Protein AF-A0A3D5Z687-F1 (afdb_monomer)

Foldseek 3Di:
DWEAEPRHTDPDDADLPNQKDWPDKDKPPPKDWDADSVVRDIDIPDCPDDMDMYTYIYGFDDDQRDGDPPCLQWFQPAPQSWTFGAWQFDLFWAWALFCDLVDTDPVGTFIKGWGTWDFQFQFPVRGTDTWIKIWGLDFPAFAFQAQEADPAALHNHRLGFLFNQPTQNVQQAFDPVSHDPCWDADPQFIAHNVRFTQFGNGNCQQVQAKTFTRDYDDPPDDDDGDIDGRVPPGRPDPLRSVQFTWTKFFAFAAADQQWLVQQFLNNQVDRSQDPQAAPPHDRIGTGFKFAATPSSQQQRYCFDPVQGNVNSRSGGLQVSLVPCRRNSTGNVADLVFFAFHSHAHSHDRFWGWTQHSSRGIDIDGSRDRRHTYIIMTIGDSNKHFPDFSSGPNTRTRIDRD

Sequence (401 aa):
MASYFDGEYQTEIPGKNDGYVVDKIVCDNGAVGEWDNEEWGINIRNATQKIKCSVYFKKALTILGKVIEDESQIATNDPDNNIRYVGAEPNNYVYFNCSNYSNQNDSTCEKWRIIGEFNNITKADGTKENLTKIIRNDSLGNFSWDYKQNGVGTSISTYGSNDWTDSQLMMMLNPTDYLKSGYTIENSVVKDSNSQAIYQNMGAYYNGASGCKPASITSGLSFSCTSIDFTSTGLQNDLTRNAIESVVWNLGGANEYKSSVNGLASHWYGYERGITIYSGHATTWIGKIGLMYPSDYGYATSGSSMQNRTLCLSKELYNWNSIADCYNNDYLYNSNLNQWTLTSSSTSAYNIMNVYALGNVLSTFPYYSNYSVRPTLYLKSSISISKGDGSSSNPYQLKLN

Mean predicted aligned error: 4.68 Å

Secondary structure (DSSP, 8-state):
-EEEETTEEESSPPPTTSSEEEEEEEESTT-EEEEETTTTEEEEE---S---EEEEEEEPPEETTEE-S-GGGEE--STT--EEE-BSS-S-EEEES-S-TTS-STTT-EEEEEEEEEEEEEBTTS-EEEEEEEEESS---B--S--BPTTSTT--STT----GGG-HHHHHHS-GGGPPTT-EEETTEEE-TTS-EEEESTTHHHHT-EEE----B-TTSPP---EEE-TTTS---HHHHHHB--EEEE---BS--SSTTT-SHHHHHHHHTSS--STT--SEEEESEE---HHHHHHSB-B-SSSBHHHHHTS-GGGGGG-HHHHHTBTT--TT--EEEEEEBSS-TT-EEEE-TTS-EEEE-TT-S-SB---EEEB-TT-EEEE--SSSSSPBEEE--

Radius of gyration: 23.61 Å; Cα contacts (8 Å, |Δi|>4): 1044; chains: 1; bounding box: 59×41×75 Å

Structure (mmCIF, N/CA/C/O backbone):
data_AF-A0A3D5Z687-F1
#
_entry.id   AF-A0A3D5Z687-F1
#
loop_
_atom_site.group_PDB
_atom_site.id
_atom_site.type_symbol
_atom_site.label_atom_id
_atom_site.label_alt_id
_atom_site.label_comp_id
_atom_site.label_asym_id
_atom_site.label_entity_id
_atom_site.label_seq_id
_atom_site.pdbx_PDB_ins_code
_atom_site.Cartn_x
_atom_site.Cartn_y
_atom_site.Cartn_z
_atom_site.occupancy
_atom_site.B_iso_or_equiv
_atom_site.auth_seq_id
_atom_site.auth_comp_id
_atom_site.auth_asym_id
_atom_site.auth_atom_id
_atom_site.pdbx_PDB_model_num
ATOM 1 N N . MET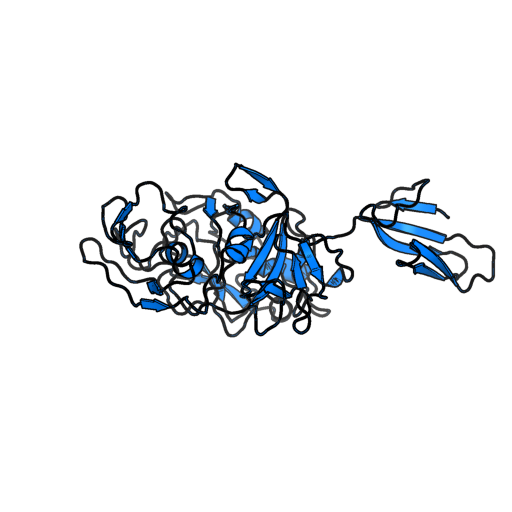 A 1 1 ? 17.878 -11.154 -41.204 1.00 58.59 1 MET A N 1
ATOM 2 C CA . MET A 1 1 ? 17.720 -10.836 -39.774 1.00 58.59 1 MET A CA 1
ATOM 3 C C . MET A 1 1 ? 17.077 -12.040 -39.115 1.00 58.59 1 MET A C 1
ATOM 5 O O . MET A 1 1 ? 16.255 -12.673 -39.764 1.00 58.59 1 MET A O 1
ATOM 9 N N . ALA A 1 2 ? 17.506 -12.402 -37.910 1.00 65.75 2 ALA A N 1
ATOM 10 C CA . ALA A 1 2 ? 16.817 -13.396 -37.091 1.00 65.75 2 ALA A CA 1
ATOM 11 C C . ALA A 1 2 ? 16.135 -12.656 -35.936 1.00 65.75 2 ALA A C 1
ATOM 13 O O . ALA A 1 2 ? 16.779 -11.813 -35.305 1.00 65.75 2 ALA A O 1
ATOM 14 N N . SER A 1 3 ? 14.856 -12.931 -35.702 1.00 58.44 3 SER A N 1
ATOM 15 C CA . SER A 1 3 ? 14.106 -12.423 -34.556 1.00 58.44 3 SER A CA 1
ATOM 16 C C . SER A 1 3 ? 13.944 -13.525 -33.521 1.00 58.44 3 SER A C 1
ATOM 18 O O . SER A 1 3 ? 13.864 -14.705 -33.862 1.00 58.44 3 SER A O 1
ATOM 20 N N . TYR A 1 4 ? 13.939 -13.136 -32.250 1.00 76.38 4 TYR A N 1
ATOM 21 C CA . TYR A 1 4 ? 13.700 -14.050 -31.142 1.00 76.38 4 TYR A CA 1
ATOM 22 C C . TYR A 1 4 ? 12.703 -13.426 -30.172 1.00 76.38 4 TYR A C 1
ATOM 24 O O . TYR A 1 4 ? 12.892 -12.266 -29.807 1.00 76.38 4 TYR A O 1
ATOM 32 N N . PHE A 1 5 ? 11.683 -14.169 -29.742 1.00 71.00 5 PHE A N 1
ATOM 33 C CA . PHE A 1 5 ? 10.766 -13.756 -28.667 1.00 71.00 5 PHE A CA 1
ATOM 34 C C . PHE A 1 5 ? 11.070 -14.611 -27.451 1.00 71.00 5 PHE A C 1
ATOM 36 O O . PHE A 1 5 ? 11.086 -15.835 -27.563 1.00 71.00 5 PHE A O 1
ATOM 43 N N . ASP A 1 6 ? 11.381 -13.975 -26.323 1.00 74.06 6 ASP A N 1
ATOM 44 C CA . ASP A 1 6 ? 11.673 -14.662 -25.059 1.00 74.06 6 ASP A CA 1
ATOM 45 C C . ASP A 1 6 ? 12.754 -15.765 -25.204 1.00 74.06 6 ASP A C 1
ATOM 47 O O . ASP A 1 6 ? 12.755 -16.781 -24.515 1.00 74.06 6 ASP A O 1
ATOM 51 N N . GLY A 1 7 ? 13.704 -15.557 -26.127 1.00 69.81 7 GLY A N 1
ATOM 52 C CA . GLY A 1 7 ? 14.812 -16.476 -26.416 1.00 69.81 7 GLY A CA 1
ATOM 53 C C . GLY A 1 7 ? 14.537 -17.541 -27.486 1.00 69.81 7 GLY A C 1
ATOM 54 O O . GLY A 1 7 ? 15.481 -18.202 -27.922 1.00 69.81 7 GLY A O 1
ATOM 55 N N . GLU A 1 8 ? 13.303 -17.674 -27.970 1.00 73.56 8 GLU A N 1
ATOM 56 C CA . GLU A 1 8 ? 12.935 -18.620 -29.028 1.00 73.56 8 GLU A CA 1
ATOM 57 C C . GLU A 1 8 ? 13.002 -17.977 -30.411 1.00 73.56 8 GLU A C 1
ATOM 59 O O . GLU A 1 8 ? 12.553 -16.848 -30.589 1.00 73.56 8 GLU A O 1
ATOM 64 N N . TYR A 1 9 ? 13.555 -18.692 -31.398 1.00 78.69 9 TYR A N 1
ATOM 65 C CA . TYR A 1 9 ? 13.640 -18.202 -32.775 1.00 78.69 9 TYR A CA 1
ATOM 66 C C . TYR A 1 9 ? 12.247 -18.019 -33.371 1.00 78.69 9 TYR A C 1
ATOM 68 O O . TYR A 1 9 ? 11.429 -18.936 -33.341 1.00 78.69 9 TYR A O 1
ATOM 76 N N . GLN A 1 10 ? 12.026 -16.861 -33.978 1.00 77.75 10 GLN A N 1
ATOM 77 C CA . GLN A 1 10 ? 10.789 -16.521 -34.657 1.00 77.75 10 GLN A CA 1
ATOM 78 C C . GLN A 1 10 ? 11.058 -16.220 -36.128 1.00 77.75 10 GLN A C 1
ATOM 80 O O . GLN A 1 10 ? 12.119 -15.723 -36.515 1.00 77.75 10 GLN A O 1
ATOM 85 N N . THR A 1 11 ? 10.072 -16.526 -36.967 1.00 76.81 11 THR A N 1
ATOM 86 C CA . THR A 1 11 ? 10.081 -16.148 -38.388 1.00 76.81 11 THR A CA 1
ATOM 87 C C . THR A 1 11 ? 9.538 -14.740 -38.617 1.00 76.81 11 THR A C 1
ATOM 89 O O . THR A 1 11 ? 9.678 -14.208 -39.717 1.00 76.81 11 THR A O 1
ATOM 92 N N . GLU A 1 12 ? 8.940 -14.138 -37.588 1.00 80.62 12 GLU A N 1
ATOM 93 C CA . GLU A 1 12 ? 8.294 -12.827 -37.623 1.00 80.62 12 GLU A CA 1
ATOM 94 C C . GLU A 1 12 ? 8.851 -11.917 -36.514 1.00 80.62 12 GLU A C 1
ATOM 96 O O . GLU A 1 12 ? 9.420 -12.379 -35.523 1.00 80.62 12 GLU A O 1
ATOM 101 N N . ILE A 1 13 ? 8.752 -10.605 -36.722 1.00 83.31 13 ILE A N 1
ATOM 102 C CA . ILE A 1 13 ? 9.110 -9.554 -35.756 1.00 83.31 13 ILE A CA 1
ATOM 103 C C . ILE A 1 13 ? 7.792 -9.087 -35.126 1.00 83.31 13 ILE A C 1
ATOM 105 O O . ILE A 1 13 ? 6.823 -8.955 -35.878 1.00 83.31 13 ILE A O 1
ATOM 109 N N . PRO A 1 14 ? 7.712 -8.842 -33.801 1.00 86.62 14 PRO A N 1
ATOM 110 C CA . PRO A 1 14 ? 6.450 -8.430 -33.211 1.00 86.62 14 PRO A CA 1
ATOM 111 C C . PRO A 1 14 ? 6.110 -7.041 -33.748 1.00 86.62 14 PRO A C 1
ATOM 113 O O . PRO A 1 14 ? 7.004 -6.238 -34.011 1.00 86.62 14 PRO A O 1
ATOM 116 N N . GLY A 1 15 ? 4.835 -6.735 -33.931 1.00 87.06 15 GLY A N 1
ATOM 117 C CA . GLY A 1 15 ? 4.381 -5.386 -34.233 1.00 87.06 15 GLY A CA 1
ATOM 118 C C . GLY A 1 15 ? 4.664 -4.418 -33.081 1.00 87.06 15 GLY A C 1
ATOM 119 O O . GLY A 1 15 ? 4.772 -4.810 -31.919 1.00 87.06 15 GLY A O 1
ATOM 120 N N . LYS A 1 16 ? 4.728 -3.117 -33.395 1.00 84.00 16 LYS A N 1
ATOM 121 C CA . LYS A 1 16 ? 4.993 -2.031 -32.427 1.00 84.00 16 LYS A CA 1
ATOM 122 C C . LYS A 1 16 ? 4.075 -2.046 -31.201 1.00 84.00 16 LYS A C 1
ATOM 124 O O . LYS A 1 16 ? 4.467 -1.597 -30.131 1.00 84.00 16 LYS A O 1
ATOM 129 N N . ASN A 1 17 ? 2.857 -2.558 -31.359 1.00 83.00 17 ASN A N 1
ATOM 130 C CA . ASN A 1 17 ? 1.827 -2.565 -30.323 1.00 83.00 17 ASN A CA 1
ATOM 131 C C . ASN A 1 17 ? 1.517 -3.975 -29.799 1.00 83.00 17 ASN A C 1
ATOM 133 O O . ASN A 1 17 ? 0.520 -4.155 -29.104 1.00 83.00 17 ASN A O 1
ATOM 137 N N . ASP A 1 18 ? 2.366 -4.962 -30.091 1.00 86.38 18 ASP A N 1
ATOM 138 C CA . ASP A 1 18 ? 2.128 -6.363 -29.716 1.00 86.38 18 ASP A CA 1
ATOM 139 C C . ASP A 1 18 ? 2.543 -6.663 -28.262 1.00 86.38 18 ASP A C 1
ATOM 141 O O . ASP A 1 18 ? 2.516 -7.808 -27.817 1.00 86.38 18 ASP A O 1
ATOM 145 N N . GLY A 1 19 ? 2.930 -5.635 -27.497 1.00 85.56 19 GLY A N 1
ATOM 146 C CA . GLY A 1 19 ? 3.318 -5.766 -26.091 1.00 85.56 19 GLY A CA 1
ATOM 147 C C . GLY A 1 19 ? 4.739 -6.289 -25.880 1.00 85.56 19 GLY A C 1
ATOM 148 O O . GLY A 1 19 ? 5.040 -6.801 -24.803 1.00 85.56 19 GLY A O 1
ATOM 149 N N . TYR A 1 20 ? 5.608 -6.156 -26.883 1.00 87.75 20 TYR A N 1
ATOM 150 C CA . TYR A 1 20 ? 7.025 -6.508 -26.814 1.00 87.75 20 TYR A CA 1
ATOM 151 C C . TYR A 1 20 ? 7.909 -5.260 -26.883 1.00 87.75 20 TYR A C 1
ATOM 153 O O . TYR A 1 20 ? 7.563 -4.278 -27.534 1.00 87.75 20 TYR A O 1
ATOM 161 N N . VAL A 1 21 ? 9.072 -5.322 -26.242 1.00 89.62 21 VAL A N 1
ATOM 162 C CA . VAL A 1 21 ? 10.169 -4.350 -26.367 1.00 89.62 21 VAL A CA 1
ATOM 163 C C . VAL A 1 21 ? 11.444 -5.075 -26.781 1.00 89.62 21 VAL A C 1
ATOM 165 O O . VAL A 1 21 ? 11.568 -6.288 -26.589 1.00 89.62 21 VAL A O 1
ATOM 168 N N . VAL A 1 22 ? 12.404 -4.350 -27.354 1.00 90.25 22 VAL A N 1
ATOM 169 C CA . VAL A 1 22 ? 13.720 -4.924 -27.660 1.00 90.25 22 VAL A CA 1
ATOM 170 C C . VAL A 1 22 ? 14.493 -5.152 -26.364 1.00 90.25 22 VAL A C 1
ATOM 172 O O . VAL A 1 22 ? 14.737 -4.221 -25.605 1.00 90.25 22 VAL A O 1
ATOM 175 N N . ASP A 1 23 ? 14.890 -6.399 -26.133 1.00 90.12 23 ASP A N 1
ATOM 176 C CA . ASP A 1 23 ? 15.764 -6.810 -25.035 1.00 90.12 23 ASP A CA 1
ATOM 177 C C . ASP A 1 23 ? 17.230 -6.502 -25.364 1.00 90.12 23 ASP A C 1
ATOM 179 O O . ASP A 1 23 ? 17.935 -5.839 -24.607 1.00 90.12 23 ASP A O 1
ATOM 183 N N . LYS A 1 24 ? 17.695 -6.956 -26.535 1.00 91.69 24 LYS A N 1
ATOM 184 C CA . LYS A 1 24 ? 19.056 -6.695 -27.019 1.00 91.69 24 LYS A CA 1
ATOM 185 C C . LYS A 1 24 ? 19.186 -6.890 -28.522 1.00 91.69 24 LYS A C 1
ATOM 187 O O . LYS A 1 24 ? 18.411 -7.611 -29.154 1.00 91.69 24 LYS A O 1
ATOM 192 N N . ILE A 1 25 ? 20.248 -6.314 -29.077 1.00 94.06 25 ILE A N 1
ATOM 193 C CA . ILE A 1 25 ? 20.664 -6.510 -30.465 1.00 94.06 25 ILE A CA 1
ATOM 194 C C . ILE A 1 25 ? 22.095 -7.033 -30.476 1.00 94.06 25 ILE A C 1
ATOM 196 O O . ILE A 1 25 ? 22.972 -6.489 -29.809 1.00 94.06 25 ILE A O 1
ATOM 200 N N . VAL A 1 26 ? 22.334 -8.095 -31.242 1.00 94.25 26 VAL A N 1
ATOM 201 C CA . VAL A 1 26 ? 23.663 -8.694 -31.402 1.00 94.25 26 VAL A CA 1
ATOM 202 C C . VAL A 1 26 ? 24.003 -8.741 -32.882 1.00 94.25 26 VAL A C 1
ATOM 204 O O . VAL A 1 26 ? 23.307 -9.404 -33.649 1.00 94.25 26 VAL A O 1
ATOM 207 N N . CYS A 1 27 ? 25.074 -8.056 -33.274 1.00 94.38 27 CYS A N 1
ATOM 208 C CA . CYS A 1 27 ? 25.598 -8.036 -34.637 1.00 94.38 27 CYS A CA 1
ATOM 209 C C . CYS A 1 27 ? 27.010 -8.638 -34.681 1.00 94.38 27 CYS A C 1
ATOM 211 O O . CYS A 1 27 ? 27.782 -8.493 -33.732 1.00 94.38 27 CYS A O 1
ATOM 213 N N . ASP A 1 28 ? 27.355 -9.317 -35.775 1.00 94.06 28 ASP A N 1
ATOM 214 C CA . ASP A 1 28 ? 28.710 -9.820 -36.020 1.00 94.06 28 ASP A CA 1
ATOM 215 C C . ASP A 1 28 ? 29.619 -8.770 -36.702 1.00 94.06 28 ASP A C 1
ATOM 217 O O . ASP A 1 28 ? 29.202 -7.663 -37.053 1.00 94.06 28 ASP A O 1
ATOM 221 N N . ASN A 1 29 ? 30.905 -9.112 -36.844 1.00 92.06 29 ASN A N 1
ATOM 222 C CA . ASN A 1 29 ? 31.913 -8.345 -37.593 1.00 92.06 29 ASN A CA 1
ATOM 223 C C . ASN A 1 29 ? 32.048 -6.860 -37.197 1.00 92.06 29 ASN A C 1
ATOM 225 O O . ASN A 1 29 ? 32.398 -6.019 -38.024 1.00 92.06 29 ASN A O 1
ATOM 229 N N . GLY A 1 30 ? 31.802 -6.543 -35.922 1.00 89.88 30 GLY A N 1
ATOM 230 C CA . GLY A 1 30 ? 31.994 -5.203 -35.360 1.00 89.88 30 GLY A CA 1
ATOM 231 C C . GLY A 1 30 ? 30.917 -4.180 -35.733 1.00 89.88 30 GLY A C 1
ATOM 232 O O . GLY A 1 30 ? 31.073 -3.005 -35.400 1.00 89.88 30 GLY A O 1
ATOM 233 N N . ALA A 1 31 ? 29.834 -4.597 -36.399 1.00 94.31 31 ALA A N 1
ATOM 234 C CA . ALA A 1 31 ? 28.681 -3.729 -36.605 1.00 94.31 31 ALA A CA 1
ATOM 235 C C . ALA A 1 31 ? 27.922 -3.495 -35.293 1.00 94.31 31 ALA A C 1
ATOM 237 O O . ALA A 1 31 ? 27.913 -4.338 -34.396 1.00 94.31 31 ALA A O 1
ATOM 238 N N . VAL A 1 32 ? 27.259 -2.345 -35.204 1.00 93.81 32 VAL A N 1
ATOM 239 C CA . VAL A 1 32 ? 26.435 -1.955 -34.056 1.00 93.81 32 VAL A CA 1
ATOM 240 C C . VAL A 1 32 ? 25.008 -1.773 -34.544 1.00 93.81 32 VAL A C 1
ATOM 242 O O . VAL A 1 32 ? 24.786 -1.076 -35.533 1.00 93.81 32 VAL A O 1
ATOM 245 N N . GLY A 1 33 ? 24.056 -2.419 -33.878 1.00 93.19 33 GLY A N 1
ATOM 246 C CA . GLY A 1 33 ? 22.633 -2.265 -34.156 1.00 93.19 33 GLY A CA 1
ATOM 247 C C . GLY A 1 33 ? 21.940 -1.507 -33.030 1.00 93.19 33 GLY A C 1
ATOM 248 O O . GLY A 1 33 ? 22.113 -1.848 -31.863 1.00 93.19 33 GLY A O 1
ATOM 249 N N . GLU A 1 34 ? 21.149 -0.507 -33.394 1.00 94.19 34 GLU A N 1
ATOM 250 C CA . GLU A 1 34 ? 20.303 0.290 -32.503 1.00 94.19 34 GLU A CA 1
ATOM 251 C C . GLU A 1 34 ? 18.846 0.122 -32.944 1.00 94.19 34 GLU A C 1
ATOM 253 O O . GLU A 1 34 ? 18.569 0.080 -34.143 1.00 94.19 34 GLU A O 1
ATOM 258 N N . TRP A 1 35 ? 17.911 0.003 -32.000 1.00 93.50 35 TRP A N 1
ATOM 259 C CA . TRP A 1 35 ? 16.487 -0.043 -32.331 1.00 93.50 35 TRP A CA 1
ATOM 260 C C . TRP A 1 35 ? 15.901 1.364 -32.355 1.00 93.50 35 TRP A C 1
ATOM 262 O O . TRP A 1 35 ? 16.101 2.138 -31.421 1.00 93.50 35 TRP A O 1
ATOM 272 N N . ASP A 1 36 ? 15.152 1.668 -33.404 1.00 91.19 36 ASP A N 1
ATOM 273 C CA . ASP A 1 36 ? 14.332 2.860 -33.514 1.00 91.19 36 ASP A CA 1
ATOM 274 C C . ASP A 1 36 ? 12.898 2.516 -33.095 1.00 91.19 36 ASP A C 1
ATOM 276 O O . ASP A 1 36 ? 12.176 1.812 -33.802 1.00 91.19 36 ASP A O 1
ATOM 280 N N . ASN A 1 37 ? 12.482 2.990 -31.919 1.00 85.38 37 ASN A N 1
ATOM 281 C CA . ASN A 1 37 ? 11.127 2.760 -31.415 1.00 85.38 37 ASN A CA 1
ATOM 282 C C . ASN A 1 37 ? 10.068 3.584 -32.168 1.00 85.38 37 ASN A C 1
ATOM 284 O O . ASN A 1 37 ? 8.890 3.213 -32.163 1.00 85.38 37 ASN A O 1
ATOM 288 N N . GLU A 1 38 ? 10.444 4.696 -32.807 1.00 87.31 38 GLU A N 1
ATOM 289 C CA . GLU A 1 38 ? 9.514 5.523 -33.575 1.00 87.31 38 GLU A CA 1
ATOM 290 C C . GLU A 1 38 ? 9.168 4.834 -34.892 1.00 87.31 38 GLU A C 1
ATOM 292 O O . GLU A 1 38 ? 7.985 4.588 -35.153 1.00 87.31 38 GLU A O 1
ATOM 297 N N . GLU A 1 39 ? 10.188 4.425 -35.645 1.00 92.12 39 GLU A N 1
ATOM 298 C CA . GLU A 1 39 ? 10.039 3.718 -36.920 1.00 92.12 39 GLU A CA 1
ATOM 299 C C . GLU A 1 39 ? 9.760 2.216 -36.757 1.00 92.12 39 GLU A C 1
ATOM 301 O O . GLU A 1 39 ? 9.352 1.557 -37.712 1.00 92.12 39 GLU A O 1
ATOM 306 N N . TRP A 1 40 ? 9.933 1.680 -35.544 1.00 90.81 40 TRP A N 1
ATOM 307 C CA . TRP A 1 40 ? 9.866 0.246 -35.248 1.00 90.81 40 TRP A CA 1
ATOM 308 C C . TRP A 1 40 ? 10.799 -0.574 -36.150 1.00 90.81 40 TRP A C 1
ATOM 310 O O . TRP A 1 40 ? 10.408 -1.553 -36.792 1.00 90.81 40 TRP A O 1
ATOM 320 N N . GLY A 1 41 ? 12.052 -0.125 -36.225 1.00 91.50 41 GLY A N 1
ATOM 321 C CA . GLY A 1 41 ? 13.060 -0.643 -37.142 1.00 91.50 41 GLY A CA 1
ATOM 322 C C . GLY A 1 41 ? 14.452 -0.693 -36.523 1.00 91.50 41 GLY A C 1
ATOM 323 O O . GLY A 1 41 ? 14.697 -0.165 -35.444 1.00 91.50 41 GLY A O 1
ATOM 324 N N . ILE A 1 42 ? 15.390 -1.344 -37.212 1.00 93.44 42 ILE A N 1
ATOM 325 C CA . ILE A 1 42 ? 16.791 -1.417 -36.786 1.00 93.44 42 ILE A CA 1
ATOM 326 C C . ILE A 1 42 ? 17.672 -0.469 -37.606 1.00 93.44 42 ILE A C 1
ATOM 328 O O . ILE A 1 42 ? 17.715 -0.528 -38.834 1.00 93.44 42 ILE A O 1
ATOM 332 N N . ASN A 1 43 ? 18.469 0.333 -36.913 1.00 94.12 43 ASN A N 1
ATOM 333 C CA . ASN A 1 43 ? 19.537 1.131 -37.490 1.00 94.12 43 ASN A CA 1
ATOM 334 C C . ASN A 1 43 ? 20.871 0.408 -37.304 1.00 94.12 43 ASN A C 1
ATOM 336 O O . ASN A 1 43 ? 21.291 0.137 -36.181 1.00 94.12 43 ASN A O 1
ATOM 340 N N . ILE A 1 44 ? 21.551 0.085 -38.407 1.00 93.62 44 ILE A N 1
ATOM 341 C CA . ILE A 1 44 ? 22.846 -0.603 -38.371 1.00 93.62 44 ILE A CA 1
ATOM 342 C C . ILE A 1 44 ? 23.966 0.359 -38.761 1.00 93.62 44 ILE A C 1
ATOM 344 O O . ILE A 1 44 ? 23.935 0.977 -39.824 1.00 93.62 44 ILE A O 1
ATOM 348 N N . ARG A 1 45 ? 24.993 0.437 -37.915 1.00 93.19 45 ARG A N 1
ATOM 349 C CA . ARG A 1 45 ? 26.180 1.281 -38.089 1.00 93.19 45 ARG A CA 1
ATOM 350 C C . ARG A 1 45 ? 27.450 0.427 -38.158 1.00 93.19 45 ARG A C 1
ATOM 352 O O . ARG A 1 45 ? 27.477 -0.713 -37.698 1.00 93.19 45 ARG A O 1
ATOM 359 N N . ASN A 1 46 ? 28.520 0.994 -38.720 1.00 90.81 46 ASN A N 1
ATOM 360 C CA . ASN A 1 46 ? 29.859 0.383 -38.813 1.00 90.81 46 ASN A CA 1
ATOM 361 C C . ASN A 1 46 ? 29.928 -0.970 -39.555 1.00 90.81 46 ASN A C 1
ATOM 363 O O . ASN A 1 46 ? 30.844 -1.763 -39.338 1.00 90.81 46 ASN A O 1
ATOM 367 N N . ALA A 1 47 ? 28.999 -1.232 -40.477 1.00 89.62 47 ALA A N 1
ATOM 368 C CA . ALA A 1 47 ? 29.015 -2.430 -41.315 1.00 89.62 47 ALA A CA 1
ATOM 369 C C . ALA A 1 47 ? 30.089 -2.326 -42.418 1.00 89.62 47 ALA A C 1
ATOM 371 O O . ALA A 1 47 ? 29.831 -1.836 -43.515 1.00 89.62 47 ALA A O 1
ATOM 372 N N . THR A 1 48 ? 31.311 -2.775 -42.123 1.00 89.75 48 THR A N 1
ATOM 373 C CA . THR A 1 48 ? 32.454 -2.756 -43.065 1.00 89.75 48 THR A CA 1
ATOM 374 C C . THR A 1 48 ? 32.647 -4.073 -43.826 1.00 89.75 48 THR A C 1
ATOM 376 O O . THR A 1 48 ? 33.433 -4.142 -44.769 1.00 89.75 48 THR A O 1
ATOM 379 N N . GLN A 1 49 ? 31.923 -5.122 -43.431 1.00 91.12 49 GLN A N 1
ATOM 380 C CA . GLN A 1 49 ? 31.928 -6.454 -44.039 1.00 91.12 49 GLN A CA 1
ATOM 381 C C . GLN A 1 49 ? 30.489 -6.978 -44.151 1.00 91.12 49 GLN A C 1
ATOM 383 O O . GLN A 1 49 ? 29.541 -6.316 -43.732 1.00 91.12 49 GLN A O 1
ATOM 388 N N . LYS A 1 50 ? 30.300 -8.179 -44.710 1.00 90.69 50 LYS A N 1
ATOM 389 C CA . LYS A 1 50 ? 28.999 -8.861 -44.659 1.00 90.69 50 LYS A CA 1
ATOM 390 C C . LYS A 1 50 ? 28.633 -9.128 -43.199 1.00 90.69 50 LYS A C 1
ATOM 392 O O . LYS A 1 50 ? 29.436 -9.726 -42.492 1.00 90.69 50 LYS A O 1
ATOM 397 N N . ILE A 1 51 ? 27.428 -8.744 -42.789 1.00 92.69 51 ILE A N 1
ATOM 398 C CA . ILE A 1 51 ? 26.980 -8.872 -41.398 1.00 92.69 51 ILE A CA 1
ATOM 399 C C . ILE A 1 51 ? 25.703 -9.696 -41.231 1.00 92.69 51 ILE A C 1
ATOM 401 O O . ILE A 1 51 ? 24.904 -9.851 -42.161 1.00 92.69 51 ILE A O 1
ATOM 405 N N . LYS A 1 52 ? 25.489 -10.174 -40.008 1.00 92.00 52 LYS A N 1
ATOM 406 C CA . LYS A 1 52 ? 24.242 -10.707 -39.470 1.00 92.00 52 LYS A CA 1
ATOM 407 C C . LYS A 1 52 ? 23.965 -10.041 -38.127 1.00 92.00 52 LYS A C 1
ATOM 409 O O . LYS A 1 52 ? 24.791 -10.090 -37.222 1.00 92.00 52 LYS A O 1
ATOM 414 N N . CYS A 1 53 ? 22.767 -9.478 -38.001 1.00 91.94 53 CYS A N 1
ATOM 415 C CA . CYS A 1 53 ? 22.231 -9.000 -36.734 1.00 91.94 53 CYS A CA 1
ATOM 416 C C . CYS A 1 53 ? 21.019 -9.843 -36.320 1.00 91.94 53 CYS A C 1
ATOM 418 O O . CYS A 1 53 ? 20.163 -10.176 -37.156 1.00 91.94 53 CYS A O 1
ATOM 420 N N . SER A 1 54 ? 20.962 -10.152 -35.030 1.00 92.25 54 SER A N 1
ATOM 421 C CA . SER A 1 54 ? 19.840 -10.784 -34.342 1.00 92.25 54 SER A CA 1
ATOM 422 C C . SER A 1 54 ? 19.225 -9.781 -33.374 1.00 92.25 54 SER A C 1
ATOM 424 O O . SER A 1 54 ? 19.955 -9.145 -32.610 1.00 92.25 54 SER A O 1
ATOM 426 N N . VAL A 1 55 ? 17.900 -9.652 -33.405 1.00 93.19 55 VAL A N 1
ATOM 427 C CA . VAL A 1 55 ? 17.139 -8.803 -32.477 1.00 93.19 55 VAL A CA 1
ATOM 428 C C . VAL A 1 55 ? 16.346 -9.709 -31.553 1.00 93.19 55 VAL A C 1
ATOM 430 O O . VAL A 1 55 ? 15.649 -10.617 -32.010 1.00 93.19 55 VAL A O 1
ATOM 433 N N . TYR A 1 56 ? 16.484 -9.469 -30.258 1.00 91.50 56 TYR A N 1
ATOM 434 C CA . TYR A 1 56 ? 15.794 -10.203 -29.213 1.00 91.50 56 TYR A CA 1
ATOM 435 C C . TYR A 1 56 ? 14.716 -9.299 -28.638 1.00 91.50 56 TYR A C 1
ATOM 437 O O . TYR A 1 56 ? 15.001 -8.158 -28.275 1.00 91.50 56 TYR A O 1
ATOM 445 N N . PHE A 1 57 ? 13.498 -9.813 -28.562 1.00 90.69 57 PHE A N 1
ATOM 446 C CA . PHE A 1 57 ? 12.355 -9.147 -27.967 1.00 90.69 57 PHE A CA 1
ATOM 447 C C . PHE A 1 57 ? 11.964 -9.862 -26.682 1.00 90.69 57 PHE A C 1
ATOM 449 O O . PHE A 1 57 ? 12.060 -11.089 -26.586 1.00 90.69 57 PHE A O 1
ATOM 456 N N . LYS A 1 58 ? 11.484 -9.082 -25.721 1.00 89.38 58 LYS A N 1
ATOM 457 C CA . LYS A 1 58 ? 10.867 -9.568 -24.489 1.00 89.38 58 LYS A CA 1
ATOM 458 C C . LYS A 1 58 ? 9.529 -8.886 -24.284 1.00 89.38 58 LYS A C 1
ATOM 460 O O . LYS A 1 58 ? 9.293 -7.797 -24.816 1.00 89.38 58 LYS A O 1
ATOM 465 N N . LYS A 1 59 ? 8.658 -9.507 -23.499 1.00 90.12 59 LYS A N 1
ATOM 466 C CA . LYS A 1 59 ? 7.390 -8.889 -23.117 1.00 90.12 59 LYS A CA 1
ATOM 467 C C . LYS A 1 59 ? 7.627 -7.590 -22.336 1.00 90.12 59 LYS A C 1
ATOM 469 O O . LYS A 1 59 ? 8.438 -7.554 -21.415 1.00 90.12 59 LYS A O 1
ATOM 474 N N . ALA A 1 60 ? 6.905 -6.537 -22.705 1.00 91.44 60 ALA A N 1
ATOM 475 C CA . ALA A 1 60 ? 6.963 -5.248 -22.034 1.00 91.44 60 ALA A CA 1
ATOM 476 C C . ALA A 1 60 ? 6.392 -5.348 -20.614 1.00 91.44 60 ALA A C 1
ATOM 478 O O . ALA A 1 60 ? 5.329 -5.938 -20.399 1.00 91.44 60 ALA A O 1
ATOM 479 N N . LEU A 1 61 ? 7.070 -4.722 -19.653 1.00 94.06 61 LEU A N 1
ATOM 480 C CA . LEU A 1 61 ? 6.549 -4.549 -18.303 1.00 94.06 61 LEU A CA 1
ATOM 481 C C . LEU A 1 61 ? 5.726 -3.264 -18.251 1.00 94.06 61 LEU A C 1
ATOM 483 O O . LEU A 1 61 ? 6.215 -2.180 -18.575 1.00 94.06 61 LEU A O 1
ATOM 487 N N . THR A 1 62 ? 4.457 -3.394 -17.868 1.00 94.12 62 THR A N 1
ATOM 488 C CA . THR A 1 62 ? 3.507 -2.280 -17.860 1.00 94.12 62 THR A CA 1
ATOM 489 C C . THR A 1 62 ? 2.896 -2.071 -16.489 1.00 94.12 62 THR A C 1
ATOM 491 O O . THR A 1 62 ? 2.478 -3.032 -15.848 1.00 94.12 62 THR A O 1
ATOM 494 N N . ILE A 1 63 ? 2.759 -0.810 -16.090 1.00 96.44 63 ILE A N 1
ATOM 495 C CA . ILE A 1 63 ? 2.007 -0.390 -14.904 1.00 96.44 63 ILE A CA 1
ATOM 496 C C . ILE A 1 63 ? 0.987 0.651 -15.367 1.00 96.44 63 ILE A C 1
ATOM 498 O O . ILE A 1 63 ? 1.349 1.583 -16.087 1.00 96.44 63 ILE A O 1
ATOM 502 N N . LEU A 1 64 ? -0.293 0.483 -15.007 1.00 95.56 64 LEU A N 1
ATOM 503 C CA . LEU A 1 64 ? -1.390 1.366 -15.448 1.00 95.56 64 LEU A CA 1
ATOM 504 C C . LEU A 1 64 ? -1.401 1.603 -16.975 1.00 95.56 64 LEU A C 1
ATOM 506 O O . LEU A 1 64 ? -1.596 2.724 -17.456 1.00 95.56 64 LEU A O 1
ATOM 510 N N . GLY A 1 65 ? -1.123 0.549 -17.749 1.00 91.62 65 GLY A N 1
ATOM 511 C CA . GLY A 1 65 ? -1.084 0.588 -19.214 1.00 91.62 65 GLY A CA 1
ATOM 512 C C . GLY A 1 65 ? 0.109 1.331 -19.834 1.00 91.62 65 GLY A C 1
ATOM 513 O O . GLY A 1 65 ? 0.166 1.443 -21.056 1.00 91.62 65 GLY A O 1
ATOM 514 N N . LYS A 1 66 ? 1.068 1.828 -19.040 1.00 92.62 66 LYS A N 1
ATOM 515 C CA . LYS A 1 66 ? 2.300 2.459 -19.537 1.00 92.62 66 LYS A CA 1
ATOM 516 C C . LYS A 1 66 ? 3.466 1.476 -19.478 1.00 92.62 66 LYS A C 1
ATOM 518 O O . LYS A 1 66 ? 3.688 0.861 -18.439 1.00 92.62 66 LYS A O 1
ATOM 523 N N . VAL A 1 67 ? 4.219 1.366 -20.573 1.00 92.19 67 VAL A N 1
ATOM 524 C CA . VAL A 1 67 ? 5.494 0.630 -20.619 1.00 92.19 67 VAL A CA 1
ATOM 525 C C . VAL A 1 67 ? 6.526 1.343 -19.747 1.00 92.19 67 VAL A C 1
ATOM 527 O O . VAL A 1 67 ? 6.703 2.558 -19.864 1.00 92.19 67 VAL A O 1
ATOM 530 N N . ILE A 1 68 ? 7.196 0.588 -18.880 1.00 93.19 68 ILE A N 1
ATOM 531 C CA . ILE A 1 68 ? 8.307 1.084 -18.068 1.00 93.19 68 ILE A CA 1
ATOM 532 C C . ILE A 1 68 ? 9.604 0.889 -18.853 1.00 93.19 68 ILE A C 1
ATOM 534 O O . ILE A 1 68 ? 10.050 -0.236 -19.045 1.00 93.19 68 ILE A O 1
ATOM 538 N N . GLU A 1 69 ? 10.181 1.989 -19.337 1.00 87.56 69 GLU A N 1
ATOM 539 C CA . GLU A 1 69 ? 11.381 1.959 -20.188 1.00 87.56 69 GLU A CA 1
ATOM 540 C C . GLU A 1 69 ? 12.662 1.703 -19.382 1.00 87.56 69 GLU A C 1
ATOM 542 O O . GLU A 1 69 ? 13.505 0.904 -19.785 1.00 87.56 69 GLU A O 1
ATOM 547 N N . ASP A 1 70 ? 12.800 2.355 -18.224 1.00 91.69 70 ASP A N 1
ATOM 548 C CA . ASP A 1 70 ? 13.915 2.130 -17.302 1.00 91.69 70 ASP A CA 1
ATOM 549 C C . ASP A 1 70 ? 13.582 0.986 -16.337 1.00 91.69 70 ASP A C 1
ATOM 551 O O . ASP A 1 70 ? 13.111 1.190 -15.215 1.00 91.69 70 ASP A O 1
ATOM 555 N N . GLU A 1 71 ? 13.830 -0.246 -16.785 1.00 92.44 71 GLU A N 1
ATOM 556 C CA . GLU A 1 71 ? 13.586 -1.439 -15.972 1.00 92.44 71 GLU A CA 1
ATOM 557 C C . GLU A 1 71 ? 14.503 -1.543 -14.738 1.00 92.44 71 GLU A C 1
ATOM 559 O O . GLU A 1 71 ? 14.244 -2.367 -13.865 1.00 92.44 71 GLU A O 1
ATOM 564 N N . SER A 1 72 ? 15.542 -0.702 -14.602 1.00 92.69 72 SER A N 1
ATOM 565 C CA . SER A 1 72 ? 16.393 -0.698 -13.399 1.00 92.69 72 SER A CA 1
ATOM 566 C C . SER A 1 72 ? 15.659 -0.206 -12.145 1.00 92.69 72 SER A C 1
ATOM 568 O O . SER A 1 72 ? 16.072 -0.502 -11.023 1.00 92.69 72 SER A O 1
ATOM 570 N N . GLN A 1 73 ? 14.545 0.507 -12.339 1.00 96.44 73 GLN A N 1
ATOM 571 C CA . GLN A 1 73 ? 13.697 1.043 -11.276 1.00 96.44 73 GLN A CA 1
ATOM 572 C C . GLN A 1 73 ? 12.584 0.086 -10.854 1.00 96.44 73 GLN A C 1
ATOM 574 O O . GLN A 1 73 ? 11.781 0.436 -9.989 1.00 96.44 73 GLN A O 1
ATOM 579 N N . ILE A 1 74 ? 12.505 -1.102 -11.458 1.00 97.88 74 ILE A N 1
ATOM 580 C CA . ILE A 1 74 ? 11.511 -2.116 -11.119 1.00 97.88 74 ILE A CA 1
ATOM 581 C C . ILE A 1 74 ? 12.152 -3.481 -10.875 1.00 97.88 74 ILE A C 1
ATOM 583 O O . ILE A 1 74 ? 13.267 -3.774 -11.295 1.00 97.88 74 ILE A O 1
ATOM 587 N N . ALA A 1 75 ? 11.429 -4.343 -10.172 1.00 97.62 75 ALA A N 1
ATOM 588 C CA . ALA A 1 75 ? 11.808 -5.728 -9.961 1.00 97.62 75 ALA A CA 1
ATOM 589 C C . ALA A 1 75 ? 10.582 -6.642 -10.015 1.00 97.62 75 ALA A C 1
ATOM 591 O O . ALA A 1 75 ? 9.487 -6.252 -9.611 1.00 97.62 75 ALA A O 1
ATOM 592 N N . THR A 1 76 ? 10.799 -7.874 -10.476 1.00 97.00 76 THR A N 1
ATOM 593 C CA . THR A 1 76 ? 9.773 -8.925 -10.613 1.00 97.00 76 THR A CA 1
ATOM 594 C C . THR A 1 76 ? 10.091 -10.178 -9.800 1.00 97.00 76 THR A C 1
ATOM 596 O O . THR A 1 76 ? 9.482 -11.223 -9.982 1.00 97.00 76 THR A O 1
ATOM 599 N N . ASN A 1 77 ? 11.066 -10.095 -8.894 1.00 94.88 77 ASN A N 1
ATOM 600 C CA . ASN A 1 77 ? 11.615 -11.230 -8.153 1.00 94.88 77 ASN A CA 1
ATOM 601 C C . ASN A 1 77 ? 10.953 -11.459 -6.780 1.00 94.88 77 ASN A C 1
ATOM 603 O O . ASN A 1 77 ? 11.606 -11.943 -5.851 1.00 94.88 77 ASN A O 1
ATOM 607 N N . ASP A 1 78 ? 9.683 -11.076 -6.635 1.00 96.88 78 ASP A N 1
ATOM 608 C CA . ASP A 1 78 ? 8.860 -11.457 -5.485 1.00 96.88 78 ASP A CA 1
ATOM 609 C C . ASP A 1 78 ? 8.096 -12.773 -5.765 1.00 96.88 78 ASP A C 1
ATOM 611 O O . ASP A 1 78 ? 8.116 -13.257 -6.898 1.00 96.88 78 ASP A O 1
ATOM 615 N N . PRO A 1 79 ? 7.457 -13.409 -4.762 1.00 97.44 79 PRO A N 1
ATOM 616 C CA . PRO A 1 79 ? 6.946 -14.773 -4.919 1.00 97.44 79 PRO A CA 1
ATOM 617 C C . PRO A 1 79 ? 5.845 -14.947 -5.978 1.00 97.44 79 PRO A C 1
ATOM 619 O O . PRO A 1 79 ? 5.719 -16.040 -6.522 1.00 97.44 79 PRO A O 1
ATOM 622 N N . ASP A 1 80 ? 5.086 -13.890 -6.293 1.00 97.44 80 ASP A N 1
ATOM 623 C CA . ASP A 1 80 ? 4.009 -13.925 -7.299 1.00 97.44 80 ASP A CA 1
ATOM 624 C C . ASP A 1 80 ? 4.403 -13.229 -8.616 1.00 97.44 80 ASP A C 1
ATOM 626 O O . ASP A 1 80 ? 3.554 -13.006 -9.485 1.00 97.44 80 ASP A O 1
ATOM 630 N N . ASN A 1 81 ? 5.687 -12.901 -8.788 1.00 97.19 81 ASN A N 1
ATOM 631 C CA . ASN A 1 81 ? 6.227 -12.179 -9.941 1.00 97.19 81 ASN A CA 1
ATOM 632 C C . ASN A 1 81 ? 5.496 -10.851 -10.218 1.00 97.19 81 ASN A C 1
ATOM 634 O O . ASN A 1 81 ? 5.234 -10.495 -11.371 1.00 97.19 81 ASN A O 1
ATOM 638 N N . ASN A 1 82 ? 5.117 -10.135 -9.157 1.00 98.38 82 ASN A N 1
ATOM 639 C CA . ASN A 1 82 ? 4.533 -8.799 -9.260 1.00 98.38 82 ASN A CA 1
ATOM 640 C C . ASN A 1 82 ? 5.575 -7.821 -9.812 1.00 98.38 82 ASN A C 1
ATOM 642 O O . ASN A 1 82 ? 6.760 -7.959 -9.516 1.00 98.38 82 ASN A O 1
ATOM 646 N N . ILE A 1 83 ? 5.151 -6.789 -10.541 1.00 98.44 83 ILE A N 1
ATOM 647 C CA . ILE A 1 83 ? 6.059 -5.712 -10.957 1.00 98.44 83 ILE A CA 1
ATOM 648 C C . ILE A 1 83 ? 6.077 -4.673 -9.842 1.00 98.44 83 ILE A C 1
ATOM 650 O O . ILE A 1 83 ? 5.054 -4.053 -9.570 1.00 98.44 83 ILE A O 1
ATOM 654 N N . ARG A 1 84 ? 7.222 -4.452 -9.199 1.00 98.62 84 ARG A N 1
ATOM 655 C CA . ARG A 1 84 ? 7.357 -3.481 -8.102 1.00 98.62 84 ARG A CA 1
ATOM 656 C C . ARG A 1 84 ? 8.384 -2.425 -8.429 1.00 98.62 84 ARG A C 1
ATOM 658 O O . ARG A 1 84 ? 9.455 -2.782 -8.902 1.00 98.62 84 ARG A O 1
ATOM 665 N N . TYR A 1 85 ? 8.100 -1.169 -8.101 1.00 98.75 85 TYR A N 1
ATOM 666 C CA . TYR A 1 85 ? 9.140 -0.144 -8.088 1.00 98.75 85 TYR A CA 1
ATOM 667 C C . TYR A 1 85 ? 10.159 -0.429 -6.987 1.00 98.75 85 TYR A C 1
ATOM 669 O O . TYR A 1 85 ? 9.792 -0.928 -5.919 1.00 98.75 85 TYR A O 1
ATOM 677 N N . VAL A 1 86 ? 11.426 -0.109 -7.252 1.00 98.56 86 VAL A N 1
ATOM 678 C CA . VAL A 1 86 ? 12.550 -0.289 -6.331 1.00 98.56 86 VAL A CA 1
ATOM 679 C C . VAL A 1 86 ? 13.537 0.877 -6.393 1.00 98.56 86 VAL A C 1
ATOM 681 O O . VAL A 1 86 ? 13.630 1.571 -7.402 1.00 98.56 86 VAL A O 1
ATOM 684 N N . GLY A 1 87 ? 14.311 1.059 -5.326 1.00 97.75 87 GLY A N 1
ATOM 6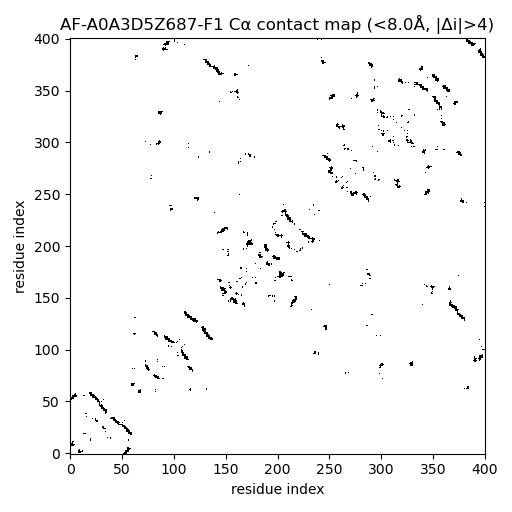85 C CA . GLY A 1 87 ? 15.394 2.038 -5.244 1.00 97.75 87 GLY A CA 1
ATOM 686 C C . GLY A 1 87 ? 15.084 3.225 -4.345 1.00 97.75 87 GLY A C 1
ATOM 687 O O . GLY A 1 87 ? 13.990 3.330 -3.795 1.00 97.75 87 GLY A O 1
ATOM 688 N N . ALA A 1 88 ? 16.069 4.112 -4.181 1.00 96.38 88 ALA A N 1
ATOM 689 C CA . ALA A 1 88 ? 15.939 5.302 -3.336 1.00 96.38 88 ALA A CA 1
ATOM 690 C C . ALA A 1 88 ? 14.908 6.294 -3.896 1.00 96.38 88 ALA A C 1
ATOM 692 O O . ALA A 1 88 ? 14.045 6.777 -3.174 1.00 96.38 88 ALA A O 1
ATOM 693 N N . GLU A 1 89 ? 15.003 6.584 -5.197 1.00 96.56 89 GLU A N 1
ATOM 694 C CA . GLU A 1 89 ? 14.187 7.594 -5.879 1.00 96.56 89 GLU A CA 1
ATOM 695 C C . GLU A 1 89 ? 13.758 7.120 -7.279 1.00 96.56 89 GLU A C 1
ATOM 697 O O . GLU A 1 89 ? 14.148 7.719 -8.284 1.00 96.56 89 GLU A O 1
ATOM 702 N N . PRO A 1 90 ? 12.979 6.027 -7.386 1.00 98.00 90 PRO A N 1
ATOM 703 C CA . PRO A 1 90 ? 12.382 5.650 -8.657 1.00 98.00 90 PRO A CA 1
ATOM 704 C C . PRO A 1 90 ? 11.369 6.706 -9.121 1.00 98.00 90 PRO A C 1
ATOM 706 O O . PRO A 1 90 ? 10.749 7.413 -8.318 1.00 98.00 90 PRO A O 1
ATOM 709 N N . ASN A 1 91 ? 11.139 6.760 -10.432 1.00 98.50 91 ASN A N 1
A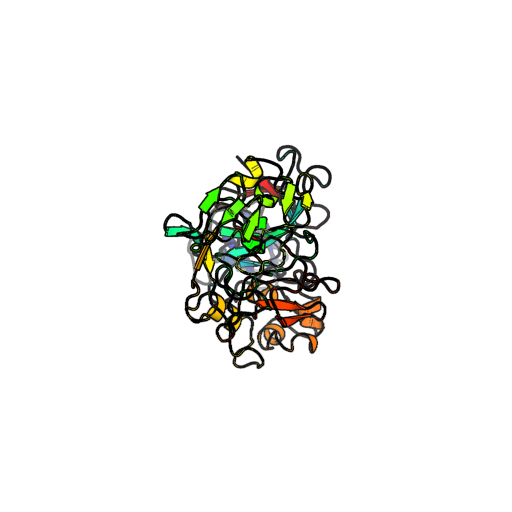TOM 710 C CA . ASN A 1 91 ? 10.107 7.582 -11.054 1.00 98.50 91 ASN A CA 1
ATOM 711 C C . ASN A 1 91 ? 8.732 6.915 -10.900 1.00 98.50 91 ASN A C 1
ATOM 713 O O . ASN A 1 91 ? 8.145 6.410 -11.855 1.00 98.50 91 ASN A O 1
ATOM 717 N N . ASN A 1 92 ? 8.222 6.889 -9.670 1.00 98.69 92 ASN A N 1
ATOM 718 C CA . ASN A 1 92 ? 6.956 6.249 -9.313 1.00 98.69 92 ASN A CA 1
ATOM 719 C C . ASN A 1 92 ? 5.952 7.191 -8.637 1.00 98.69 92 ASN A C 1
ATOM 721 O O . ASN A 1 92 ? 5.033 6.730 -7.958 1.00 98.69 92 ASN A O 1
ATOM 725 N N . TYR A 1 93 ? 6.110 8.503 -8.787 1.00 98.81 93 TYR A N 1
ATOM 726 C CA . TYR A 1 93 ? 5.107 9.461 -8.345 1.00 98.81 93 TYR A CA 1
ATOM 727 C C . TYR A 1 93 ? 3.891 9.464 -9.268 1.00 98.81 93 TYR A C 1
ATOM 729 O O . TYR A 1 93 ? 4.006 9.432 -10.491 1.00 98.81 93 TYR A O 1
ATOM 737 N N . VAL A 1 94 ? 2.712 9.586 -8.668 1.00 98.88 94 VAL A N 1
ATOM 738 C CA . VAL A 1 94 ? 1.432 9.718 -9.361 1.00 98.88 94 VAL A CA 1
ATOM 739 C C . VAL A 1 94 ? 0.585 10.786 -8.679 1.00 98.88 94 VAL A C 1
ATOM 741 O O . VAL A 1 94 ? 0.550 10.876 -7.450 1.00 98.88 94 VAL A O 1
ATOM 744 N N . TYR A 1 95 ? -0.093 11.608 -9.474 1.00 98.75 95 TYR A N 1
ATOM 745 C CA . TYR A 1 95 ? -1.117 12.507 -8.965 1.00 98.75 95 TYR A CA 1
ATOM 746 C C . TYR A 1 95 ? -2.393 11.731 -8.657 1.00 98.75 95 TYR A C 1
ATOM 748 O O . TYR A 1 95 ? -2.939 11.026 -9.506 1.00 98.75 95 TYR A O 1
ATOM 756 N N . PHE A 1 96 ? -2.881 11.877 -7.430 1.00 98.56 96 PHE A N 1
ATOM 757 C CA . PHE A 1 96 ? -4.118 11.258 -6.972 1.00 98.56 96 PHE A CA 1
ATOM 758 C C . PHE A 1 96 ? -4.838 12.185 -5.989 1.00 98.56 96 PHE A C 1
ATOM 760 O O . PHE A 1 96 ? -4.287 13.193 -5.548 1.00 98.56 96 PHE A O 1
ATOM 767 N N . ASN A 1 97 ? -6.087 11.860 -5.662 1.00 97.94 97 ASN A N 1
ATOM 768 C CA . ASN A 1 97 ? -6.950 12.678 -4.814 1.00 97.94 97 ASN A CA 1
ATOM 769 C C . ASN A 1 97 ? -7.070 14.134 -5.298 1.00 97.94 97 ASN A C 1
ATOM 771 O O . ASN A 1 97 ? -6.931 15.080 -4.527 1.00 97.94 97 ASN A O 1
ATOM 775 N N . CYS A 1 98 ? -7.273 14.314 -6.604 1.00 97.50 98 CYS A N 1
ATOM 776 C CA . CYS A 1 98 ? -7.296 15.634 -7.214 1.00 97.50 98 CYS A CA 1
ATOM 777 C C . CYS A 1 98 ? -8.653 16.322 -7.075 1.00 97.50 98 CYS A C 1
ATOM 779 O O . CYS A 1 98 ? -9.670 15.709 -7.387 1.00 97.50 98 CYS A O 1
ATOM 781 N N . SER A 1 99 ? -8.678 17.620 -6.770 1.00 96.12 99 SER A N 1
ATOM 782 C CA . SER A 1 99 ? -9.869 18.472 -6.901 1.00 96.12 99 SER A CA 1
ATOM 783 C C . SER A 1 99 ? -10.330 18.598 -8.358 1.00 96.12 99 SER A C 1
ATOM 785 O O . SER A 1 99 ? -11.521 18.753 -8.621 1.00 96.12 99 SER A O 1
ATOM 787 N N . ASN A 1 100 ? -9.397 18.496 -9.315 1.00 95.25 100 ASN A N 1
ATOM 788 C CA . ASN A 1 100 ? -9.669 18.557 -10.749 1.00 95.25 100 ASN A CA 1
ATOM 789 C C . ASN A 1 100 ? -8.731 17.640 -11.561 1.00 95.25 100 ASN A C 1
ATOM 791 O O . ASN A 1 100 ? -7.610 18.022 -11.895 1.00 95.25 100 ASN A O 1
ATOM 795 N N . TYR A 1 101 ? -9.215 16.461 -11.965 1.00 95.94 101 TYR A N 1
ATOM 796 C CA . TYR A 1 101 ? -8.448 15.521 -12.801 1.00 95.94 101 TYR A CA 1
ATOM 797 C C . TYR A 1 101 ? -8.254 15.970 -14.259 1.00 95.94 101 TYR A C 1
ATOM 799 O O . TYR A 1 101 ? -7.382 15.436 -14.943 1.00 95.94 101 TYR A O 1
ATOM 807 N N . SER A 1 102 ? -9.001 16.969 -14.743 1.00 94.19 102 SER A N 1
ATOM 808 C CA . SER A 1 102 ? -8.746 17.562 -16.068 1.00 94.19 102 SER A CA 1
ATOM 809 C C . SER A 1 102 ? -7.522 18.487 -16.066 1.00 94.19 102 SER A C 1
ATOM 811 O O . SER A 1 102 ? -6.991 18.809 -17.126 1.00 94.19 102 SER A O 1
ATOM 813 N N . ASN A 1 103 ? -7.059 18.910 -14.885 1.00 95.44 103 ASN A N 1
ATOM 814 C CA . ASN A 1 103 ? -5.862 19.726 -14.704 1.00 95.44 103 ASN A CA 1
ATOM 815 C C . ASN A 1 103 ? -5.053 19.229 -13.498 1.00 95.44 103 ASN A C 1
ATOM 817 O O . ASN A 1 103 ? -5.092 19.834 -12.428 1.00 95.44 103 ASN A O 1
ATOM 821 N N . GLN A 1 104 ? -4.335 18.119 -13.671 1.00 97.56 104 GLN A N 1
ATOM 822 C CA . GLN A 1 104 ? -3.545 17.500 -12.604 1.00 97.56 104 GLN A CA 1
ATOM 823 C C . GLN A 1 104 ? -2.187 18.190 -12.451 1.00 97.56 104 GLN A C 1
ATOM 825 O O . GLN A 1 104 ? -1.392 18.223 -13.395 1.00 97.56 104 GLN A O 1
ATOM 830 N N . ASN A 1 105 ? -1.948 18.758 -11.269 1.00 97.38 105 ASN A N 1
ATOM 831 C CA . ASN A 1 105 ? -0.702 19.401 -10.857 1.00 97.38 105 ASN A CA 1
ATOM 832 C C . ASN A 1 105 ? -0.647 19.520 -9.315 1.00 97.38 105 ASN A C 1
ATOM 834 O O . ASN A 1 105 ? -1.620 19.206 -8.631 1.00 97.38 105 ASN A O 1
ATOM 838 N N . ASP A 1 106 ? 0.459 20.029 -8.767 1.00 97.19 106 ASP A N 1
ATOM 839 C CA . ASP A 1 106 ? 0.689 20.149 -7.312 1.00 97.19 106 ASP A CA 1
ATOM 840 C C . ASP A 1 106 ? -0.345 21.014 -6.560 1.00 97.19 106 ASP A C 1
ATOM 842 O O . ASP A 1 106 ? -0.480 20.882 -5.348 1.00 97.19 106 ASP A O 1
ATOM 846 N N . SER A 1 107 ? -1.079 21.900 -7.245 1.00 97.00 107 SER A N 1
ATOM 847 C CA . SER A 1 107 ? -2.129 22.727 -6.622 1.00 97.00 107 SER A CA 1
ATOM 848 C C . SER A 1 107 ? -3.506 22.065 -6.610 1.00 97.00 107 SER A C 1
ATOM 850 O O . SER A 1 107 ? -4.385 22.479 -5.855 1.00 97.00 107 SER A O 1
ATOM 852 N N . THR A 1 108 ? -3.716 21.056 -7.455 1.00 97.12 108 THR A N 1
ATOM 853 C CA . THR A 1 108 ? -5.003 20.370 -7.585 1.00 97.12 108 THR A CA 1
ATOM 854 C C . THR A 1 108 ? -4.973 18.960 -7.029 1.00 97.12 108 THR A C 1
ATOM 856 O O . THR A 1 108 ? -6.044 18.436 -6.758 1.00 97.12 108 THR A O 1
ATOM 859 N N . CYS A 1 109 ? -3.801 18.353 -6.849 1.00 98.00 109 CYS A N 1
ATOM 860 C CA . CYS A 1 109 ? -3.641 16.941 -6.519 1.00 98.00 109 CYS A CA 1
ATOM 861 C C . CYS A 1 109 ? -2.697 16.706 -5.342 1.00 98.00 109 CYS A C 1
ATOM 863 O O . CYS A 1 109 ? -1.770 17.475 -5.100 1.00 98.00 109 CYS A O 1
ATOM 865 N N . GLU A 1 110 ? -2.870 15.567 -4.676 1.00 98.12 110 GLU A N 1
ATOM 866 C CA . GLU A 1 110 ? -1.846 15.008 -3.799 1.00 98.12 110 GLU A CA 1
ATOM 867 C C . GLU A 1 110 ? -0.822 14.202 -4.609 1.00 98.12 110 GLU A C 1
ATOM 869 O O . GLU A 1 110 ? -1.152 13.586 -5.628 1.00 98.12 110 GLU A O 1
ATOM 874 N N . LYS A 1 111 ? 0.420 14.139 -4.114 1.00 98.06 111 LYS A N 1
ATOM 875 C CA . LYS A 1 111 ? 1.425 13.192 -4.611 1.00 98.06 111 LYS A CA 1
ATOM 876 C C . LYS A 1 111 ? 1.306 11.868 -3.870 1.00 98.06 111 LYS A C 1
ATOM 878 O O . LYS A 1 111 ? 1.371 11.804 -2.642 1.00 98.06 111 LYS A O 1
ATOM 883 N N . TRP A 1 112 ? 1.152 10.803 -4.637 1.00 98.81 112 TRP A N 1
ATOM 884 C CA . TRP A 1 112 ? 1.168 9.422 -4.175 1.00 98.81 112 TRP A CA 1
ATOM 885 C C . TRP A 1 112 ? 2.329 8.689 -4.848 1.00 98.81 112 TRP A C 1
ATOM 887 O O . TRP A 1 112 ? 2.889 9.167 -5.835 1.00 98.81 112 TRP A O 1
ATOM 897 N N . ARG A 1 113 ? 2.721 7.544 -4.293 1.00 98.81 113 ARG A N 1
ATOM 898 C CA . ARG A 1 113 ? 3.750 6.664 -4.854 1.00 98.81 113 ARG A CA 1
ATOM 899 C C . ARG A 1 113 ? 3.090 5.373 -5.327 1.00 98.81 113 ARG A C 1
ATOM 901 O O . ARG A 1 113 ? 2.279 4.795 -4.602 1.00 98.81 113 ARG A O 1
ATOM 908 N N . ILE A 1 114 ? 3.438 4.909 -6.520 1.00 98.94 114 ILE A N 1
ATOM 909 C CA . ILE A 1 114 ? 3.053 3.584 -7.001 1.00 98.94 114 ILE A CA 1
ATOM 910 C C . ILE A 1 114 ? 3.982 2.554 -6.360 1.00 98.94 114 ILE A C 1
ATOM 912 O O . ILE A 1 114 ? 5.201 2.648 -6.504 1.00 98.94 114 ILE A O 1
ATOM 916 N N . ILE A 1 115 ? 3.408 1.572 -5.661 1.00 98.88 115 ILE A N 1
ATOM 917 C CA . ILE A 1 115 ? 4.172 0.436 -5.132 1.00 98.88 115 ILE A CA 1
ATOM 918 C C . ILE A 1 115 ? 4.505 -0.528 -6.273 1.00 98.88 115 ILE A C 1
ATOM 920 O O . ILE A 1 115 ? 5.645 -0.966 -6.420 1.00 98.88 115 ILE A O 1
ATOM 924 N N . GLY A 1 116 ? 3.505 -0.848 -7.093 1.00 98.62 116 GLY A N 1
ATOM 925 C CA . GLY A 1 116 ? 3.658 -1.783 -8.197 1.00 98.62 116 GLY A CA 1
ATOM 926 C C . GLY A 1 116 ? 2.335 -2.261 -8.782 1.00 98.62 116 GLY A C 1
ATOM 927 O O . GLY A 1 116 ? 1.264 -1.903 -8.289 1.00 98.62 116 GLY A O 1
ATOM 928 N N . GLU A 1 117 ? 2.437 -3.104 -9.804 1.00 98.62 117 GLU A N 1
ATOM 929 C CA . GLU A 1 117 ? 1.347 -3.895 -10.371 1.00 98.62 117 GLU A CA 1
ATOM 930 C C . GLU A 1 117 ? 1.364 -5.291 -9.747 1.00 98.62 117 GLU A C 1
ATOM 932 O O . GLU A 1 117 ? 2.347 -6.028 -9.867 1.00 98.62 117 GLU A O 1
ATOM 937 N N . PHE A 1 118 ? 0.277 -5.648 -9.066 1.00 98.69 118 PHE A N 1
ATOM 938 C CA . PHE A 1 118 ? 0.171 -6.909 -8.348 1.00 98.69 118 PHE A CA 1
ATOM 939 C C . PHE A 1 118 ? -0.731 -7.876 -9.094 1.00 98.69 118 PHE A C 1
ATOM 941 O O . PHE A 1 118 ? -1.849 -7.530 -9.471 1.00 98.69 118 PHE A O 1
ATOM 948 N N . ASN A 1 119 ? -0.254 -9.102 -9.254 1.00 98.00 119 ASN A N 1
ATOM 949 C CA . ASN A 1 119 ? -0.937 -10.163 -9.960 1.00 98.00 119 ASN A CA 1
ATOM 950 C C . ASN A 1 119 ? -2.049 -10.779 -9.107 1.00 98.00 119 ASN A C 1
ATOM 952 O O . ASN A 1 119 ? -1.885 -11.003 -7.906 1.00 98.00 119 ASN A O 1
ATOM 956 N N . ASN A 1 120 ? -3.150 -11.158 -9.761 1.00 97.12 120 ASN A N 1
ATOM 957 C CA . ASN A 1 120 ? -4.197 -12.008 -9.181 1.00 97.12 120 ASN A CA 1
ATOM 958 C C . ASN A 1 120 ? -4.823 -11.477 -7.873 1.00 97.12 120 ASN A C 1
ATOM 960 O O . ASN A 1 120 ? -5.219 -12.266 -7.003 1.00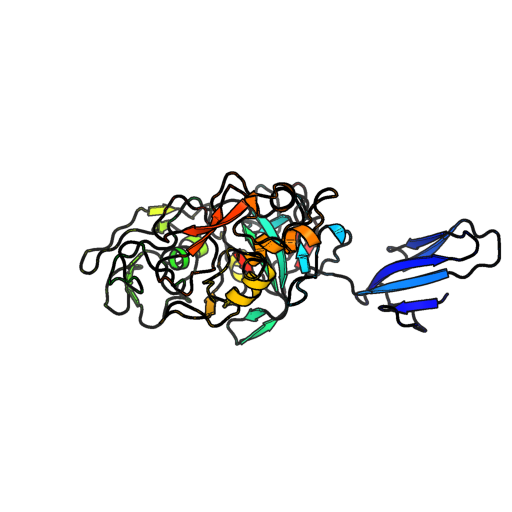 97.12 120 ASN A O 1
ATOM 964 N N . ILE A 1 121 ? -4.943 -10.156 -7.729 1.00 98.56 121 ILE A N 1
ATOM 965 C CA . ILE A 1 121 ? -5.615 -9.542 -6.585 1.00 98.56 121 ILE A CA 1
ATOM 966 C C . ILE A 1 121 ? -7.093 -9.909 -6.626 1.00 98.56 121 ILE A C 1
ATOM 968 O O . ILE A 1 121 ? -7.772 -9.715 -7.631 1.00 98.56 121 ILE A O 1
ATOM 972 N N . THR A 1 122 ? -7.590 -10.462 -5.520 1.00 98.56 122 THR A N 1
ATOM 973 C CA . THR A 1 122 ? -8.998 -10.851 -5.403 1.00 98.56 122 THR A CA 1
ATOM 974 C C . THR A 1 122 ? -9.828 -9.615 -5.078 1.00 98.56 122 THR A C 1
ATOM 976 O O . THR A 1 122 ? -9.584 -8.951 -4.070 1.00 98.56 122 THR A O 1
ATOM 979 N N . LYS A 1 123 ? -10.799 -9.297 -5.930 1.00 98.44 123 LYS A N 1
ATOM 980 C CA . LYS A 1 123 ? -11.761 -8.211 -5.726 1.00 98.44 123 LYS A CA 1
ATOM 981 C C . LYS A 1 123 ? -12.872 -8.644 -4.769 1.00 98.44 123 LYS A C 1
ATOM 983 O O . LYS A 1 123 ? -13.026 -9.825 -4.457 1.00 98.44 123 LYS A O 1
ATOM 988 N N . ALA A 1 124 ? -13.677 -7.688 -4.315 1.00 97.75 124 ALA A N 1
ATOM 989 C CA . ALA A 1 124 ? -14.816 -7.947 -3.431 1.00 97.75 124 ALA A CA 1
ATOM 990 C C . ALA A 1 124 ? -15.853 -8.921 -4.023 1.00 97.75 124 ALA A C 1
ATOM 992 O O . ALA A 1 124 ? -16.520 -9.627 -3.273 1.00 97.75 124 ALA A O 1
ATOM 993 N N . ASP A 1 125 ? -15.971 -8.981 -5.353 1.00 97.00 125 ASP A N 1
ATOM 994 C CA . ASP A 1 125 ? -16.858 -9.906 -6.072 1.00 97.00 125 ASP A CA 1
ATOM 995 C C . ASP A 1 125 ? -16.276 -11.329 -6.235 1.00 97.00 125 ASP A C 1
ATOM 997 O O . ASP A 1 125 ? -16.914 -12.197 -6.829 1.00 97.00 125 ASP A O 1
ATOM 1001 N N . GLY A 1 126 ? -15.071 -11.580 -5.712 1.00 97.75 126 GLY A N 1
ATOM 1002 C CA . GLY A 1 126 ? -14.374 -12.864 -5.785 1.00 97.75 126 GLY A CA 1
ATOM 1003 C C . GLY A 1 126 ? -13.601 -13.105 -7.085 1.00 97.75 126 GLY A C 1
ATOM 1004 O O . GLY A 1 126 ? -12.870 -14.094 -7.177 1.00 97.75 126 GLY A O 1
ATOM 1005 N N . THR A 1 127 ? -13.711 -12.221 -8.079 1.00 98.12 127 THR A N 1
ATOM 1006 C CA . THR A 1 127 ? -12.888 -12.298 -9.294 1.00 98.12 127 THR A CA 1
ATOM 1007 C C . THR A 1 127 ? -11.458 -11.834 -9.014 1.00 98.12 127 THR A C 1
ATOM 1009 O O . THR A 1 127 ? -11.186 -11.168 -8.012 1.00 98.12 127 THR A O 1
ATOM 1012 N N . LYS A 1 128 ? -10.515 -12.221 -9.879 1.00 98.12 128 LYS A N 1
ATOM 1013 C CA . LYS A 1 128 ? -9.097 -11.874 -9.746 1.00 98.12 128 LYS A CA 1
ATOM 1014 C C . LYS A 1 128 ? -8.632 -11.051 -10.932 1.00 98.12 128 LYS A C 1
ATOM 1016 O O . LYS A 1 128 ? -8.894 -11.428 -12.070 1.00 98.12 128 LYS A O 1
ATOM 1021 N N . GLU A 1 129 ? -7.912 -9.974 -10.653 1.00 97.31 129 GLU A N 1
ATOM 1022 C CA . GLU A 1 129 ? -7.326 -9.094 -11.664 1.00 97.31 129 GLU A CA 1
ATOM 1023 C C . GLU A 1 129 ? -5.925 -8.649 -11.246 1.00 97.31 129 GLU A C 1
ATOM 1025 O O . GLU A 1 129 ? -5.568 -8.682 -10.065 1.00 97.31 129 GLU A O 1
ATOM 1030 N N . ASN A 1 130 ? -5.132 -8.221 -12.225 1.00 97.81 130 ASN A N 1
ATOM 1031 C CA . ASN A 1 130 ? -3.915 -7.479 -11.942 1.00 97.81 130 ASN A CA 1
ATOM 1032 C C . ASN A 1 130 ? -4.305 -6.040 -11.602 1.00 97.81 130 ASN A C 1
ATOM 1034 O O . ASN A 1 130 ? -5.073 -5.428 -12.345 1.00 97.81 130 ASN A O 1
ATOM 1038 N N . LEU A 1 131 ? -3.839 -5.537 -10.459 1.00 98.69 131 LEU A N 1
ATOM 1039 C CA . LEU A 1 131 ? -4.206 -4.212 -9.968 1.00 98.69 131 LEU A CA 1
ATOM 1040 C C . LEU A 1 131 ? -2.980 -3.448 -9.481 1.00 98.69 131 LEU A C 1
ATOM 1042 O O . LEU A 1 131 ? -2.118 -3.989 -8.778 1.00 98.69 131 LEU A O 1
ATOM 1046 N N . THR A 1 132 ? -2.960 -2.151 -9.774 1.00 98.81 132 THR A N 1
ATOM 1047 C CA . THR A 1 132 ? -1.901 -1.259 -9.314 1.00 98.81 132 THR A CA 1
ATOM 1048 C C . THR A 1 132 ? -2.155 -0.848 -7.873 1.00 98.81 132 THR A C 1
ATOM 1050 O O . THR A 1 132 ? -3.209 -0.299 -7.546 1.00 98.81 132 THR A O 1
ATOM 1053 N N . LYS A 1 133 ? -1.161 -1.055 -7.011 1.00 98.94 133 LYS A N 1
ATOM 1054 C CA . LYS A 1 133 ? -1.180 -0.614 -5.616 1.00 98.94 133 LYS A CA 1
ATOM 1055 C C . LYS A 1 133 ? -0.451 0.716 -5.473 1.00 98.94 133 LYS A C 1
ATOM 1057 O O . LYS A 1 133 ? 0.681 0.855 -5.938 1.00 98.94 133 LYS A O 1
ATOM 1062 N N . ILE A 1 134 ? -1.062 1.673 -4.782 1.00 98.94 134 ILE A N 1
ATOM 1063 C CA . ILE A 1 134 ? -0.470 2.984 -4.495 1.00 98.94 134 ILE A CA 1
ATOM 1064 C C . ILE A 1 134 ? -0.509 3.291 -2.997 1.00 98.94 134 ILE A C 1
ATOM 1066 O O . ILE A 1 134 ? -1.388 2.817 -2.276 1.00 98.94 134 ILE A O 1
ATOM 1070 N N . ILE A 1 135 ? 0.431 4.112 -2.537 1.00 98.94 135 ILE A N 1
ATOM 1071 C CA . ILE A 1 135 ? 0.535 4.595 -1.158 1.00 98.94 135 ILE A CA 1
ATOM 1072 C C . ILE A 1 135 ? 0.644 6.115 -1.139 1.00 98.94 135 ILE A C 1
ATOM 1074 O O . ILE A 1 135 ? 1.343 6.718 -1.957 1.00 98.94 135 ILE A O 1
ATOM 1078 N N . ARG A 1 136 ? -0.030 6.750 -0.182 1.00 98.62 136 ARG A N 1
ATOM 1079 C CA . ARG A 1 136 ? 0.078 8.196 0.019 1.00 98.62 136 ARG A CA 1
ATOM 1080 C C . ARG A 1 136 ? 1.525 8.571 0.349 1.00 98.62 136 ARG A C 1
ATOM 1082 O O . ARG A 1 136 ? 2.153 7.935 1.202 1.00 98.62 136 ARG A O 1
ATOM 1089 N N . ASN A 1 137 ? 2.081 9.580 -0.327 1.00 97.69 137 ASN A N 1
ATOM 1090 C CA . ASN A 1 137 ? 3.464 9.992 -0.066 1.00 97.69 137 ASN A CA 1
ATOM 1091 C C . ASN A 1 137 ? 3.598 10.533 1.363 1.00 97.69 137 ASN A C 1
ATOM 1093 O O . ASN A 1 137 ? 4.450 10.077 2.122 1.00 97.69 137 ASN A O 1
ATOM 1097 N N . ASP A 1 138 ? 2.679 11.419 1.747 1.00 97.00 138 ASP A N 1
ATOM 1098 C CA . ASP A 1 138 ? 2.688 12.064 3.054 1.00 97.00 138 ASP A CA 1
ATOM 1099 C C . ASP A 1 138 ? 1.826 11.308 4.076 1.00 97.00 138 ASP A C 1
ATOM 1101 O O . ASP A 1 138 ? 0.804 10.690 3.754 1.00 97.00 138 ASP A O 1
ATOM 1105 N N . SER A 1 139 ? 2.216 11.397 5.346 1.00 97.31 139 SER A N 1
ATOM 1106 C CA . SER A 1 139 ? 1.456 10.842 6.471 1.00 97.31 139 SER A CA 1
ATOM 1107 C C . SER A 1 139 ? 0.154 11.621 6.701 1.00 97.31 139 SER A C 1
ATOM 1109 O O . SER A 1 139 ? 0.103 12.838 6.511 1.00 97.31 139 SER A O 1
ATOM 1111 N N . LEU A 1 140 ? -0.906 10.940 7.144 1.00 97.81 140 LEU A N 1
ATOM 1112 C CA . LEU A 1 140 ? -2.104 11.596 7.697 1.00 97.81 140 LEU A CA 1
ATOM 1113 C C . LEU A 1 140 ? -1.854 12.187 9.095 1.00 97.81 140 LEU A C 1
ATOM 1115 O O . LEU A 1 140 ? -2.724 12.846 9.661 1.00 97.81 140 LEU A O 1
ATOM 1119 N N . GLY A 1 141 ? -0.682 11.920 9.669 1.00 97.62 141 GLY A N 1
ATOM 1120 C CA . GLY A 1 141 ? -0.346 12.194 11.055 1.00 97.62 141 GLY A CA 1
ATOM 1121 C C . GLY A 1 141 ? -0.183 10.905 11.852 1.00 97.62 141 GLY A C 1
ATOM 1122 O O . GLY A 1 141 ? -0.224 9.798 11.306 1.00 97.62 141 GLY A O 1
ATOM 1123 N N . ASN A 1 142 ? 0.027 11.069 13.157 1.00 98.00 142 ASN A N 1
ATOM 1124 C CA . ASN A 1 142 ? 0.242 9.951 14.062 1.00 98.00 142 ASN A CA 1
ATOM 1125 C C . ASN A 1 142 ? -1.056 9.558 14.773 1.00 98.00 142 ASN A C 1
ATOM 1127 O O . ASN A 1 142 ? -1.730 10.403 15.370 1.00 98.00 142 ASN A O 1
ATOM 1131 N N . PHE A 1 143 ? -1.387 8.270 14.713 1.00 98.31 143 PHE A N 1
ATOM 1132 C CA . PHE A 1 143 ? -2.611 7.708 15.278 1.00 98.31 143 PHE A CA 1
ATOM 1133 C C . PHE A 1 143 ? -2.328 6.351 15.904 1.00 98.31 143 PHE A C 1
ATOM 1135 O O . PHE A 1 143 ? -1.424 5.641 15.470 1.00 98.31 143 PHE A O 1
ATOM 1142 N N . SER A 1 144 ? -3.126 5.975 16.900 1.00 98.38 144 SER A N 1
ATOM 1143 C CA . SER A 1 144 ? -3.174 4.585 17.349 1.00 98.38 144 SER A CA 1
ATOM 1144 C C . SER A 1 144 ? -3.773 3.719 16.245 1.00 98.38 144 SER A C 1
ATOM 1146 O O . SER A 1 144 ? -4.661 4.162 15.518 1.00 98.38 144 SER A O 1
ATOM 1148 N N . TRP A 1 145 ? -3.308 2.483 16.128 1.00 98.31 145 TRP A N 1
ATOM 1149 C CA . TRP A 1 145 ? -3.949 1.485 15.277 1.00 98.31 145 TRP A CA 1
ATOM 1150 C C . TRP A 1 145 ? -5.293 1.061 15.886 1.00 98.31 145 TRP A C 1
ATOM 1152 O O . TRP A 1 145 ? -6.328 1.040 15.221 1.00 98.31 145 TRP A O 1
ATOM 1162 N N . ASP A 1 146 ? -5.282 0.826 17.197 1.00 98.44 146 ASP A N 1
ATOM 1163 C CA . ASP A 1 146 ? -6.463 0.541 18.000 1.00 98.44 146 ASP A CA 1
ATOM 1164 C C . ASP A 1 146 ? -6.191 0.848 19.475 1.00 98.44 146 ASP A C 1
ATOM 1166 O O . ASP A 1 146 ? -5.110 0.546 19.970 1.00 98.44 146 ASP A O 1
ATOM 1170 N N . TYR A 1 147 ? -7.148 1.431 20.198 1.00 96.94 147 TYR A N 1
ATOM 1171 C CA . TYR A 1 147 ? -6.989 1.741 21.626 1.00 96.94 147 TYR A CA 1
ATOM 1172 C C . TYR A 1 147 ? -8.142 1.188 22.483 1.00 96.94 147 TYR A C 1
ATOM 1174 O O . TYR A 1 147 ? -8.361 1.614 23.617 1.00 96.94 147 TYR A O 1
ATOM 1182 N N . LYS A 1 148 ? -8.885 0.201 21.976 1.00 97.31 148 LYS A N 1
ATOM 1183 C CA . LYS A 1 148 ? -9.960 -0.447 22.737 1.00 97.31 148 LYS A CA 1
ATOM 1184 C C . LYS A 1 148 ? -9.386 -1.171 23.967 1.00 97.31 148 LYS A C 1
ATOM 1186 O O . LYS A 1 148 ? -8.401 -1.903 23.858 1.00 97.31 148 LYS A O 1
ATOM 1191 N N . GLN A 1 149 ? -9.982 -0.973 25.144 1.00 97.12 149 GLN A N 1
ATOM 1192 C CA . GLN A 1 149 ? -9.592 -1.692 26.364 1.00 97.12 149 GLN A CA 1
ATOM 1193 C C . GLN A 1 149 ? -10.205 -3.097 26.391 1.00 97.12 149 GLN A C 1
ATOM 1195 O O . GLN A 1 149 ? -11.045 -3.442 25.560 1.00 97.12 149 GLN A O 1
ATOM 1200 N N . ASN A 1 150 ? -9.803 -3.893 27.383 1.00 96.75 150 ASN A N 1
ATOM 1201 C CA . ASN A 1 150 ? -10.268 -5.262 27.556 1.00 96.75 150 ASN A CA 1
ATOM 1202 C C . ASN A 1 150 ? -11.806 -5.341 27.572 1.00 96.75 150 ASN A C 1
ATOM 1204 O O . ASN A 1 150 ? -12.463 -4.611 28.320 1.00 96.75 150 ASN A O 1
ATOM 1208 N N . GLY A 1 151 ? -12.356 -6.249 26.768 1.00 95.75 151 GLY A N 1
ATOM 1209 C CA . GLY A 1 151 ? -13.793 -6.492 26.648 1.00 95.75 151 GLY A CA 1
ATOM 1210 C C . GLY A 1 151 ? -14.519 -5.591 25.646 1.00 95.75 151 GLY A C 1
ATOM 1211 O O . GLY A 1 151 ? -15.739 -5.685 25.553 1.00 95.75 151 GLY A O 1
ATOM 1212 N N . VAL A 1 152 ? -13.808 -4.731 24.908 1.00 97.38 152 VAL A N 1
ATOM 1213 C CA . VAL A 1 152 ? -14.394 -3.850 23.886 1.00 97.38 152 VAL A CA 1
ATOM 1214 C C . VAL A 1 152 ? -13.985 -4.312 22.488 1.00 97.38 152 VAL A C 1
ATOM 1216 O O . VAL A 1 152 ? -12.795 -4.348 22.154 1.00 97.38 152 VAL A O 1
ATOM 1219 N N . GLY A 1 153 ? -14.974 -4.649 21.655 1.00 96.00 153 GLY A N 1
ATOM 1220 C CA . GLY A 1 153 ? -14.744 -5.335 20.385 1.00 96.00 153 GLY A CA 1
ATOM 1221 C C . GLY A 1 153 ? -13.915 -6.610 20.578 1.00 96.00 153 GLY A C 1
ATOM 1222 O O . GLY A 1 153 ? -14.227 -7.450 21.417 1.00 96.00 153 GLY A O 1
ATOM 1223 N N . THR A 1 154 ? -12.830 -6.741 19.821 1.00 96.00 154 THR A N 1
ATOM 1224 C CA . THR A 1 154 ? -11.898 -7.884 19.893 1.00 96.00 154 THR A CA 1
ATOM 1225 C C . THR A 1 154 ? -10.774 -7.733 20.923 1.00 96.00 154 THR A C 1
ATOM 1227 O O . THR A 1 154 ? -9.939 -8.626 21.060 1.00 96.00 154 THR A O 1
ATOM 1230 N N . SER A 1 155 ? -10.712 -6.620 21.659 1.00 96.94 155 SER A N 1
ATOM 1231 C CA . SER A 1 155 ? -9.611 -6.377 22.594 1.00 96.94 155 SER A CA 1
ATOM 1232 C C . SER A 1 155 ? -9.729 -7.237 23.853 1.00 96.94 155 SER A C 1
ATOM 1234 O O . SER A 1 155 ? -10.724 -7.184 24.578 1.00 96.94 155 SER A O 1
ATOM 1236 N N . ILE A 1 156 ? -8.669 -7.992 24.146 1.00 96.06 156 ILE A N 1
ATOM 1237 C CA . ILE A 1 156 ? -8.542 -8.839 25.346 1.00 96.06 156 ILE A CA 1
ATOM 1238 C C . ILE A 1 156 ? -7.547 -8.274 26.375 1.00 96.06 156 ILE A C 1
ATOM 1240 O O . ILE A 1 156 ? -7.143 -8.957 27.315 1.00 96.06 156 ILE A O 1
ATOM 1244 N N . SER A 1 157 ? -7.070 -7.045 26.163 1.00 94.88 157 SER A N 1
ATOM 1245 C CA . SER A 1 157 ? -6.045 -6.405 26.991 1.00 94.88 157 SER A CA 1
ATOM 1246 C C . SER A 1 157 ? -6.255 -4.892 27.056 1.00 94.88 157 SER A C 1
ATOM 1248 O O . SER A 1 157 ? -7.135 -4.341 26.406 1.00 94.88 157 SER A O 1
ATOM 1250 N N . THR A 1 158 ? -5.435 -4.186 27.828 1.00 95.69 158 THR A N 1
ATOM 1251 C CA . THR A 1 158 ? -5.446 -2.714 27.863 1.00 95.69 158 THR A CA 1
ATOM 1252 C C . THR A 1 158 ? -4.588 -2.073 26.761 1.00 95.69 158 THR A C 1
ATOM 1254 O O . THR A 1 158 ? -4.482 -0.848 26.699 1.00 95.69 158 THR A O 1
ATOM 1257 N N . TYR A 1 159 ? -3.986 -2.882 25.880 1.00 96.62 159 TYR A N 1
ATOM 1258 C CA . TYR A 1 159 ? -3.032 -2.453 24.850 1.00 96.62 159 TYR A CA 1
ATOM 1259 C C . TYR A 1 159 ? -3.649 -2.278 23.449 1.00 96.62 159 TYR A C 1
ATOM 1261 O O . TYR A 1 159 ? -2.916 -2.066 22.479 1.00 96.62 159 TYR A O 1
ATOM 1269 N N . GLY A 1 160 ? -4.978 -2.344 23.337 1.00 96.81 160 GLY A N 1
ATOM 1270 C CA . GLY A 1 160 ? -5.678 -2.423 22.054 1.00 96.81 160 GLY A CA 1
ATOM 1271 C C . GLY A 1 160 ? -5.767 -3.855 21.523 1.00 96.81 160 GLY A C 1
ATOM 1272 O O . GLY A 1 160 ? -5.226 -4.794 22.113 1.00 96.81 160 GLY A O 1
ATOM 1273 N N . SER A 1 161 ? -6.460 -4.006 20.397 1.00 97.19 161 SER A N 1
ATOM 1274 C CA . SER A 1 161 ? -6.523 -5.244 19.617 1.00 97.19 161 SER A CA 1
ATOM 1275 C C . SER A 1 161 ? -5.622 -5.167 18.389 1.00 97.19 161 SER A C 1
ATOM 1277 O O . SER A 1 161 ? -5.372 -4.080 17.874 1.00 97.19 161 SER A O 1
ATOM 1279 N N . ASN A 1 162 ? -5.159 -6.317 17.902 1.00 97.00 162 ASN A N 1
ATOM 1280 C CA . ASN A 1 162 ? -4.472 -6.469 16.627 1.00 97.00 162 ASN A CA 1
ATOM 1281 C C . ASN A 1 162 ? -5.360 -7.064 15.511 1.00 97.00 162 ASN A C 1
ATOM 1283 O O . ASN A 1 162 ? -4.838 -7.492 14.479 1.00 97.00 162 ASN A O 1
ATOM 1287 N N . ASP A 1 163 ? -6.688 -7.072 15.692 1.00 97.69 163 ASP A N 1
ATOM 1288 C CA . ASP A 1 163 ? -7.668 -7.386 14.641 1.00 97.69 163 ASP A CA 1
ATOM 1289 C C . ASP A 1 163 ? -8.022 -6.137 13.814 1.00 97.69 163 ASP A C 1
ATOM 1291 O O . ASP A 1 163 ? -8.576 -5.160 14.323 1.00 97.69 163 ASP A O 1
ATOM 1295 N N . TRP A 1 164 ? -7.708 -6.162 12.514 1.00 98.50 164 TRP A N 1
ATOM 1296 C CA . TRP A 1 164 ? -7.950 -5.023 11.625 1.00 98.50 164 TRP A CA 1
ATOM 1297 C C . TRP A 1 164 ? -9.446 -4.789 11.426 1.00 98.50 164 TRP A C 1
ATOM 1299 O O . TRP A 1 164 ? -9.887 -3.642 11.325 1.00 98.50 164 TRP A O 1
ATOM 1309 N N . THR A 1 165 ? -10.227 -5.874 11.421 1.00 97.62 165 THR A N 1
ATOM 1310 C CA . THR A 1 165 ? -11.639 -5.893 11.019 1.00 97.62 165 THR A CA 1
ATOM 1311 C C . THR A 1 165 ? -12.559 -5.097 11.937 1.00 97.62 165 THR A C 1
ATOM 1313 O O . THR A 1 165 ? -13.668 -4.761 11.534 1.00 97.62 165 THR A O 1
ATOM 1316 N N . ASP A 1 166 ? -12.117 -4.761 13.148 1.00 97.06 166 ASP A N 1
ATOM 1317 C CA . ASP A 1 166 ? -12.815 -3.835 14.040 1.00 97.06 166 ASP A CA 1
ATOM 1318 C C . ASP A 1 166 ? -11.887 -2.787 14.674 1.00 97.06 166 ASP A C 1
ATOM 1320 O O . ASP A 1 166 ? -12.247 -2.151 15.671 1.00 97.06 166 ASP A O 1
ATOM 1324 N N . SER A 1 167 ? -10.687 -2.603 14.120 1.00 98.44 167 SER A N 1
ATOM 1325 C CA . SER A 1 167 ? -9.755 -1.573 14.577 1.00 98.44 167 SER A CA 1
ATOM 1326 C C . SER A 1 167 ? -10.329 -0.173 14.350 1.00 98.44 167 SER A C 1
ATOM 1328 O O . SER A 1 167 ? -10.964 0.116 13.329 1.00 98.44 167 SER A O 1
ATOM 1330 N N . GLN A 1 168 ? -10.077 0.734 15.292 1.00 98.62 168 GLN A N 1
ATOM 1331 C CA . GLN A 1 168 ? -10.510 2.126 15.148 1.00 98.62 168 GLN A CA 1
ATOM 1332 C C . GLN A 1 168 ? -9.829 2.825 13.962 1.00 98.62 168 GLN A C 1
ATOM 1334 O O . GLN A 1 168 ? -10.435 3.695 13.337 1.00 98.62 168 GLN A O 1
ATOM 1339 N N . LEU A 1 169 ? -8.592 2.442 13.617 1.00 98.75 169 LEU A N 1
ATOM 1340 C CA . LEU A 1 169 ? -7.912 2.973 12.437 1.00 98.75 169 LEU A CA 1
ATOM 1341 C C . LEU A 1 169 ? -8.590 2.529 11.132 1.00 98.75 169 LEU A C 1
ATOM 1343 O O . LEU A 1 169 ? -8.779 3.361 10.245 1.00 98.75 169 LEU A O 1
ATOM 1347 N N . MET A 1 170 ? -9.024 1.268 11.020 1.00 98.69 170 MET A N 1
ATOM 1348 C CA . MET A 1 170 ? -9.824 0.818 9.874 1.00 98.69 170 MET A CA 1
ATOM 1349 C C . MET A 1 170 ? -11.102 1.651 9.741 1.00 98.69 170 MET A C 1
ATOM 1351 O O . MET A 1 170 ? -11.388 2.145 8.648 1.00 98.69 170 MET A O 1
ATOM 1355 N N . MET A 1 171 ? -11.812 1.881 10.853 1.00 98.75 171 MET A N 1
ATOM 1356 C CA . MET A 1 171 ? -13.040 2.684 10.872 1.00 98.75 171 MET A CA 1
ATOM 1357 C C . MET A 1 171 ? -12.794 4.151 10.511 1.00 98.75 171 MET A C 1
ATOM 1359 O O . MET A 1 171 ? -13.638 4.772 9.875 1.00 98.75 171 MET A O 1
ATOM 1363 N N . MET A 1 172 ? -11.642 4.719 10.868 1.00 98.75 172 MET A N 1
ATOM 1364 C CA . MET A 1 172 ? -11.265 6.071 10.449 1.00 98.75 172 MET A CA 1
ATOM 1365 C C . MET A 1 172 ? -11.076 6.164 8.931 1.00 98.75 172 MET A C 1
ATOM 1367 O O . MET A 1 172 ? -11.485 7.149 8.311 1.00 98.75 172 MET A O 1
ATOM 1371 N N . LEU A 1 173 ? -10.452 5.139 8.343 1.00 98.81 173 LEU A N 1
ATOM 1372 C CA . LEU A 1 173 ? -10.018 5.134 6.949 1.00 98.81 173 LEU A CA 1
ATOM 1373 C C . LEU A 1 173 ? -11.105 4.712 5.958 1.00 98.81 173 LEU A C 1
ATOM 1375 O O . LEU A 1 173 ? -11.118 5.233 4.849 1.00 98.81 173 LEU A O 1
ATOM 1379 N N . ASN A 1 174 ? -11.996 3.790 6.323 1.00 98.81 174 ASN A N 1
ATOM 1380 C CA . ASN A 1 174 ? -12.881 3.103 5.376 1.00 98.81 174 ASN A CA 1
ATOM 1381 C C . ASN A 1 174 ? -14.365 3.434 5.576 1.00 98.81 174 ASN A C 1
ATOM 1383 O O . ASN A 1 174 ? -14.786 3.663 6.711 1.00 98.81 174 ASN A O 1
ATOM 1387 N N . PRO A 1 175 ? -15.174 3.439 4.495 1.00 98.06 175 PRO A N 1
ATOM 1388 C CA . PRO A 1 175 ? -16.607 3.693 4.589 1.00 98.06 175 PRO A CA 1
ATOM 1389 C C . PRO A 1 175 ? -17.337 2.582 5.347 1.00 98.06 175 PRO A C 1
ATOM 1391 O O . PRO A 1 175 ? -16.825 1.480 5.549 1.00 98.06 175 PRO A O 1
ATOM 1394 N N . THR A 1 176 ? -18.574 2.881 5.734 1.00 98.12 176 THR A N 1
AT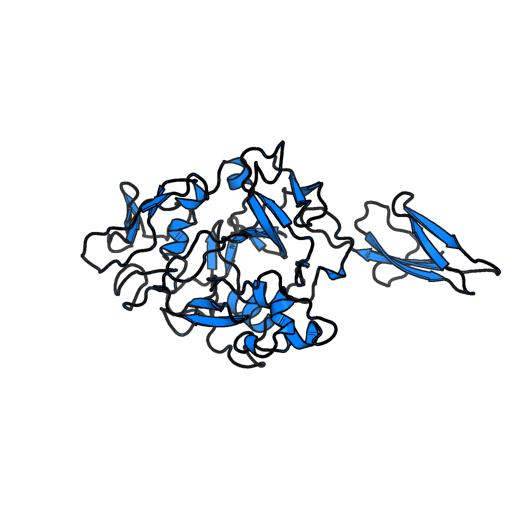OM 1395 C CA . THR A 1 176 ? -19.425 2.021 6.564 1.00 98.12 176 THR A CA 1
ATOM 1396 C C . THR A 1 176 ? -19.786 0.684 5.921 1.00 98.12 176 THR A C 1
ATOM 1398 O O . THR A 1 176 ? -20.175 -0.232 6.637 1.00 98.12 176 THR A O 1
ATOM 1401 N N . ASP A 1 177 ? -19.624 0.543 4.603 1.00 97.81 177 ASP A N 1
ATOM 1402 C CA . ASP A 1 177 ? -19.848 -0.710 3.866 1.00 97.81 177 ASP A CA 1
ATOM 1403 C C . ASP A 1 177 ? -18.971 -1.869 4.371 1.00 97.81 177 ASP A C 1
ATOM 1405 O O . ASP A 1 177 ? -19.310 -3.035 4.185 1.00 97.81 177 ASP A O 1
ATOM 1409 N N . TYR A 1 178 ? -17.853 -1.552 5.033 1.00 97.94 178 TYR A N 1
ATOM 1410 C CA . TYR A 1 178 ? -16.889 -2.525 5.555 1.00 97.94 178 TYR A CA 1
ATOM 1411 C C . TYR A 1 178 ? -17.011 -2.752 7.063 1.00 97.94 178 TYR A C 1
ATOM 1413 O O . TYR A 1 178 ? -16.090 -3.279 7.693 1.00 97.94 178 TYR A O 1
ATOM 1421 N N . LEU A 1 179 ? -18.133 -2.335 7.658 1.00 98.19 179 LEU A N 1
ATOM 1422 C CA . LEU A 1 179 ? -18.418 -2.598 9.059 1.00 98.19 179 LEU A CA 1
ATOM 1423 C C . LEU A 1 179 ? -18.493 -4.110 9.314 1.00 98.19 179 LEU A C 1
ATOM 1425 O O . LEU A 1 179 ? -19.144 -4.858 8.584 1.00 98.19 179 LEU A O 1
ATOM 1429 N N . LYS A 1 180 ? -17.835 -4.556 10.386 1.00 97.06 180 LYS A N 1
ATOM 1430 C CA . LYS A 1 180 ? -17.821 -5.961 10.798 1.00 97.06 180 LYS A CA 1
ATOM 1431 C C . LYS A 1 180 ? -19.240 -6.479 11.043 1.00 97.06 180 LYS A C 1
ATOM 1433 O O . LYS A 1 180 ? -20.053 -5.827 11.695 1.00 97.06 180 LYS A O 1
ATOM 1438 N N . SER A 1 181 ? -19.525 -7.689 10.564 1.00 96.00 181 SER A N 1
ATOM 1439 C CA . SER A 1 181 ? -20.812 -8.348 10.809 1.00 96.00 181 SER A CA 1
ATOM 1440 C C . SER A 1 181 ? -21.121 -8.427 12.310 1.00 96.00 181 SER A C 1
ATOM 1442 O O . SER A 1 181 ? -20.255 -8.779 13.110 1.00 96.00 181 SER A O 1
ATOM 1444 N N . GLY A 1 182 ? -22.364 -8.116 12.684 1.00 96.62 182 GLY A N 1
ATOM 1445 C CA . GLY A 1 182 ? -22.825 -8.059 14.077 1.00 96.62 182 GLY A CA 1
ATOM 1446 C C . GLY A 1 182 ? -22.612 -6.708 14.768 1.00 96.62 182 GLY A C 1
ATOM 1447 O O . GLY A 1 182 ? -23.163 -6.498 15.845 1.00 96.62 182 GLY A O 1
ATOM 1448 N N . TYR A 1 183 ? -21.863 -5.787 14.156 1.00 98.12 183 TYR A N 1
ATOM 1449 C CA . TYR A 1 183 ? -21.713 -4.416 14.635 1.00 98.12 183 TYR A CA 1
ATOM 1450 C C . TYR A 1 183 ? -22.805 -3.551 14.000 1.00 98.12 183 TYR A C 1
ATOM 1452 O O . TYR A 1 183 ? -23.336 -3.869 12.934 1.00 98.12 183 TYR A O 1
ATOM 1460 N N . THR A 1 184 ? -23.158 -2.449 14.656 1.00 98.50 184 THR A N 1
ATOM 1461 C CA . THR A 1 184 ? -24.221 -1.544 14.189 1.00 98.50 184 THR A CA 1
ATOM 1462 C C . THR A 1 184 ? -23.756 -0.098 14.192 1.00 98.50 184 THR A C 1
ATOM 1464 O O . THR A 1 184 ? -22.805 0.256 14.888 1.00 98.50 184 THR A O 1
ATOM 1467 N N . ILE A 1 185 ? -24.427 0.746 13.406 1.00 98.31 185 ILE A N 1
ATOM 1468 C CA . ILE A 1 185 ? -24.236 2.196 13.426 1.00 98.31 185 ILE A CA 1
ATOM 1469 C C . ILE A 1 185 ? -25.566 2.851 13.773 1.00 98.31 185 ILE A C 1
ATOM 1471 O O . ILE A 1 185 ? -26.557 2.669 13.071 1.00 98.31 185 ILE A O 1
ATOM 1475 N N . GLU A 1 186 ? -25.572 3.645 14.839 1.00 97.12 186 GLU A N 1
ATOM 1476 C CA . GLU A 1 186 ? -26.720 4.443 15.265 1.00 97.12 186 GLU A CA 1
ATOM 1477 C C . GLU A 1 186 ? -26.247 5.874 15.522 1.00 97.12 186 GLU A C 1
ATOM 1479 O O . GLU A 1 186 ? -25.307 6.084 16.287 1.00 97.12 186 GLU A O 1
ATOM 1484 N N . ASN A 1 187 ? -26.868 6.867 14.875 1.00 95.56 187 ASN A N 1
ATOM 1485 C CA . ASN A 1 187 ? -26.475 8.281 14.983 1.00 95.56 187 ASN A CA 1
ATOM 1486 C C . ASN A 1 187 ? -24.962 8.501 14.763 1.00 95.56 187 ASN A C 1
ATOM 1488 O O . ASN A 1 187 ? -24.298 9.201 15.526 1.00 95.56 187 ASN A O 1
ATOM 1492 N N . SER A 1 188 ? -24.415 7.848 13.731 1.00 96.81 188 SER A N 1
ATOM 1493 C CA . SER A 1 188 ? -22.985 7.845 13.379 1.00 96.81 188 SER A CA 1
ATOM 1494 C C . SER A 1 188 ? -22.043 7.232 14.423 1.00 96.81 188 SER A C 1
ATOM 1496 O O . SER A 1 188 ? -20.827 7.331 14.269 1.00 96.81 188 SER A O 1
ATOM 1498 N N . VAL A 1 189 ? -22.562 6.577 15.463 1.00 97.88 189 VAL A N 1
ATOM 1499 C CA . VAL A 1 189 ? -21.768 5.850 16.459 1.00 97.88 189 VAL A CA 1
ATOM 1500 C C . VAL A 1 189 ? -21.762 4.368 16.112 1.00 97.88 189 VAL A C 1
ATOM 1502 O O . VAL A 1 189 ? -22.814 3.735 16.050 1.00 97.88 189 VAL A O 1
ATOM 1505 N N . VAL A 1 190 ? -20.566 3.819 15.912 1.00 98.44 190 VAL A N 1
ATOM 1506 C CA . VAL A 1 190 ? -20.338 2.384 15.755 1.00 98.44 190 VAL A CA 1
ATOM 1507 C C . VAL A 1 190 ? -20.433 1.720 17.123 1.00 98.44 190 VAL A C 1
ATOM 1509 O O . VAL A 1 190 ? -19.739 2.123 18.064 1.00 98.44 190 VAL A O 1
ATOM 1512 N N . LYS A 1 191 ? -21.257 0.679 17.217 1.00 98.38 191 LYS A N 1
ATOM 1513 C CA . LYS A 1 191 ? -21.383 -0.185 18.388 1.00 98.38 191 LYS A CA 1
ATOM 1514 C C . LYS A 1 191 ? -20.941 -1.603 18.049 1.00 98.38 191 LYS A C 1
ATOM 1516 O O . LYS A 1 191 ? -21.280 -2.111 16.978 1.00 98.38 191 LYS A O 1
ATOM 1521 N N . ASP A 1 192 ? -20.195 -2.223 18.958 1.00 97.50 192 ASP A N 1
ATOM 1522 C CA . ASP A 1 192 ? -19.811 -3.628 18.838 1.00 97.50 192 ASP A CA 1
ATOM 1523 C C . ASP A 1 192 ? -20.997 -4.582 19.060 1.00 97.50 192 ASP A C 1
ATOM 1525 O O . ASP A 1 192 ? -22.127 -4.161 19.323 1.00 97.50 192 ASP A O 1
ATOM 1529 N N . SER A 1 193 ? -20.743 -5.888 18.956 1.00 96.31 193 SER A N 1
ATOM 1530 C CA . SER A 1 193 ? -21.765 -6.924 19.143 1.00 96.31 193 SER A CA 1
ATOM 1531 C C . SER A 1 193 ? -22.381 -6.950 20.549 1.00 96.31 193 SER A C 1
ATOM 1533 O O . SER A 1 193 ? -23.448 -7.530 20.733 1.00 96.31 193 SER A O 1
ATOM 1535 N N . ASN A 1 194 ? -21.742 -6.314 21.536 1.00 95.88 194 ASN A N 1
ATOM 1536 C CA . ASN A 1 194 ? -22.247 -6.157 22.900 1.00 95.88 194 ASN A CA 1
ATOM 1537 C C . ASN A 1 194 ? -22.945 -4.801 23.104 1.00 95.88 194 ASN A C 1
ATOM 1539 O O . ASN A 1 194 ? -23.243 -4.418 24.234 1.00 95.88 194 ASN A O 1
ATOM 1543 N N . SER A 1 195 ? -23.226 -4.071 22.018 1.00 96.62 195 SER A N 1
ATOM 1544 C CA . SER A 1 195 ? -23.797 -2.719 22.025 1.00 96.62 195 SER A CA 1
ATOM 1545 C C . SER A 1 195 ? -22.913 -1.650 22.687 1.00 96.62 195 SER A C 1
ATOM 1547 O O . SER A 1 195 ? -23.397 -0.548 22.964 1.00 96.62 195 SER A O 1
ATOM 1549 N N . GLN A 1 196 ? -21.623 -1.921 22.911 1.00 97.62 196 GLN A N 1
ATOM 1550 C CA . GLN A 1 196 ? -20.676 -0.923 23.405 1.00 97.62 196 GLN A CA 1
ATOM 1551 C C . GLN A 1 196 ? -20.298 0.018 22.261 1.00 97.62 196 GLN A C 1
ATOM 1553 O O . GLN A 1 196 ? -19.887 -0.426 21.195 1.00 97.62 196 GLN A O 1
ATOM 1558 N N . ALA A 1 197 ? -20.403 1.330 22.477 1.00 97.69 197 ALA A N 1
ATOM 1559 C CA . ALA A 1 197 ? -19.914 2.320 21.520 1.00 97.69 197 ALA A CA 1
ATOM 1560 C C . ALA A 1 197 ? -18.379 2.281 21.449 1.00 97.69 197 ALA A C 1
ATOM 1562 O O . ALA A 1 197 ? -17.724 2.352 22.492 1.00 97.69 197 ALA A O 1
ATOM 1563 N N . ILE A 1 198 ? -17.819 2.187 20.239 1.00 97.69 198 ILE A N 1
ATOM 1564 C CA . ILE A 1 198 ? -16.370 2.008 20.019 1.00 97.69 198 ILE A CA 1
ATOM 1565 C C . ILE A 1 198 ? -15.740 3.039 19.080 1.00 97.69 198 ILE A C 1
ATOM 1567 O O . ILE A 1 198 ? -14.520 3.220 19.071 1.00 97.69 1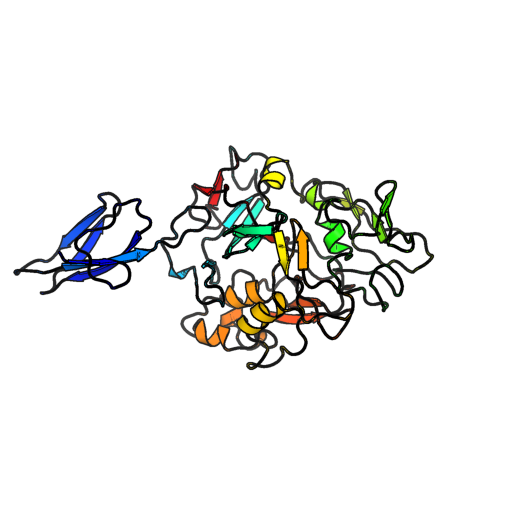98 ILE A O 1
ATOM 1571 N N . TYR A 1 199 ? -16.550 3.700 18.256 1.00 98.12 199 TYR A N 1
ATOM 1572 C CA . TYR A 1 199 ? -16.071 4.687 17.297 1.00 98.12 199 TYR A CA 1
ATOM 1573 C C . TYR A 1 199 ? -17.216 5.597 16.849 1.00 98.12 199 TYR A C 1
ATOM 1575 O O . TYR A 1 199 ? -18.380 5.212 16.925 1.00 98.12 199 TYR A O 1
ATOM 1583 N N . GLN A 1 200 ? -16.908 6.796 16.360 1.00 97.44 200 GLN A N 1
ATOM 1584 C CA . GLN A 1 200 ? -17.897 7.721 15.804 1.00 97.44 200 GLN A CA 1
ATOM 1585 C C . GLN A 1 200 ? -17.404 8.283 14.472 1.00 97.44 200 GLN A C 1
ATOM 15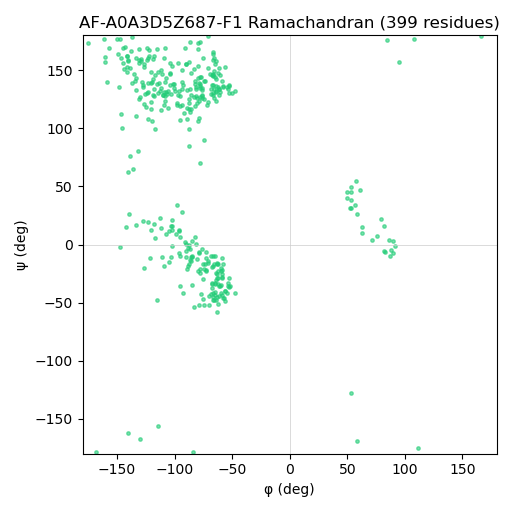87 O O . GLN A 1 200 ? -16.214 8.548 14.305 1.00 97.44 200 GLN A O 1
ATOM 1592 N N . ASN A 1 201 ? -18.344 8.477 13.543 1.00 97.62 201 ASN A N 1
ATOM 1593 C CA . ASN A 1 201 ? -18.121 8.961 12.181 1.00 97.62 201 ASN A CA 1
ATOM 1594 C C . ASN A 1 201 ? -17.145 8.064 11.398 1.00 97.62 201 ASN A C 1
ATOM 1596 O O . ASN A 1 201 ? -16.129 8.523 10.876 1.00 97.62 201 ASN A O 1
ATOM 1600 N N . MET A 1 202 ? -17.460 6.765 11.328 1.00 98.31 202 MET A N 1
ATOM 1601 C CA . MET A 1 202 ? -16.744 5.815 10.471 1.00 98.31 202 MET A CA 1
ATOM 1602 C C . MET A 1 202 ? -16.687 6.315 9.018 1.00 98.31 202 MET A C 1
ATOM 1604 O O . MET A 1 202 ? -17.672 6.823 8.482 1.00 98.31 202 MET A O 1
ATOM 1608 N N . GLY A 1 203 ? -15.521 6.182 8.391 1.00 98.44 203 GLY A N 1
ATOM 1609 C CA . GLY A 1 203 ? -15.257 6.616 7.023 1.00 98.44 203 GLY A CA 1
ATOM 1610 C C . GLY A 1 203 ? -14.943 8.097 6.873 1.00 98.44 203 GLY A C 1
ATOM 1611 O O . GLY A 1 203 ? -14.995 8.600 5.754 1.00 98.44 203 GLY A O 1
ATOM 1612 N N . ALA A 1 204 ? -14.611 8.806 7.954 1.00 98.44 204 ALA A N 1
ATOM 1613 C CA . ALA A 1 204 ? -14.300 10.233 7.898 1.00 98.44 204 ALA A CA 1
ATOM 1614 C C . ALA A 1 204 ? -13.185 10.574 6.889 1.00 98.44 204 ALA A C 1
ATOM 1616 O O . ALA A 1 204 ? -13.342 11.517 6.117 1.00 98.44 204 ALA A O 1
ATOM 1617 N N . TYR A 1 205 ? -12.107 9.781 6.815 1.00 98.75 205 TYR A N 1
ATOM 1618 C CA . TYR A 1 205 ? -11.057 9.983 5.806 1.00 98.75 205 TYR A CA 1
ATOM 1619 C C . TYR A 1 205 ? -11.565 9.712 4.380 1.00 98.75 205 TYR A C 1
ATOM 1621 O O . TYR A 1 205 ? -11.374 10.538 3.487 1.00 98.75 205 TYR A O 1
ATOM 1629 N N . TYR A 1 206 ? -12.258 8.590 4.161 1.00 98.69 206 TYR A N 1
ATOM 1630 C CA . TYR A 1 206 ? -12.813 8.228 2.850 1.00 98.69 206 TYR A CA 1
ATOM 1631 C C . TYR A 1 206 ? -13.825 9.258 2.324 1.00 98.69 206 TYR A C 1
ATOM 1633 O O . TYR A 1 206 ? -13.884 9.525 1.124 1.00 98.69 206 TYR A O 1
ATOM 1641 N N . ASN A 1 207 ? -14.612 9.849 3.219 1.00 98.25 207 ASN A N 1
ATOM 1642 C CA . ASN A 1 207 ? -15.640 10.827 2.878 1.00 98.25 207 ASN A CA 1
ATOM 1643 C C . ASN A 1 207 ? -15.130 12.277 2.870 1.00 98.25 207 ASN A C 1
ATOM 1645 O O . ASN A 1 207 ? -15.899 13.163 2.512 1.00 98.25 207 ASN A O 1
ATOM 1649 N N . GLY A 1 208 ? -13.875 12.533 3.266 1.00 97.88 208 GLY A N 1
ATOM 1650 C CA . GLY A 1 208 ? -13.347 13.895 3.388 1.00 97.88 208 GLY A CA 1
ATOM 1651 C C . GLY A 1 208 ? -14.121 14.730 4.413 1.00 97.88 208 GLY A C 1
ATOM 1652 O O . GLY A 1 208 ? -14.531 15.850 4.123 1.00 97.88 208 GLY A O 1
ATOM 1653 N N . ALA A 1 209 ? -14.384 14.168 5.594 1.00 97.69 209 ALA A N 1
ATOM 1654 C CA . ALA A 1 209 ? -15.259 14.754 6.610 1.00 97.69 209 ALA A CA 1
ATOM 1655 C C . ALA A 1 209 ? -14.619 14.762 8.008 1.00 97.69 209 ALA A C 1
ATOM 1657 O O . ALA A 1 209 ? -13.603 14.111 8.260 1.00 97.69 209 ALA A O 1
ATOM 1658 N N . SER A 1 210 ? -15.226 15.485 8.951 1.00 97.19 210 SER A N 1
ATOM 1659 C CA . SER A 1 210 ? -14.806 15.444 10.355 1.00 97.19 210 SER A CA 1
ATOM 1660 C C . SER A 1 210 ? -15.118 14.085 10.994 1.00 97.19 210 SER A C 1
ATOM 1662 O O . SER A 1 210 ? -16.229 13.562 10.883 1.00 97.19 210 SER A O 1
ATOM 1664 N N . GLY A 1 211 ? -14.151 13.531 11.719 1.00 96.19 211 GLY A N 1
ATOM 1665 C CA . GLY A 1 211 ? -14.251 12.236 12.384 1.00 96.19 211 GLY A CA 1
ATOM 1666 C C . GLY A 1 211 ? -13.606 12.198 13.761 1.00 96.19 211 GLY A C 1
ATOM 1667 O O . GLY A 1 211 ? -13.321 13.228 14.368 1.00 96.19 211 GLY A O 1
ATOM 1668 N N . CYS A 1 212 ? -13.352 10.983 14.238 1.00 96.50 212 CYS A N 1
ATOM 1669 C CA . CYS A 1 212 ? -12.711 10.722 15.520 1.00 96.50 212 CYS A CA 1
ATOM 1670 C C . CYS A 1 212 ? -11.289 10.195 15.352 1.00 96.50 212 CYS A C 1
ATOM 1672 O O . CYS A 1 212 ? -11.029 9.299 14.549 1.00 96.50 212 CYS A O 1
ATOM 1674 N N . LYS A 1 213 ? -10.367 10.656 16.194 1.00 97.81 213 LYS A N 1
ATOM 1675 C CA . LYS A 1 213 ? -9.123 9.912 16.412 1.00 97.81 213 LYS A CA 1
ATOM 1676 C C . LYS A 1 213 ? -9.437 8.591 17.135 1.00 97.81 213 LYS A C 1
ATOM 1678 O O . LYS A 1 213 ? -10.332 8.588 17.986 1.00 97.81 213 LYS A O 1
ATOM 1683 N N . PRO A 1 214 ? -8.697 7.501 16.858 1.00 97.88 214 PRO A N 1
ATOM 1684 C CA . PRO A 1 214 ? -8.678 6.320 17.719 1.00 97.88 214 PRO A CA 1
ATOM 1685 C C . PRO A 1 214 ? -8.486 6.718 19.188 1.00 97.88 214 PRO A C 1
ATOM 1687 O O . PRO A 1 214 ? -7.642 7.560 19.505 1.00 97.88 214 PRO A O 1
ATOM 1690 N N . ALA A 1 215 ? -9.310 6.164 20.073 1.00 96.81 215 ALA A N 1
ATOM 1691 C CA . ALA A 1 215 ? -9.446 6.614 21.456 1.00 96.81 215 ALA A CA 1
ATOM 1692 C C . ALA A 1 215 ? -9.679 5.438 22.407 1.00 96.81 215 ALA A C 1
ATOM 1694 O O . ALA A 1 215 ? -10.268 4.431 22.018 1.00 96.81 215 ALA A O 1
ATOM 1695 N N . SER A 1 216 ? -9.239 5.589 23.657 1.00 96.94 216 SER A N 1
ATOM 1696 C CA . SER A 1 216 ? -9.426 4.562 24.681 1.00 96.94 216 SER A CA 1
ATOM 1697 C C . SER A 1 216 ? -10.901 4.387 25.036 1.00 96.94 216 SER A C 1
ATOM 1699 O O . SER A 1 216 ? -11.572 5.366 25.360 1.00 96.94 216 SER A O 1
ATOM 1701 N N . ILE A 1 217 ? -11.394 3.146 25.003 1.00 96.00 217 ILE A N 1
ATOM 1702 C CA . ILE A 1 217 ? -12.754 2.795 25.438 1.00 96.00 217 ILE A CA 1
ATOM 1703 C C . ILE A 1 217 ? -12.689 1.682 26.467 1.00 96.00 217 ILE A C 1
ATOM 1705 O O . ILE A 1 217 ? -12.236 0.586 26.146 1.00 96.00 217 ILE A O 1
ATOM 1709 N N . THR A 1 218 ? -13.210 1.943 27.662 1.00 96.00 218 THR A N 1
ATOM 1710 C CA . THR A 1 218 ? -13.438 0.928 28.696 1.00 96.00 218 THR A CA 1
ATOM 1711 C C . THR A 1 218 ? -14.864 0.399 28.599 1.00 96.00 218 THR A C 1
ATOM 1713 O O . THR A 1 218 ? -15.809 1.182 28.503 1.00 96.00 218 THR A O 1
ATOM 1716 N N . SER A 1 219 ? -15.023 -0.924 28.664 1.00 96.00 219 SER A N 1
ATOM 1717 C CA . SER A 1 219 ? -16.331 -1.585 28.628 1.00 96.00 219 SER A CA 1
ATOM 1718 C C . SER A 1 219 ? -17.287 -1.031 29.692 1.00 96.00 219 SER A C 1
ATOM 1720 O O . SER A 1 219 ? -16.918 -0.884 30.858 1.00 96.00 219 SER A O 1
ATOM 1722 N N . GLY A 1 220 ? -18.527 -0.746 29.291 1.00 95.81 220 GLY A N 1
ATOM 1723 C CA . GLY A 1 220 ? -19.585 -0.203 30.143 1.00 95.81 220 GLY A CA 1
ATOM 1724 C C . GLY A 1 220 ? -19.528 1.313 30.353 1.00 95.81 220 GLY A C 1
ATOM 1725 O O . GLY A 1 220 ? -20.442 1.866 30.963 1.00 95.81 220 GLY A O 1
ATOM 1726 N N . LEU A 1 221 ? -18.492 2.000 29.856 1.00 95.50 221 LEU A N 1
ATOM 1727 C CA . LEU A 1 221 ? -18.396 3.459 29.920 1.00 95.50 221 LEU A CA 1
ATOM 1728 C C . LEU A 1 221 ? -18.874 4.119 28.622 1.00 95.50 221 LEU A C 1
ATOM 1730 O O . LEU A 1 221 ? -18.859 3.532 27.536 1.00 95.50 221 LEU A O 1
ATOM 1734 N N . SER A 1 222 ? -19.282 5.384 28.740 1.00 91.94 222 SER A N 1
ATOM 1735 C CA . SER A 1 222 ? -19.621 6.224 27.593 1.00 91.94 222 SER A CA 1
ATOM 1736 C C . SER A 1 222 ? -18.397 6.471 26.713 1.00 91.94 222 SER A C 1
ATOM 1738 O O . SER A 1 222 ? -17.326 6.812 27.218 1.00 91.94 222 SER A O 1
ATOM 1740 N N . PHE A 1 223 ? -18.580 6.377 25.399 1.00 92.19 223 PHE A N 1
ATOM 1741 C CA . PHE A 1 223 ? -17.545 6.695 24.421 1.00 92.19 223 PHE A CA 1
ATOM 1742 C C . PHE A 1 223 ? -17.393 8.208 24.220 1.00 92.19 223 PHE A C 1
ATOM 1744 O O . PHE A 1 223 ? -18.381 8.931 24.090 1.00 92.19 223 PHE A O 1
ATOM 1751 N N . SER A 1 224 ? -16.147 8.670 24.136 1.00 93.75 224 SER A N 1
ATOM 1752 C CA . SER A 1 224 ? -15.787 9.998 23.642 1.00 93.75 224 SER A CA 1
ATOM 1753 C C . SER A 1 224 ? -14.462 9.930 22.884 1.00 93.75 224 SER A C 1
ATOM 1755 O O . SER A 1 224 ? -13.656 9.018 23.079 1.00 93.75 224 SER A O 1
ATOM 1757 N N . CYS A 1 225 ? -14.243 10.885 21.986 1.00 96.06 225 CYS A N 1
ATOM 1758 C CA . CYS A 1 225 ? -13.055 10.935 21.146 1.00 96.06 225 CYS A CA 1
ATOM 1759 C C . CYS A 1 225 ? -12.581 12.380 20.967 1.00 96.06 225 CYS A C 1
ATOM 1761 O O . CYS A 1 225 ? -13.344 13.335 21.132 1.00 96.06 225 CYS A O 1
ATOM 1763 N N . THR A 1 226 ? -11.327 12.538 20.549 1.00 97.56 226 THR A N 1
ATOM 1764 C CA . THR A 1 226 ? -10.840 13.815 20.023 1.00 97.56 226 THR A CA 1
ATOM 1765 C C . THR A 1 226 ? -11.222 13.925 18.550 1.00 97.56 226 THR A C 1
ATOM 1767 O O . THR A 1 226 ? -10.879 13.041 17.762 1.00 97.56 226 THR A O 1
ATOM 1770 N N . SER A 1 227 ? -11.885 15.020 18.174 1.00 97.50 227 SER A N 1
ATOM 1771 C CA . SER A 1 227 ? -12.238 15.298 16.779 1.00 97.50 227 SER A CA 1
ATOM 1772 C C . SER A 1 227 ? -10.993 15.451 15.898 1.00 97.50 227 SER A C 1
ATOM 1774 O O . SER A 1 227 ? -9.956 15.965 16.327 1.00 97.50 227 SER A O 1
ATOM 1776 N N . ILE A 1 228 ? -11.116 15.046 14.640 1.00 97.62 228 ILE A N 1
ATOM 1777 C CA . ILE A 1 228 ? -10.157 15.308 13.566 1.00 97.62 228 ILE A CA 1
ATOM 1778 C C . ILE A 1 228 ? -10.908 15.741 12.308 1.00 97.62 228 ILE A C 1
ATOM 1780 O O . ILE A 1 228 ? -12.031 15.303 12.085 1.00 97.62 228 ILE A O 1
ATOM 1784 N N . ASP A 1 229 ? -10.307 16.616 11.510 1.00 97.69 229 ASP A N 1
ATOM 1785 C CA . ASP A 1 229 ? -10.901 17.144 10.287 1.00 97.69 229 ASP A CA 1
ATOM 1786 C C . ASP A 1 229 ? -10.147 16.630 9.052 1.00 97.69 229 ASP A C 1
ATOM 1788 O O . ASP A 1 229 ? -8.968 16.938 8.871 1.00 97.69 229 ASP A O 1
ATOM 1792 N N . PHE A 1 230 ? -10.832 15.841 8.217 1.00 98.12 230 PHE A N 1
ATOM 1793 C CA . PHE A 1 230 ? -10.313 15.351 6.940 1.00 98.12 230 PHE A CA 1
ATOM 1794 C C . PHE A 1 230 ? -10.863 16.119 5.728 1.00 98.12 230 PHE A C 1
ATOM 1796 O O . PHE A 1 230 ? -10.664 15.676 4.602 1.00 98.12 230 PHE A O 1
ATOM 1803 N N . THR A 1 231 ? -11.517 17.271 5.896 1.00 96.06 231 THR A N 1
ATOM 1804 C CA . THR A 1 231 ? -12.059 18.050 4.761 1.00 96.06 231 THR A CA 1
ATOM 1805 C C . THR A 1 231 ? -10.999 18.474 3.742 1.00 96.06 231 THR A C 1
ATOM 1807 O O . THR A 1 231 ? -11.301 18.583 2.558 1.00 96.06 231 THR A O 1
ATOM 1810 N N . SER A 1 232 ? -9.747 18.662 4.172 1.00 93.19 232 SER A N 1
ATOM 1811 C CA . SER A 1 232 ? -8.616 19.007 3.297 1.00 93.19 232 SER A CA 1
ATOM 1812 C C . SER A 1 232 ? -7.647 17.856 3.015 1.00 93.19 232 SER A C 1
ATOM 1814 O O . SER A 1 232 ? -6.824 17.968 2.112 1.00 93.19 232 SER A O 1
ATOM 1816 N N . THR A 1 233 ? -7.704 16.771 3.792 1.00 95.12 233 THR A N 1
ATOM 1817 C CA . THR A 1 233 ? -6.717 15.673 3.740 1.00 95.12 233 THR A CA 1
ATOM 1818 C C . THR A 1 233 ? -7.322 14.307 3.424 1.00 95.12 233 THR A C 1
ATOM 1820 O O . THR A 1 233 ? -6.578 13.366 3.162 1.00 95.12 233 THR A O 1
ATOM 1823 N N . GLY A 1 234 ? -8.650 14.180 3.464 1.00 97.88 234 GLY A N 1
ATOM 1824 C CA . GLY A 1 234 ? -9.404 13.005 3.037 1.00 97.88 234 GLY A CA 1
ATOM 1825 C C . GLY A 1 234 ? -9.678 12.989 1.537 1.00 97.88 234 GLY A C 1
ATOM 1826 O O . GLY A 1 234 ? -9.253 13.880 0.798 1.00 97.88 234 GLY A O 1
ATOM 1827 N N . LEU A 1 235 ? -10.389 11.963 1.065 1.00 98.31 235 LEU A N 1
ATOM 1828 C CA . LEU A 1 235 ? -10.671 11.825 -0.365 1.00 98.31 235 LEU A CA 1
ATOM 1829 C C . LEU A 1 235 ? -11.690 12.875 -0.832 1.00 98.31 235 LEU A C 1
ATOM 1831 O O . LEU A 1 235 ? -12.830 12.905 -0.368 1.00 98.31 235 LEU A O 1
ATOM 1835 N N . GLN A 1 236 ? -11.283 13.714 -1.783 1.00 95.25 236 GLN A N 1
ATOM 1836 C CA . GLN A 1 236 ? -11.960 14.969 -2.109 1.00 95.25 236 GLN A CA 1
ATOM 1837 C C . GLN A 1 236 ? -13.261 14.792 -2.901 1.00 95.25 236 GLN A C 1
ATOM 1839 O O . GLN A 1 236 ? -14.153 15.632 -2.810 1.00 95.25 236 GLN A O 1
ATOM 1844 N N . ASN A 1 237 ? -13.389 13.738 -3.714 1.00 95.81 237 ASN A N 1
ATOM 1845 C CA . ASN A 1 237 ? -14.527 13.584 -4.627 1.00 95.81 237 ASN A CA 1
ATOM 1846 C C . ASN A 1 237 ? -14.801 12.138 -5.055 1.00 95.81 237 ASN A C 1
ATOM 1848 O O . ASN A 1 237 ? -13.998 11.225 -4.842 1.00 95.81 237 ASN A O 1
ATOM 1852 N N . ASP A 1 238 ? -15.955 11.953 -5.700 1.00 96.44 238 ASP A N 1
ATOM 1853 C CA . ASP A 1 238 ? -16.409 10.652 -6.187 1.00 96.44 238 ASP A CA 1
ATOM 1854 C C . ASP A 1 238 ? -15.512 10.080 -7.280 1.00 96.44 238 ASP A C 1
ATOM 1856 O O . ASP A 1 238 ? -15.303 8.875 -7.287 1.00 96.44 238 ASP A O 1
ATOM 1860 N N . LEU A 1 239 ? -14.913 10.906 -8.148 1.00 96.81 239 LEU A N 1
ATOM 1861 C CA . LEU A 1 239 ? -13.949 10.423 -9.149 1.00 96.81 239 LEU A CA 1
ATOM 1862 C C . LEU A 1 239 ? -12.787 9.681 -8.475 1.00 96.81 239 LEU A C 1
ATOM 1864 O O . LEU A 1 239 ? -12.460 8.559 -8.853 1.00 96.81 239 LEU A O 1
ATOM 1868 N N . THR A 1 240 ? -12.230 10.265 -7.411 1.00 98.00 240 THR A N 1
ATOM 1869 C CA . THR A 1 240 ? -11.182 9.630 -6.603 1.00 98.00 240 THR A CA 1
ATOM 1870 C C . THR A 1 240 ? -11.694 8.349 -5.946 1.00 98.00 240 THR A C 1
ATOM 1872 O O . THR A 1 240 ? -11.079 7.296 -6.090 1.00 98.00 240 THR A O 1
ATOM 1875 N N . ARG A 1 241 ? -12.842 8.398 -5.257 1.00 98.12 241 ARG A N 1
ATOM 1876 C CA . ARG A 1 241 ? -13.416 7.226 -4.567 1.00 98.12 241 ARG A CA 1
ATOM 1877 C C . ARG A 1 241 ? -13.776 6.075 -5.512 1.00 98.12 241 ARG A C 1
ATOM 1879 O O . ARG A 1 241 ? -13.664 4.907 -5.126 1.00 98.12 241 ARG A O 1
ATOM 1886 N N . ASN A 1 242 ? -14.209 6.398 -6.727 1.00 97.69 242 ASN A N 1
ATOM 1887 C CA . ASN A 1 242 ? -14.627 5.445 -7.752 1.00 97.69 242 ASN A CA 1
ATOM 1888 C C . ASN A 1 242 ? -13.445 4.806 -8.481 1.00 97.69 242 ASN A C 1
ATOM 1890 O O . ASN A 1 242 ? -13.615 3.706 -9.009 1.00 97.69 242 ASN A O 1
ATOM 1894 N N . ALA A 1 243 ? -12.274 5.449 -8.477 1.00 98.25 243 ALA A N 1
ATOM 1895 C CA . ALA A 1 243 ? -11.031 4.886 -8.999 1.00 98.25 243 ALA A CA 1
ATOM 1896 C C . ALA A 1 243 ? -10.442 3.788 -8.096 1.00 98.25 243 ALA A C 1
ATOM 1898 O O . ALA A 1 243 ? -9.666 2.962 -8.571 1.00 98.25 243 ALA A O 1
ATOM 1899 N N . ILE A 1 244 ? -10.814 3.768 -6.811 1.00 98.75 244 ILE A N 1
ATOM 1900 C CA . ILE A 1 244 ? -10.330 2.788 -5.833 1.00 98.75 244 ILE A CA 1
ATOM 1901 C C . ILE A 1 244 ? -11.119 1.486 -5.966 1.00 98.75 244 ILE A C 1
ATOM 1903 O O . ILE A 1 244 ? -12.355 1.487 -5.900 1.00 98.75 244 ILE A O 1
ATOM 1907 N N . GLU A 1 245 ? -10.398 0.378 -6.106 1.00 98.69 245 GLU A N 1
ATOM 1908 C CA . GLU A 1 245 ? -10.969 -0.962 -6.115 1.00 98.69 245 GLU A CA 1
ATOM 1909 C C . GLU A 1 245 ? -11.213 -1.473 -4.689 1.00 98.69 245 GLU A C 1
ATOM 1911 O O . GLU A 1 245 ? -10.417 -1.253 -3.775 1.00 98.69 245 GLU A O 1
ATOM 1916 N N . SER A 1 246 ? -12.330 -2.170 -4.497 1.00 98.69 246 SER A N 1
ATOM 1917 C CA . SER A 1 246 ? -12.601 -2.914 -3.272 1.00 98.69 246 SER A CA 1
ATOM 1918 C C . SER A 1 246 ? -11.983 -4.301 -3.400 1.00 98.69 246 SER A C 1
ATOM 1920 O O . SER A 1 246 ? -12.431 -5.110 -4.213 1.00 98.69 246 SER A O 1
ATOM 1922 N N . VAL A 1 247 ? -10.979 -4.600 -2.578 1.00 98.81 247 VAL A N 1
ATOM 1923 C CA . VAL A 1 247 ? -10.209 -5.849 -2.672 1.00 98.81 247 VAL A CA 1
ATOM 1924 C C . VAL A 1 247 ? -10.259 -6.646 -1.378 1.00 98.81 247 VAL A C 1
ATOM 1926 O O . VAL A 1 247 ? -10.567 -6.115 -0.311 1.00 98.81 247 VAL A O 1
ATOM 1929 N N . VAL A 1 248 ? -9.917 -7.926 -1.477 1.00 98.75 248 VAL A N 1
ATOM 1930 C CA . VAL A 1 248 ? -9.608 -8.787 -0.339 1.00 98.75 248 VAL A CA 1
ATOM 1931 C C . VAL A 1 248 ? -8.172 -8.495 0.103 1.00 98.75 248 VAL A C 1
ATOM 1933 O O . VAL A 1 248 ? -7.206 -8.873 -0.560 1.00 98.75 248 VAL A O 1
ATOM 1936 N N . TRP A 1 249 ? -8.022 -7.809 1.232 1.00 98.81 249 TRP A N 1
ATOM 1937 C CA . TRP A 1 249 ? -6.746 -7.647 1.922 1.00 98.81 249 TRP A CA 1
ATOM 1938 C C . TRP A 1 249 ? -6.422 -8.910 2.713 1.00 98.81 249 TRP A C 1
ATOM 1940 O O . TRP A 1 249 ? -7.300 -9.482 3.361 1.00 98.81 249 TRP A O 1
ATOM 1950 N N . ASN A 1 250 ? -5.158 -9.324 2.690 1.00 98.44 250 ASN A N 1
ATOM 1951 C CA . ASN A 1 250 ? -4.691 -10.453 3.478 1.00 98.44 250 ASN A CA 1
ATOM 1952 C C . ASN A 1 250 ? -4.289 -9.967 4.877 1.00 98.44 250 ASN A C 1
ATOM 1954 O O . ASN A 1 250 ? -3.608 -8.956 5.020 1.00 98.44 250 ASN A O 1
ATOM 1958 N N . LEU A 1 251 ? -4.730 -10.677 5.908 1.00 98.31 251 LEU A N 1
ATOM 1959 C CA . LEU A 1 251 ? -4.513 -10.333 7.315 1.00 98.31 251 LEU A CA 1
ATOM 1960 C C . LEU A 1 251 ? -3.694 -11.403 8.049 1.00 98.31 251 LEU A C 1
ATOM 1962 O O . LEU A 1 251 ? -3.708 -11.459 9.278 1.00 98.31 251 LEU A O 1
ATOM 1966 N N . GLY A 1 252 ? -2.998 -12.269 7.308 1.00 97.75 252 GLY A N 1
ATOM 1967 C CA . GLY A 1 252 ? -2.115 -13.271 7.884 1.00 97.75 252 GLY A CA 1
ATOM 1968 C C . GLY A 1 252 ? -1.019 -12.626 8.738 1.00 97.75 252 GLY A C 1
ATOM 1969 O O . GLY A 1 252 ? -0.495 -11.554 8.418 1.00 97.75 252 GLY A O 1
ATOM 1970 N N . GLY A 1 253 ? -0.710 -13.261 9.869 1.00 95.44 253 GLY A N 1
ATOM 1971 C CA . GLY A 1 253 ? 0.188 -12.724 10.885 1.00 95.44 253 GLY A CA 1
ATOM 1972 C C . GLY A 1 253 ? 1.530 -13.450 10.959 1.00 95.44 253 GLY A C 1
ATOM 1973 O O . GLY A 1 253 ? 1.672 -14.605 10.557 1.00 95.44 253 GLY A O 1
ATOM 1974 N N . ALA A 1 254 ? 2.518 -12.779 11.550 1.00 94.69 254 AL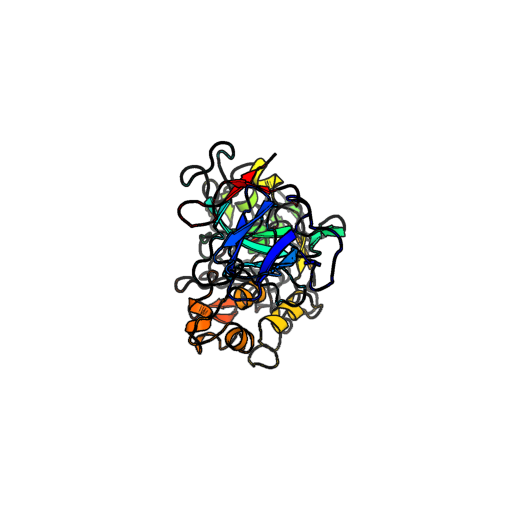A A N 1
ATOM 1975 C CA . ALA A 1 254 ? 3.859 -13.322 11.774 1.00 94.69 254 ALA A CA 1
ATOM 1976 C C . ALA A 1 254 ? 4.109 -13.638 13.261 1.00 94.69 254 ALA A C 1
ATOM 1978 O O . ALA A 1 254 ? 3.681 -12.896 14.151 1.00 94.69 254 ALA A O 1
ATOM 1979 N N . ASN A 1 255 ? 4.838 -14.718 13.549 1.00 88.38 255 ASN A N 1
ATOM 1980 C CA . ASN A 1 255 ? 5.237 -15.111 14.909 1.00 88.38 255 ASN A CA 1
ATOM 1981 C C . ASN A 1 255 ? 6.759 -15.069 15.114 1.00 88.38 255 ASN A C 1
ATOM 1983 O O . ASN A 1 255 ? 7.233 -14.488 16.088 1.00 88.38 255 ASN A O 1
ATOM 1987 N N . GLU A 1 256 ? 7.525 -15.647 14.191 1.00 89.56 256 GLU A N 1
ATOM 1988 C CA . GLU A 1 256 ? 8.980 -15.742 14.246 1.00 89.56 256 GLU A CA 1
ATOM 1989 C C . GLU A 1 256 ? 9.573 -15.102 12.992 1.00 89.56 256 GLU A C 1
ATOM 1991 O O . GLU A 1 256 ? 9.451 -15.642 11.905 1.00 89.56 256 GLU A O 1
ATOM 1996 N N . TYR A 1 257 ? 10.195 -13.933 13.134 1.00 95.19 257 TYR A N 1
ATOM 1997 C CA . TYR A 1 257 ? 10.661 -13.131 11.989 1.00 95.19 257 TYR A CA 1
ATOM 1998 C C . TYR A 1 257 ? 12.006 -12.434 12.249 1.00 95.19 257 TYR A C 1
ATOM 2000 O O . TYR A 1 257 ? 12.386 -11.482 11.567 1.00 95.19 257 TYR A O 1
ATOM 2008 N N . LYS A 1 258 ? 12.724 -12.865 13.291 1.00 96.50 258 LYS A N 1
ATOM 2009 C CA . LYS A 1 258 ? 13.912 -12.169 13.814 1.00 96.50 258 LYS A CA 1
ATOM 2010 C C . LYS A 1 258 ? 15.241 -12.693 13.260 1.00 96.50 258 LYS A C 1
ATOM 2012 O O . LYS A 1 258 ? 16.293 -12.281 13.739 1.00 96.50 258 LYS A O 1
ATOM 2017 N N . SER A 1 259 ? 15.211 -13.610 12.293 1.00 96.88 259 SER A N 1
ATOM 2018 C CA . SER A 1 259 ? 16.407 -14.244 11.723 1.00 96.88 259 SER A CA 1
ATOM 2019 C C . SER A 1 259 ? 16.284 -14.440 10.213 1.00 96.88 259 SER A C 1
ATOM 2021 O O . SER A 1 259 ? 15.178 -14.437 9.676 1.00 96.88 259 SER A O 1
ATOM 2023 N N . SER A 1 260 ? 17.394 -14.662 9.513 1.00 95.69 260 SER A N 1
ATOM 2024 C CA . SER A 1 260 ? 17.397 -14.846 8.055 1.00 95.69 260 SER A CA 1
ATOM 2025 C C . SER A 1 260 ? 16.630 -16.085 7.570 1.00 95.69 260 SER A C 1
ATOM 2027 O O . SER A 1 260 ? 16.270 -16.151 6.400 1.00 95.69 260 SER A O 1
ATOM 2029 N N . VAL A 1 261 ? 16.306 -17.045 8.444 1.00 97.12 261 VAL A N 1
ATOM 2030 C CA . VAL A 1 261 ? 15.492 -18.221 8.078 1.00 97.12 261 VAL A CA 1
ATOM 2031 C C . VAL A 1 261 ? 13.983 -17.968 8.136 1.00 97.12 261 VAL A C 1
ATOM 2033 O O . VAL A 1 261 ? 13.221 -18.804 7.669 1.00 97.12 261 VAL A O 1
ATOM 2036 N N . ASN A 1 262 ? 13.536 -16.841 8.705 1.00 97.06 262 ASN A N 1
ATOM 2037 C CA . ASN A 1 262 ? 12.108 -16.553 8.905 1.00 97.06 262 ASN A CA 1
ATOM 2038 C C . ASN A 1 262 ? 11.723 -15.061 8.806 1.00 97.06 262 ASN A C 1
ATOM 2040 O O . ASN A 1 262 ? 10.557 -14.710 8.876 1.00 97.06 262 ASN A O 1
ATOM 2044 N N . GLY A 1 263 ? 12.681 -14.158 8.593 1.00 97.75 263 GLY A N 1
ATOM 2045 C CA . GLY A 1 263 ? 12.459 -12.707 8.617 1.00 97.75 263 GLY A CA 1
ATOM 2046 C C . GLY A 1 263 ? 12.713 -11.968 7.304 1.00 97.75 263 GLY A C 1
ATOM 2047 O O . GLY A 1 263 ? 12.694 -10.737 7.300 1.00 97.75 263 GLY A O 1
ATOM 2048 N N . LEU A 1 264 ? 13.006 -12.684 6.216 1.00 98.44 264 LEU A N 1
ATOM 2049 C CA . LEU A 1 264 ? 13.210 -12.129 4.872 1.00 98.44 264 LEU A CA 1
ATOM 2050 C C . LEU A 1 264 ? 11.913 -11.544 4.304 1.00 98.44 264 LEU A C 1
ATOM 2052 O O . LEU A 1 264 ? 10.822 -11.965 4.688 1.00 98.44 264 LEU A O 1
ATOM 2056 N N . ALA A 1 265 ? 12.027 -10.646 3.323 1.00 98.31 265 ALA A N 1
ATOM 2057 C CA . ALA A 1 265 ? 10.871 -10.075 2.622 1.00 98.31 265 ALA A CA 1
ATOM 2058 C C . ALA A 1 265 ? 9.922 -11.154 2.050 1.00 98.31 265 ALA A C 1
ATOM 2060 O O . ALA A 1 265 ? 8.703 -11.002 2.117 1.00 98.31 265 ALA A O 1
ATOM 2061 N N . SER A 1 266 ? 10.465 -12.281 1.574 1.00 98.38 266 SER A N 1
ATOM 2062 C CA . SER A 1 266 ? 9.685 -13.428 1.086 1.00 98.38 266 SER A CA 1
ATOM 2063 C C . SER A 1 266 ? 8.906 -14.148 2.189 1.00 98.38 266 SER A C 1
ATOM 2065 O O . SER A 1 266 ? 7.774 -14.570 1.959 1.00 98.38 266 SER A O 1
ATOM 2067 N N . HIS A 1 267 ? 9.475 -14.267 3.393 1.00 98.50 267 HIS A N 1
ATOM 2068 C CA . HIS A 1 267 ? 8.783 -14.861 4.538 1.00 98.50 267 HIS A CA 1
ATOM 2069 C C . HIS A 1 267 ? 7.611 -13.981 4.968 1.00 98.50 267 HIS A C 1
ATOM 2071 O O . HIS A 1 267 ? 6.504 -14.487 5.117 1.00 98.50 267 HIS A O 1
ATOM 2077 N N . TRP A 1 268 ? 7.821 -12.662 5.056 1.00 98.56 268 TRP A N 1
ATOM 2078 C CA . TRP A 1 268 ? 6.747 -11.696 5.304 1.00 98.56 268 TRP A CA 1
ATOM 2079 C C . TRP A 1 268 ? 5.627 -11.799 4.271 1.00 98.56 268 TRP A C 1
ATOM 2081 O O . TRP A 1 268 ? 4.467 -11.942 4.650 1.00 98.56 268 TRP A O 1
ATOM 2091 N N . TYR A 1 269 ? 5.972 -11.832 2.982 1.00 98.50 269 TYR A N 1
ATOM 2092 C CA . TYR A 1 269 ? 4.995 -11.985 1.902 1.00 98.50 269 TYR A CA 1
ATOM 2093 C C . TYR A 1 269 ? 4.139 -13.253 2.057 1.00 98.50 269 TYR A C 1
ATOM 2095 O O . TYR A 1 269 ? 2.926 -13.223 1.825 1.00 98.50 269 TYR A O 1
ATOM 2103 N N . GLY A 1 270 ? 4.769 -14.358 2.473 1.00 98.25 270 GLY A N 1
ATOM 2104 C CA . GLY A 1 270 ? 4.098 -15.619 2.778 1.00 98.25 270 GLY A CA 1
ATOM 2105 C C . GLY A 1 270 ? 3.220 -15.552 4.029 1.00 98.25 270 GLY A C 1
ATOM 2106 O O . GLY A 1 270 ? 2.098 -16.050 4.001 1.00 98.25 270 GLY A O 1
ATOM 2107 N N . TYR A 1 271 ? 3.685 -14.912 5.107 1.00 98.19 271 TYR A N 1
ATOM 2108 C CA . TYR A 1 271 ? 2.907 -14.742 6.340 1.00 98.19 271 TYR A CA 1
ATOM 2109 C C . TYR A 1 271 ? 1.651 -13.916 6.113 1.00 98.19 271 TYR A C 1
ATOM 2111 O O . TYR A 1 271 ? 0.578 -14.329 6.536 1.00 98.19 271 TYR A O 1
ATOM 2119 N N . GLU A 1 272 ? 1.771 -12.804 5.391 1.00 98.19 272 GLU A N 1
ATOM 2120 C CA . GLU A 1 272 ? 0.662 -11.903 5.071 1.00 98.19 272 GLU A CA 1
ATOM 2121 C C . GLU A 1 272 ? -0.479 -12.631 4.361 1.00 98.19 272 GLU A C 1
ATOM 2123 O O . GLU A 1 272 ? -1.639 -12.389 4.673 1.00 98.19 272 GLU A O 1
ATOM 2128 N N . ARG A 1 273 ? -0.152 -13.550 3.441 1.00 97.38 273 ARG A N 1
ATOM 2129 C CA . ARG A 1 273 ? -1.098 -14.398 2.684 1.00 97.38 273 ARG A CA 1
ATOM 2130 C C . ARG A 1 273 ? -1.451 -15.707 3.387 1.00 97.38 273 ARG A C 1
ATOM 2132 O O . ARG A 1 273 ? -2.233 -16.499 2.863 1.00 97.38 273 ARG A O 1
ATOM 2139 N N . GLY A 1 274 ? -0.843 -15.963 4.538 1.00 96.50 274 GLY A N 1
ATOM 2140 C CA . GLY A 1 274 ? -1.051 -17.167 5.317 1.00 96.50 274 GLY A CA 1
ATOM 2141 C C . GLY A 1 274 ? -2.354 -17.135 6.109 1.00 96.50 274 GLY A C 1
ATOM 2142 O O . GLY A 1 274 ? -3.058 -16.132 6.195 1.00 96.50 274 GLY A O 1
ATOM 2143 N N . ILE A 1 275 ? -2.651 -18.268 6.740 1.00 95.75 275 ILE A N 1
ATOM 2144 C CA . ILE A 1 275 ? -3.826 -18.438 7.607 1.00 95.75 275 ILE A CA 1
ATOM 2145 C C . ILE A 1 275 ? -3.483 -18.385 9.102 1.00 95.75 275 ILE A C 1
ATOM 2147 O O . ILE A 1 275 ? -4.364 -18.527 9.944 1.00 95.75 275 ILE A O 1
ATOM 2151 N N . THR A 1 276 ? -2.204 -18.221 9.443 1.00 95.19 276 THR A N 1
ATOM 2152 C CA . THR A 1 276 ? -1.738 -18.173 10.832 1.00 95.19 276 THR A CA 1
ATOM 2153 C C . THR A 1 276 ? -2.021 -16.789 11.405 1.00 95.19 276 THR A C 1
ATOM 2155 O O . THR A 1 276 ? -1.363 -15.818 11.044 1.00 95.19 276 THR A O 1
ATOM 2158 N N . ILE A 1 277 ? -2.990 -16.699 12.311 1.00 95.00 277 ILE A N 1
ATOM 2159 C CA . ILE A 1 277 ? -3.424 -15.461 12.972 1.00 95.00 277 ILE A CA 1
ATOM 2160 C C . ILE A 1 277 ? -3.666 -15.712 14.462 1.00 95.00 277 ILE A C 1
ATOM 2162 O O . ILE A 1 277 ? -3.726 -16.864 14.898 1.00 95.00 277 ILE A O 1
ATOM 2166 N N . TYR A 1 278 ? -3.794 -14.641 15.249 1.00 95.88 278 TYR A N 1
ATOM 2167 C CA . TYR A 1 278 ? -4.243 -14.778 16.632 1.00 95.88 278 TYR A CA 1
ATOM 2168 C C . TYR A 1 278 ? -5.663 -15.359 16.657 1.00 95.88 278 TYR A C 1
ATOM 2170 O O . TYR A 1 278 ? -6.517 -14.951 15.873 1.00 95.88 278 TYR A O 1
ATOM 2178 N N . SER A 1 279 ? -5.910 -16.329 17.539 1.00 93.75 279 SER A N 1
ATOM 2179 C CA . SER A 1 279 ? -7.164 -17.089 17.565 1.00 93.75 279 SER A CA 1
ATOM 2180 C C . SER A 1 279 ? -8.403 -16.186 17.554 1.00 93.75 279 SER A C 1
ATOM 2182 O O . SER A 1 279 ? -8.518 -15.266 18.360 1.00 93.75 279 SER A O 1
ATOM 2184 N N . GLY A 1 280 ? -9.344 -16.478 16.653 1.00 89.56 280 GLY A N 1
ATOM 2185 C CA . GLY A 1 280 ? -10.594 -15.729 16.500 1.00 89.56 280 GLY A CA 1
ATOM 2186 C C . GLY A 1 280 ? -10.527 -14.528 15.550 1.00 89.56 280 GLY A C 1
ATOM 2187 O O . GLY A 1 280 ? -11.570 -13.931 15.290 1.00 89.56 280 GLY A O 1
ATOM 2188 N N . HIS A 1 281 ? -9.354 -14.180 15.008 1.00 94.88 281 HIS A N 1
ATOM 2189 C CA . HIS A 1 281 ? -9.219 -13.096 14.027 1.00 94.88 281 HIS A CA 1
ATOM 2190 C C . HIS A 1 281 ? -9.441 -13.593 12.592 1.00 94.88 281 HIS A C 1
ATOM 2192 O O . HIS A 1 281 ? -9.294 -14.777 12.281 1.00 94.88 281 HIS A O 1
ATOM 2198 N N . ALA A 1 282 ? -9.814 -12.676 11.699 1.00 95.69 282 ALA A N 1
ATOM 2199 C CA . ALA A 1 282 ? -9.976 -12.990 10.286 1.00 95.69 282 ALA A CA 1
ATOM 2200 C C . ALA A 1 282 ? -8.613 -13.077 9.581 1.00 95.69 282 ALA A C 1
ATOM 2202 O O . ALA A 1 282 ? -7.705 -12.302 9.866 1.00 95.69 282 ALA A O 1
ATOM 2203 N N . THR A 1 283 ? -8.486 -13.990 8.617 1.00 97.06 283 THR A N 1
ATOM 2204 C CA . THR A 1 283 ? -7.295 -14.109 7.755 1.00 97.06 283 THR A CA 1
ATOM 2205 C C . THR A 1 283 ? -7.349 -13.182 6.544 1.00 97.06 283 THR A C 1
ATOM 2207 O O . THR A 1 283 ? -6.337 -12.969 5.882 1.00 97.06 283 THR A O 1
ATOM 2210 N N . THR A 1 284 ? -8.521 -12.623 6.242 1.00 98.19 284 THR A N 1
ATOM 2211 C CA . THR A 1 284 ? -8.737 -11.673 5.149 1.00 98.19 284 THR A CA 1
ATOM 2212 C C . THR A 1 284 ? -9.814 -10.658 5.519 1.00 98.19 284 THR A C 1
ATOM 2214 O O . THR A 1 284 ? -10.625 -10.895 6.416 1.00 98.19 284 THR A O 1
ATOM 2217 N N . TRP A 1 285 ? -9.834 -9.524 4.824 1.00 98.56 285 TRP A N 1
ATOM 2218 C CA . TRP A 1 285 ? -10.856 -8.491 4.980 1.00 98.56 285 TRP A CA 1
ATOM 2219 C C . TRP A 1 285 ? -11.104 -7.775 3.658 1.00 98.56 285 TRP A C 1
ATOM 2221 O O . TRP A 1 285 ? -10.162 -7.426 2.952 1.00 98.56 285 TRP A O 1
ATOM 2231 N N . ILE A 1 286 ? -12.373 -7.551 3.321 1.00 98.69 286 ILE A N 1
ATOM 2232 C CA . ILE A 1 286 ? -12.744 -6.794 2.125 1.00 98.69 286 ILE A CA 1
ATOM 2233 C C . ILE A 1 286 ? -12.759 -5.310 2.477 1.00 98.69 286 ILE A C 1
ATOM 2235 O O . ILE A 1 286 ? -13.426 -4.917 3.430 1.00 98.69 286 ILE A O 1
ATOM 2239 N N . GLY A 1 287 ? -12.065 -4.493 1.686 1.00 98.50 287 GLY A N 1
ATOM 2240 C CA . GLY A 1 287 ? -12.051 -3.048 1.871 1.00 98.50 287 GLY A CA 1
ATOM 2241 C C . GLY A 1 287 ? -11.287 -2.287 0.797 1.00 98.50 287 GLY A C 1
ATOM 2242 O O . GLY A 1 287 ? -10.626 -2.874 -0.063 1.00 98.50 287 GLY A O 1
ATOM 2243 N N . LYS A 1 288 ? -11.371 -0.956 0.851 1.00 98.75 288 LYS A N 1
ATOM 2244 C CA . LYS A 1 288 ? -10.716 -0.061 -0.120 1.00 98.75 288 LYS A CA 1
ATOM 2245 C C . LYS A 1 288 ? -9.338 0.404 0.323 1.00 98.75 288 LYS A C 1
ATOM 2247 O O . LYS A 1 288 ? -8.423 0.485 -0.491 1.00 98.75 288 LYS A O 1
ATOM 2252 N N . ILE A 1 289 ? -9.201 0.746 1.600 1.00 98.88 289 ILE A N 1
ATOM 2253 C CA . ILE A 1 289 ? -8.015 1.412 2.132 1.00 98.88 289 ILE A CA 1
ATOM 2254 C C . ILE A 1 289 ? -7.405 0.534 3.220 1.00 98.88 289 ILE A C 1
ATOM 2256 O O . ILE A 1 289 ? -8.016 0.290 4.259 1.00 98.88 289 ILE A O 1
ATOM 2260 N N . GLY A 1 290 ? -6.182 0.082 2.979 1.00 98.69 290 GLY A N 1
ATOM 2261 C CA . GLY A 1 290 ? -5.343 -0.605 3.948 1.00 98.69 290 GLY A CA 1
ATOM 2262 C C . GLY A 1 290 ? -4.102 0.214 4.290 1.00 98.69 290 GLY A C 1
ATOM 2263 O O . GLY A 1 290 ? -4.047 1.437 4.119 1.00 98.69 290 GLY A O 1
ATOM 2264 N N . LEU A 1 291 ? -3.079 -0.495 4.749 1.00 98.88 291 LEU A N 1
ATOM 2265 C CA . LEU A 1 291 ? -1.734 0.020 4.982 1.00 98.88 291 LEU A CA 1
ATOM 2266 C C . LEU A 1 291 ? -0.741 -0.796 4.152 1.00 98.88 291 LEU A C 1
ATOM 2268 O O . LEU A 1 291 ? -1.083 -1.859 3.623 1.00 98.88 291 LEU A O 1
ATOM 2272 N N . MET A 1 292 ? 0.491 -0.310 4.043 1.00 98.62 292 MET A N 1
ATOM 2273 C CA . MET A 1 292 ? 1.557 -1.106 3.445 1.00 98.62 292 MET A CA 1
ATOM 2274 C C . MET A 1 292 ? 1.792 -2.377 4.259 1.00 98.62 292 MET A C 1
ATOM 2276 O O . MET A 1 292 ? 1.580 -2.410 5.476 1.00 98.62 292 MET A O 1
ATOM 2280 N N . TYR A 1 293 ? 2.259 -3.416 3.588 1.00 98.81 293 TYR A N 1
ATOM 2281 C CA . TYR A 1 293 ? 2.768 -4.606 4.245 1.00 98.81 293 TYR A CA 1
ATOM 2282 C C . TYR A 1 293 ? 4.276 -4.486 4.514 1.00 98.81 293 TYR A C 1
ATOM 2284 O O . TYR A 1 293 ? 4.973 -3.788 3.773 1.00 98.81 293 TYR A O 1
ATOM 2292 N N . PRO A 1 294 ? 4.827 -5.203 5.512 1.00 98.69 294 PRO A N 1
ATOM 2293 C CA . PRO A 1 294 ? 6.268 -5.383 5.648 1.00 98.69 294 PRO A CA 1
ATOM 2294 C C . PRO A 1 294 ? 6.933 -5.898 4.367 1.00 98.69 294 PRO A C 1
ATOM 2296 O O . PRO A 1 294 ? 8.042 -5.469 4.064 1.00 98.69 294 PRO A O 1
ATOM 2299 N N . SER A 1 295 ? 6.271 -6.763 3.587 1.00 98.75 295 SER A N 1
ATOM 2300 C CA . SER A 1 295 ? 6.803 -7.203 2.293 1.00 98.75 295 SER A CA 1
ATOM 2301 C C . SER A 1 295 ? 6.848 -6.091 1.240 1.00 98.75 295 SER A C 1
ATOM 2303 O O . SER A 1 295 ? 7.784 -6.064 0.445 1.00 98.75 295 SER A O 1
ATOM 2305 N N . ASP A 1 296 ? 5.904 -5.139 1.248 1.00 98.88 296 ASP A N 1
ATOM 2306 C CA . ASP A 1 296 ? 5.962 -3.983 0.344 1.00 98.88 296 ASP A CA 1
ATOM 2307 C C . ASP A 1 296 ? 7.222 -3.164 0.602 1.00 98.88 296 ASP A C 1
ATOM 2309 O O . ASP A 1 296 ? 7.923 -2.820 -0.345 1.00 98.88 296 ASP A O 1
ATOM 2313 N N . TYR A 1 297 ? 7.530 -2.937 1.883 1.00 98.75 297 TYR A N 1
ATOM 2314 C CA . TYR A 1 297 ? 8.771 -2.311 2.317 1.00 98.75 297 TYR A CA 1
ATOM 23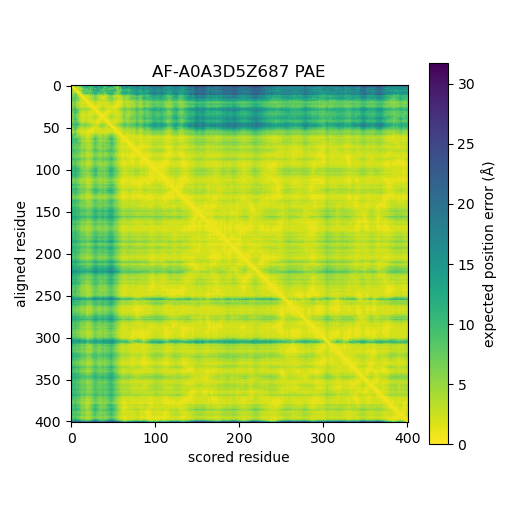15 C C . TYR A 1 297 ? 9.989 -3.159 1.939 1.00 98.75 297 TYR A C 1
ATOM 2317 O O . TYR A 1 297 ? 10.818 -2.726 1.160 1.00 98.75 297 TYR A O 1
ATOM 2325 N N . GLY A 1 298 ? 10.077 -4.411 2.390 1.00 98.12 298 GLY A N 1
ATOM 2326 C CA . GLY A 1 298 ? 11.268 -5.239 2.171 1.00 98.12 298 GLY A CA 1
ATOM 2327 C C . GLY A 1 298 ? 11.637 -5.472 0.700 1.00 98.12 298 GLY A C 1
ATOM 2328 O O . GLY A 1 298 ? 12.805 -5.714 0.394 1.00 98.12 298 GLY A O 1
ATOM 2329 N N . TYR A 1 299 ? 10.667 -5.398 -0.218 1.00 98.69 299 TYR A N 1
ATOM 2330 C CA . TYR A 1 299 ? 10.913 -5.525 -1.653 1.00 98.69 299 TYR A CA 1
ATOM 2331 C C . TYR A 1 299 ? 11.210 -4.206 -2.374 1.00 98.69 299 TYR A C 1
ATOM 2333 O O . TYR A 1 299 ? 11.666 -4.295 -3.515 1.00 98.69 299 TYR A O 1
ATOM 2341 N N . ALA A 1 300 ? 11.019 -3.035 -1.761 1.00 98.50 300 ALA A N 1
ATOM 2342 C CA . ALA A 1 300 ? 11.206 -1.728 -2.401 1.00 98.50 300 ALA A CA 1
ATOM 2343 C C . ALA A 1 300 ? 12.679 -1.285 -2.515 1.00 98.50 300 ALA A C 1
ATOM 2345 O O . ALA A 1 300 ? 12.979 -0.304 -3.193 1.00 98.50 300 ALA A O 1
ATOM 2346 N N . THR A 1 301 ? 13.628 -2.023 -1.937 1.00 97.94 301 THR A N 1
ATOM 2347 C CA . THR A 1 301 ? 15.055 -1.689 -2.047 1.00 97.94 301 THR A CA 1
ATOM 2348 C C . THR A 1 301 ? 15.688 -2.080 -3.390 1.00 97.94 301 THR A C 1
ATOM 2350 O O . THR A 1 301 ? 15.545 -3.213 -3.838 1.00 97.94 301 THR A O 1
ATOM 2353 N N . SER A 1 302 ? 16.482 -1.230 -4.039 1.00 95.75 302 SER A N 1
ATOM 2354 C CA . SER A 1 302 ? 17.353 -1.695 -5.144 1.00 95.75 302 SER A CA 1
ATOM 2355 C C . SER A 1 302 ? 18.705 -2.226 -4.651 1.00 95.75 302 SER A C 1
ATOM 2357 O O . SER A 1 302 ? 19.446 -2.849 -5.414 1.00 95.75 302 SER A O 1
ATOM 2359 N N . GLY A 1 303 ? 19.053 -1.959 -3.388 1.00 92.75 303 GLY A N 1
ATOM 2360 C CA . GLY A 1 303 ? 20.448 -1.926 -2.957 1.00 92.75 303 GLY A CA 1
ATOM 2361 C C . GLY A 1 303 ? 21.274 -0.897 -3.745 1.00 92.75 303 GLY A C 1
ATOM 2362 O O . GLY A 1 303 ? 20.732 -0.093 -4.509 1.00 92.75 303 GLY A O 1
ATOM 2363 N N . SER A 1 304 ? 22.593 -0.945 -3.590 1.00 90.56 304 SER A N 1
ATOM 2364 C CA . SER A 1 304 ? 23.552 -0.186 -4.397 1.00 90.56 304 SER A CA 1
ATOM 2365 C C . SER A 1 304 ? 24.665 -1.090 -4.947 1.00 90.56 304 SER A C 1
ATOM 2367 O O . SER A 1 304 ? 24.591 -2.321 -4.904 1.00 90.56 304 SER A O 1
ATOM 2369 N N . SER A 1 305 ? 25.734 -0.483 -5.466 1.00 82.69 305 SER A N 1
ATOM 2370 C CA . SER A 1 305 ? 26.966 -1.199 -5.804 1.00 82.69 305 SER A CA 1
ATOM 2371 C C . SER A 1 305 ? 27.707 -1.756 -4.578 1.00 82.69 305 SER A C 1
ATOM 2373 O O . SER A 1 305 ? 28.531 -2.654 -4.745 1.00 82.69 305 SER A O 1
ATOM 2375 N N . MET A 1 306 ? 27.424 -1.265 -3.362 1.00 83.88 306 MET A N 1
ATOM 2376 C CA . MET A 1 306 ? 28.019 -1.760 -2.111 1.00 83.88 306 MET A CA 1
ATOM 2377 C C . MET A 1 306 ? 27.283 -2.995 -1.580 1.00 83.88 306 MET A C 1
ATOM 2379 O O . MET A 1 306 ? 27.899 -4.042 -1.376 1.00 83.88 306 MET A O 1
ATOM 2383 N N . GLN A 1 307 ? 25.962 -2.903 -1.404 1.00 88.75 307 GLN A N 1
ATOM 2384 C CA . GLN A 1 307 ? 25.093 -4.038 -1.116 1.00 88.75 307 GLN A CA 1
ATOM 2385 C C . GLN A 1 307 ? 24.057 -4.166 -2.224 1.00 88.75 307 GLN A C 1
ATOM 2387 O O . GLN A 1 307 ? 23.101 -3.403 -2.294 1.00 88.75 307 GLN A O 1
ATOM 2392 N N . ASN A 1 308 ? 24.223 -5.168 -3.085 1.00 91.44 308 ASN A N 1
ATOM 2393 C CA . ASN A 1 308 ? 23.244 -5.423 -4.135 1.00 91.44 308 ASN A CA 1
ATOM 2394 C C . ASN A 1 308 ? 21.889 -5.876 -3.556 1.00 91.44 308 ASN A C 1
ATOM 2396 O O . ASN A 1 308 ? 21.800 -6.382 -2.431 1.00 91.44 308 ASN A O 1
ATOM 2400 N N . ARG A 1 309 ? 20.828 -5.756 -4.363 1.00 95.12 309 ARG A N 1
ATOM 2401 C CA . ARG A 1 309 ? 19.470 -6.197 -4.008 1.00 95.12 309 ARG A CA 1
ATOM 2402 C C . ARG A 1 309 ? 19.424 -7.612 -3.428 1.00 95.12 309 ARG A C 1
ATOM 2404 O O . ARG A 1 309 ? 18.722 -7.845 -2.450 1.00 95.12 309 ARG A O 1
ATOM 2411 N N . THR A 1 310 ? 20.178 -8.554 -3.995 1.00 95.19 310 THR A N 1
ATOM 2412 C CA . THR A 1 310 ? 20.214 -9.950 -3.529 1.00 95.19 310 THR A CA 1
ATOM 2413 C C . THR A 1 310 ? 20.656 -10.053 -2.070 1.00 95.19 310 THR A C 1
ATOM 2415 O O . THR A 1 310 ? 20.035 -10.778 -1.295 1.00 95.19 310 THR A O 1
ATOM 2418 N N . LEU A 1 311 ? 21.682 -9.298 -1.666 1.00 95.12 311 LEU A N 1
ATOM 2419 C CA . LEU A 1 311 ? 22.124 -9.244 -0.273 1.00 95.12 311 LEU A CA 1
ATOM 2420 C C . LEU A 1 311 ? 21.048 -8.632 0.625 1.00 95.12 311 LEU A C 1
ATOM 2422 O O . LEU A 1 311 ? 20.754 -9.196 1.680 1.00 95.12 311 LEU A O 1
ATOM 2426 N N . CYS A 1 312 ? 20.411 -7.545 0.188 1.00 97.06 312 CYS A N 1
ATOM 2427 C CA . CYS A 1 312 ? 19.334 -6.917 0.948 1.00 97.06 312 CYS A CA 1
ATOM 2428 C C . CYS A 1 312 ? 18.147 -7.856 1.189 1.00 97.06 312 CYS A C 1
ATOM 2430 O O . CYS A 1 312 ? 17.643 -7.919 2.310 1.00 97.06 312 CYS A O 1
ATOM 2432 N N . LEU A 1 313 ? 17.757 -8.636 0.176 1.00 97.62 313 LEU A N 1
ATOM 2433 C CA . LEU A 1 313 ? 16.675 -9.622 0.270 1.00 97.62 313 LEU A CA 1
ATOM 2434 C C . LEU A 1 313 ? 17.054 -10.875 1.077 1.00 97.62 313 LEU A C 1
ATOM 2436 O O . LEU A 1 313 ? 16.169 -11.611 1.508 1.00 97.62 313 LEU A O 1
ATOM 2440 N N . SER A 1 314 ? 18.350 -11.114 1.308 1.00 96.88 314 SER A N 1
ATOM 2441 C CA . SER A 1 314 ? 18.854 -12.208 2.154 1.00 96.88 314 SER A CA 1
ATOM 2442 C C . SER A 1 314 ? 18.957 -11.850 3.643 1.00 96.88 314 SER A C 1
ATOM 2444 O O . SER A 1 314 ? 19.293 -12.708 4.463 1.00 96.88 314 SER A O 1
ATOM 2446 N N . LYS A 1 315 ? 18.666 -10.594 4.006 1.00 97.50 315 LYS A N 1
ATOM 2447 C CA . LYS A 1 315 ? 18.699 -10.099 5.384 1.00 97.50 315 LYS A CA 1
ATOM 2448 C C . LYS A 1 315 ? 17.292 -10.025 5.968 1.00 97.50 315 LYS A C 1
ATOM 2450 O O . LYS A 1 315 ? 16.354 -9.570 5.321 1.00 97.50 315 LYS A O 1
ATOM 2455 N N . GLU A 1 316 ? 17.145 -10.441 7.221 1.00 98.00 316 GLU A N 1
ATOM 2456 C CA . GLU A 1 316 ? 15.893 -10.287 7.950 1.00 98.00 316 GLU A CA 1
ATOM 2457 C C . GLU A 1 316 ? 15.543 -8.820 8.206 1.00 98.00 316 GLU A C 1
ATOM 2459 O O . GLU A 1 316 ? 16.369 -8.053 8.710 1.00 98.00 316 GLU A O 1
ATOM 2464 N N . LEU A 1 317 ? 14.287 -8.445 7.944 1.00 98.38 317 LEU A N 1
ATOM 2465 C CA . LEU A 1 317 ? 13.824 -7.068 8.125 1.00 98.38 317 LEU A CA 1
ATOM 2466 C C . LEU A 1 317 ? 13.907 -6.612 9.592 1.00 98.38 317 LEU A C 1
ATOM 2468 O O . LEU A 1 317 ? 14.018 -5.421 9.862 1.00 98.38 317 LEU A O 1
ATOM 2472 N N . TYR A 1 318 ? 13.917 -7.539 10.556 1.00 97.94 318 TYR A N 1
ATOM 2473 C CA . TYR A 1 318 ? 14.082 -7.224 11.981 1.00 97.94 318 TYR A CA 1
ATOM 2474 C C . TYR A 1 318 ? 15.424 -6.551 12.317 1.00 97.94 318 TYR A C 1
ATOM 2476 O O . TYR A 1 318 ? 15.461 -5.670 13.176 1.00 97.94 318 TYR A O 1
ATOM 2484 N N . ASN A 1 319 ? 16.506 -6.935 11.630 1.00 97.31 319 ASN A N 1
ATOM 2485 C CA . ASN A 1 319 ? 17.849 -6.367 11.805 1.00 97.31 319 ASN A CA 1
ATOM 2486 C C . ASN A 1 319 ? 18.296 -5.583 10.563 1.00 97.31 319 ASN A C 1
ATOM 2488 O O . ASN A 1 319 ? 19.493 -5.438 10.320 1.00 97.31 319 ASN A O 1
ATOM 2492 N N . TRP A 1 320 ? 17.364 -5.109 9.734 1.00 95.88 320 TRP A N 1
ATOM 2493 C CA . TRP A 1 320 ? 17.718 -4.376 8.514 1.00 95.88 320 TRP A CA 1
ATOM 2494 C C . TRP A 1 320 ? 18.441 -3.059 8.804 1.00 95.88 320 TRP A C 1
ATOM 2496 O O . TRP A 1 320 ? 19.269 -2.621 8.011 1.00 95.88 320 TRP A O 1
ATOM 2506 N N . ASN A 1 321 ? 18.230 -2.494 9.996 1.00 96.06 321 ASN A N 1
ATOM 2507 C CA . ASN A 1 321 ? 18.973 -1.345 10.505 1.00 96.06 321 ASN A CA 1
ATOM 2508 C C . ASN A 1 321 ? 20.498 -1.583 10.583 1.00 96.06 321 ASN A C 1
ATOM 2510 O O . ASN A 1 321 ? 21.262 -0.627 10.679 1.00 96.06 321 ASN A O 1
ATOM 2514 N N . SER A 1 322 ? 20.962 -2.840 10.529 1.00 95.94 322 SER A N 1
ATOM 2515 C CA . SER A 1 322 ? 22.388 -3.167 10.450 1.00 95.94 322 SER A CA 1
ATOM 2516 C C . SER A 1 322 ? 22.978 -2.997 9.045 1.00 95.94 322 SER A C 1
ATOM 2518 O O . SER A 1 322 ? 24.182 -3.175 8.881 1.00 95.94 322 SER A O 1
ATOM 2520 N N . ILE A 1 323 ? 22.155 -2.727 8.024 1.00 94.62 323 ILE A N 1
ATOM 2521 C CA . ILE A 1 323 ? 22.578 -2.554 6.630 1.00 94.62 323 ILE A CA 1
ATOM 2522 C C . ILE A 1 323 ? 21.937 -1.286 6.061 1.00 94.62 323 ILE A C 1
ATOM 2524 O O . ILE A 1 323 ? 20.945 -1.335 5.335 1.00 94.62 323 ILE A O 1
ATOM 2528 N N . ALA A 1 324 ? 22.546 -0.140 6.378 1.00 94.81 324 ALA A N 1
ATOM 2529 C CA . ALA A 1 324 ? 22.068 1.175 5.951 1.00 94.81 324 ALA A CA 1
ATOM 2530 C C . ALA A 1 324 ? 21.834 1.301 4.449 1.00 94.81 324 ALA A C 1
ATOM 2532 O O . ALA A 1 324 ? 20.867 1.926 4.026 1.00 94.81 324 ALA A O 1
ATOM 2533 N N . ASP A 1 325 ? 22.682 0.661 3.651 1.00 95.00 325 ASP A N 1
ATOM 2534 C CA . ASP A 1 325 ? 22.556 0.672 2.199 1.00 95.00 325 ASP A CA 1
ATOM 2535 C C . ASP A 1 325 ? 21.218 0.094 1.713 1.00 95.00 325 ASP A C 1
ATOM 2537 O O . ASP A 1 325 ? 20.643 0.609 0.762 1.00 95.00 325 ASP A O 1
ATOM 2541 N N . CYS A 1 326 ? 20.662 -0.917 2.386 1.00 96.31 326 CYS A N 1
ATOM 2542 C CA . CYS A 1 326 ? 19.406 -1.524 1.955 1.00 96.31 326 CYS A CA 1
ATOM 2543 C C . CYS A 1 326 ? 18.221 -0.583 2.163 1.00 96.31 326 CYS A C 1
ATOM 2545 O O . CYS A 1 326 ? 17.492 -0.310 1.212 1.00 96.31 326 CYS A O 1
ATOM 2547 N N . TYR A 1 327 ? 18.052 -0.038 3.371 1.00 96.12 327 TYR A N 1
ATOM 2548 C CA . TYR A 1 327 ? 16.912 0.836 3.650 1.00 96.12 327 TYR A CA 1
ATOM 2549 C C . TYR A 1 327 ? 17.087 2.261 3.102 1.00 96.12 327 TYR A C 1
ATOM 2551 O O . TYR A 1 327 ? 16.094 2.927 2.847 1.00 96.12 327 TYR A O 1
ATOM 2559 N N . ASN A 1 328 ? 18.315 2.753 2.893 1.00 96.75 328 ASN A N 1
ATOM 2560 C CA . ASN A 1 328 ? 18.528 4.058 2.249 1.00 96.75 328 ASN A CA 1
ATOM 2561 C C . ASN A 1 328 ? 18.279 4.009 0.734 1.00 96.75 328 ASN A C 1
ATOM 2563 O O . ASN A 1 328 ? 18.029 5.049 0.132 1.00 96.75 328 ASN A O 1
ATOM 2567 N N . ASN A 1 329 ? 18.335 2.822 0.121 1.00 97.25 329 ASN A N 1
ATOM 2568 C CA . ASN A 1 329 ? 17.971 2.605 -1.280 1.00 97.25 329 ASN A CA 1
ATOM 2569 C C . ASN A 1 329 ? 16.544 2.061 -1.427 1.00 97.25 329 ASN A C 1
ATOM 2571 O O . ASN A 1 329 ? 16.286 1.265 -2.327 1.00 97.25 329 ASN A O 1
ATOM 2575 N N . ASP A 1 330 ? 15.640 2.480 -0.541 1.00 98.19 330 ASP A N 1
ATOM 2576 C CA . ASP A 1 330 ? 14.243 2.058 -0.473 1.00 98.19 330 ASP A CA 1
ATOM 2577 C C . ASP A 1 330 ? 13.321 3.278 -0.314 1.00 98.19 330 ASP A C 1
ATOM 2579 O O . ASP A 1 330 ? 13.299 3.921 0.733 1.00 98.19 330 ASP A O 1
ATOM 2583 N N . TYR A 1 331 ? 12.538 3.610 -1.340 1.00 98.38 331 TYR A N 1
ATOM 2584 C CA . TYR A 1 331 ? 11.681 4.805 -1.344 1.00 98.38 331 TYR A CA 1
ATOM 2585 C C . TYR A 1 331 ? 10.498 4.751 -0.355 1.00 98.38 331 TYR A C 1
ATOM 2587 O O . TYR A 1 331 ? 9.799 5.754 -0.173 1.00 98.38 331 TYR A O 1
ATOM 2595 N N . LEU A 1 332 ? 10.213 3.597 0.266 1.00 98.38 332 LEU A N 1
ATOM 2596 C CA . LEU A 1 332 ? 9.205 3.486 1.327 1.00 98.38 332 LEU A CA 1
ATOM 2597 C C . LEU A 1 332 ? 9.795 3.773 2.715 1.00 98.38 332 LEU A C 1
ATOM 2599 O O . LEU A 1 332 ? 9.035 4.063 3.651 1.00 98.38 332 LEU A O 1
ATOM 2603 N N . TYR A 1 333 ? 11.123 3.745 2.854 1.00 98.12 333 TYR A N 1
ATOM 2604 C CA . TYR A 1 333 ? 11.809 4.182 4.062 1.00 98.12 333 TYR A CA 1
ATOM 2605 C C . TYR A 1 333 ? 11.656 5.693 4.272 1.00 98.12 333 TYR A C 1
ATOM 2607 O O . TYR A 1 333 ? 11.787 6.502 3.358 1.00 98.12 333 TYR A O 1
ATOM 2615 N N . ASN A 1 334 ? 11.406 6.089 5.519 1.00 97.19 334 ASN A N 1
ATOM 2616 C CA . ASN A 1 334 ? 11.426 7.487 5.922 1.00 97.19 334 ASN A CA 1
ATOM 2617 C C . ASN A 1 334 ? 11.936 7.586 7.360 1.00 97.19 334 ASN A C 1
ATOM 2619 O O . ASN A 1 334 ? 11.253 7.175 8.298 1.00 97.19 334 ASN A O 1
ATOM 2623 N N . SER A 1 335 ? 13.120 8.170 7.534 1.00 96.88 335 SER A N 1
ATOM 2624 C CA . SER A 1 335 ? 13.789 8.307 8.834 1.00 96.88 335 SER A CA 1
ATOM 2625 C C . SER A 1 335 ? 13.053 9.204 9.837 1.00 96.88 335 SER A C 1
ATOM 2627 O O . SER A 1 335 ? 13.418 9.240 11.009 1.00 96.88 335 SER A O 1
ATOM 2629 N N . ASN A 1 336 ? 12.010 9.921 9.408 1.00 97.06 336 ASN A N 1
ATOM 2630 C CA . ASN A 1 336 ? 11.183 10.752 10.283 1.00 97.06 336 ASN A CA 1
ATOM 2631 C C . ASN A 1 336 ? 9.913 10.041 10.767 1.00 97.06 336 ASN A C 1
ATOM 2633 O O . ASN A 1 336 ? 9.184 10.602 11.586 1.00 97.06 336 ASN A O 1
ATOM 2637 N N . LEU A 1 337 ? 9.607 8.842 10.256 1.00 97.19 337 LEU A N 1
ATOM 2638 C CA . LEU A 1 337 ? 8.332 8.171 10.495 1.00 97.19 337 LEU A CA 1
ATOM 2639 C C . LEU A 1 337 ? 8.539 6.781 11.097 1.00 97.19 337 LEU A C 1
ATOM 2641 O O . LEU A 1 337 ? 9.229 5.938 10.534 1.00 97.19 337 LEU A O 1
ATOM 2645 N N . ASN A 1 338 ? 7.825 6.503 12.185 1.00 98.00 338 ASN A N 1
ATOM 2646 C CA . ASN A 1 338 ? 7.484 5.130 12.545 1.00 98.00 338 ASN A CA 1
ATOM 2647 C C . ASN A 1 338 ? 6.160 4.812 11.858 1.00 98.00 338 ASN A C 1
ATOM 2649 O O . ASN A 1 338 ? 5.176 5.495 12.119 1.00 98.00 338 ASN A O 1
ATOM 2653 N N . GLN A 1 339 ? 6.120 3.840 10.959 1.00 98.25 339 GLN A N 1
ATOM 2654 C CA . GLN A 1 339 ? 4.989 3.649 10.053 1.00 98.25 339 GLN A CA 1
ATOM 2655 C C . GLN A 1 339 ? 4.215 2.387 10.419 1.00 98.25 339 GLN A C 1
ATOM 2657 O O . GLN A 1 339 ? 4.803 1.307 10.536 1.00 98.25 339 GLN A O 1
ATOM 2662 N N . TRP A 1 340 ? 2.896 2.510 10.570 1.00 98.56 340 TRP A N 1
ATOM 2663 C CA . TRP A 1 340 ? 2.047 1.333 10.721 1.00 98.56 340 TRP A CA 1
ATOM 2664 C C . TRP A 1 340 ? 2.054 0.475 9.459 1.00 98.56 340 TRP A C 1
ATOM 2666 O O . TRP A 1 340 ? 2.056 0.993 8.342 1.00 98.56 340 TRP A O 1
ATOM 2676 N N . THR A 1 341 ? 1.997 -0.841 9.655 1.00 98.56 341 THR A N 1
ATOM 2677 C CA . THR A 1 341 ? 1.720 -1.801 8.583 1.00 98.56 341 THR A CA 1
ATOM 2678 C C . THR A 1 341 ? 0.399 -2.511 8.846 1.00 98.56 341 THR A C 1
ATOM 2680 O O . THR A 1 341 ? -0.169 -2.403 9.935 1.00 98.56 341 THR A O 1
ATOM 2683 N N . LEU A 1 342 ? -0.106 -3.230 7.845 1.00 98.38 342 LEU A N 1
ATOM 2684 C CA . LEU A 1 342 ? -1.325 -4.021 8.005 1.00 98.38 342 LEU A CA 1
ATOM 2685 C C . LEU A 1 342 ? -1.084 -5.345 8.756 1.00 98.38 342 LEU A C 1
ATOM 2687 O O . LEU A 1 342 ? -2.019 -5.914 9.313 1.00 98.38 342 LEU A O 1
ATOM 2691 N N . THR A 1 343 ? 0.158 -5.832 8.790 1.00 97.94 343 THR A N 1
ATOM 2692 C CA . THR A 1 343 ? 0.496 -7.154 9.334 1.00 97.94 343 THR A CA 1
ATOM 2693 C C . THR A 1 343 ? 0.484 -7.169 10.858 1.00 97.94 343 THR A C 1
ATOM 2695 O O . THR A 1 343 ? 1.070 -6.309 11.522 1.00 97.94 343 THR A O 1
ATOM 2698 N N . SER A 1 344 ? -0.130 -8.204 11.423 1.00 96.44 344 SER A N 1
ATOM 2699 C CA . SER A 1 344 ? -0.250 -8.411 12.863 1.00 96.44 344 SER A CA 1
ATOM 2700 C C . SER A 1 344 ? 0.642 -9.555 13.361 1.00 96.44 344 SER A C 1
ATOM 2702 O O . SER A 1 344 ? 1.245 -10.307 12.590 1.00 96.44 344 SER A O 1
ATOM 2704 N N . SER A 1 345 ? 0.774 -9.676 14.682 1.00 95.94 345 SER A N 1
ATOM 2705 C CA . SER A 1 345 ? 1.339 -10.875 15.297 1.00 95.94 345 SER A CA 1
ATOM 2706 C C . SER A 1 345 ? 0.313 -12.002 15.323 1.00 95.94 345 SER A C 1
ATOM 2708 O O . SER A 1 345 ? -0.829 -11.798 15.727 1.00 95.94 345 SER A O 1
ATOM 2710 N N . SER A 1 346 ? 0.735 -13.216 14.977 1.00 95.69 346 SER A N 1
ATOM 2711 C CA . SER A 1 346 ? -0.130 -14.394 15.088 1.00 95.69 346 SER A CA 1
ATOM 2712 C C . SER A 1 346 ? -0.133 -15.048 16.477 1.00 95.69 346 SER A C 1
ATOM 2714 O O . SER A 1 346 ? -0.974 -15.898 16.749 1.00 95.69 346 SER A O 1
ATOM 2716 N N . THR A 1 347 ? 0.765 -14.648 17.385 1.00 94.31 347 THR A N 1
ATOM 2717 C CA . THR A 1 347 ? 0.882 -15.214 18.747 1.00 94.31 347 THR A CA 1
ATOM 2718 C C . THR A 1 347 ? 0.467 -14.255 19.859 1.00 94.31 347 THR A C 1
ATOM 2720 O O . THR A 1 347 ? 0.312 -14.676 21.003 1.00 94.31 347 THR A O 1
ATOM 2723 N N . SER A 1 348 ? 0.263 -12.977 19.545 1.00 95.06 348 SER A N 1
ATOM 2724 C CA . SER A 1 348 ? -0.198 -11.953 20.483 1.00 95.06 348 SER A CA 1
ATOM 2725 C C . SER A 1 348 ? -1.408 -11.241 19.899 1.00 95.06 348 SER A C 1
ATOM 2727 O O . SER A 1 348 ? -1.360 -10.859 18.739 1.00 95.06 348 SER A O 1
ATOM 2729 N N . ALA A 1 349 ? -2.447 -11.012 20.704 1.00 95.25 349 ALA A N 1
ATOM 2730 C CA . ALA A 1 349 ? -3.653 -10.278 20.302 1.00 95.25 349 ALA A CA 1
ATOM 2731 C C . ALA A 1 349 ? -3.459 -8.755 20.240 1.00 95.25 349 ALA A C 1
ATOM 2733 O O . ALA A 1 349 ? -4.393 -8.027 19.931 1.00 95.25 349 ALA A O 1
ATOM 2734 N N . TYR A 1 350 ? -2.282 -8.255 20.617 1.00 95.62 350 TYR A N 1
ATOM 2735 C CA . TYR A 1 350 ? -2.018 -6.828 20.813 1.00 95.62 350 TYR A CA 1
ATOM 2736 C C . TYR A 1 350 ? -0.638 -6.428 20.284 1.00 95.62 350 TYR A C 1
ATOM 2738 O O . TYR A 1 350 ? -0.044 -5.463 20.749 1.00 95.62 350 TYR A O 1
ATOM 2746 N N . ASN A 1 351 ? -0.100 -7.157 19.303 1.00 96.81 351 ASN A N 1
ATOM 2747 C CA . ASN A 1 351 ? 1.122 -6.763 18.605 1.00 96.81 351 ASN A CA 1
ATOM 2748 C C . ASN A 1 351 ? 0.832 -6.539 17.117 1.00 96.81 351 ASN A C 1
ATOM 2750 O O . ASN A 1 351 ? 0.306 -7.429 16.444 1.00 96.81 351 ASN A O 1
ATOM 2754 N N . ILE A 1 352 ? 1.230 -5.369 16.616 1.00 97.38 352 ILE A N 1
ATOM 2755 C CA . ILE A 1 352 ? 1.167 -4.965 15.206 1.00 97.38 352 ILE A CA 1
ATOM 2756 C C . ILE A 1 352 ? 2.576 -4.692 14.697 1.00 97.38 352 ILE A C 1
ATOM 2758 O O . ILE A 1 352 ? 3.419 -4.163 15.431 1.00 97.38 352 ILE A O 1
ATOM 2762 N N . MET A 1 353 ? 2.834 -5.064 13.446 1.00 97.81 353 MET A N 1
ATOM 2763 C CA . MET A 1 353 ? 4.118 -4.834 12.804 1.00 97.81 353 MET A CA 1
ATOM 2764 C C . MET A 1 353 ? 4.220 -3.391 12.311 1.00 97.81 353 MET A C 1
ATOM 2766 O O . MET A 1 353 ? 3.247 -2.786 11.853 1.00 97.81 353 MET A O 1
ATOM 2770 N N . ASN A 1 354 ? 5.410 -2.820 12.412 1.00 97.94 354 ASN A N 1
ATOM 2771 C CA . ASN A 1 354 ? 5.704 -1.459 11.986 1.00 97.94 354 ASN A CA 1
ATOM 2772 C C . ASN A 1 354 ? 7.056 -1.409 11.278 1.00 97.94 354 ASN A C 1
ATOM 2774 O O . ASN A 1 354 ? 7.944 -2.203 11.587 1.00 97.94 354 ASN A O 1
ATOM 2778 N N . VAL A 1 355 ? 7.207 -0.452 10.365 1.00 98.44 355 VAL A N 1
ATOM 2779 C CA . VAL A 1 355 ? 8.517 -0.048 9.846 1.00 98.44 355 VAL A CA 1
ATOM 2780 C C . VAL A 1 355 ? 9.006 1.093 10.722 1.00 98.44 355 VAL A C 1
ATOM 2782 O O . VAL A 1 355 ? 8.399 2.166 10.754 1.00 98.44 355 VAL A O 1
ATOM 2785 N N . TYR A 1 356 ? 10.074 0.846 11.470 1.00 97.31 356 TYR A N 1
ATOM 2786 C CA . TYR A 1 356 ? 10.629 1.821 12.392 1.00 97.31 356 TYR A CA 1
ATOM 2787 C C . TYR A 1 356 ? 11.482 2.847 11.642 1.00 97.31 356 TYR A C 1
ATOM 2789 O O . TYR A 1 356 ? 12.095 2.528 10.623 1.00 97.31 356 TYR A O 1
ATOM 2797 N N . ALA A 1 357 ? 11.603 4.056 12.188 1.00 97.06 357 ALA A N 1
ATOM 2798 C CA . ALA A 1 357 ? 12.427 5.126 11.619 1.00 97.06 357 ALA A CA 1
ATOM 2799 C C . ALA A 1 357 ? 13.923 4.761 11.471 1.00 97.06 357 ALA A C 1
ATOM 2801 O O . ALA A 1 357 ? 14.664 5.477 10.811 1.00 97.06 357 ALA A O 1
ATOM 2802 N N . LEU A 1 358 ? 14.374 3.653 12.075 1.00 97.12 358 LEU A N 1
ATOM 2803 C CA . LEU A 1 358 ? 15.730 3.104 11.926 1.00 97.12 358 LEU A CA 1
ATOM 2804 C C . LEU A 1 358 ? 15.866 2.086 10.777 1.00 97.12 358 LEU A C 1
ATOM 2806 O O . LEU A 1 358 ? 16.935 1.506 10.607 1.00 97.12 358 LEU A O 1
ATOM 2810 N N . GLY A 1 359 ? 14.799 1.838 10.015 1.00 97.06 359 GLY A N 1
ATOM 2811 C CA . GLY A 1 359 ? 14.809 0.984 8.824 1.00 97.06 359 GLY A CA 1
ATOM 2812 C C . GLY A 1 359 ? 14.523 -0.496 9.083 1.00 97.06 359 GLY A C 1
ATOM 2813 O O . GLY A 1 359 ? 14.559 -1.302 8.164 1.00 97.06 359 GLY A O 1
ATOM 2814 N N . ASN A 1 360 ? 14.235 -0.898 10.320 1.00 97.50 360 ASN A N 1
ATOM 2815 C CA . ASN A 1 360 ? 13.889 -2.279 10.641 1.00 97.50 360 ASN A CA 1
ATOM 2816 C C . ASN A 1 360 ? 12.388 -2.480 10.893 1.00 97.50 360 ASN A C 1
ATOM 2818 O O . ASN A 1 360 ? 11.672 -1.554 11.274 1.00 97.50 360 ASN A O 1
ATOM 2822 N N . VAL A 1 361 ? 11.918 -3.716 10.713 1.00 98.38 361 VAL A N 1
ATOM 2823 C CA . VAL A 1 361 ? 10.539 -4.126 11.002 1.00 98.38 361 VAL A CA 1
ATOM 2824 C C . VAL A 1 361 ? 10.445 -4.704 12.411 1.00 98.38 361 VAL A C 1
ATOM 2826 O O . VAL A 1 361 ? 11.089 -5.702 12.741 1.00 98.38 361 VAL A O 1
ATOM 2829 N N . LEU A 1 362 ? 9.616 -4.086 13.249 1.00 96.75 362 LEU A N 1
ATOM 2830 C CA . LEU A 1 362 ? 9.396 -4.474 14.644 1.00 96.75 362 LEU A CA 1
ATOM 2831 C C . LEU A 1 362 ? 7.918 -4.741 14.909 1.00 96.75 362 LEU A C 1
ATOM 2833 O O . LEU A 1 362 ? 7.062 -4.380 14.111 1.00 96.75 362 LEU A O 1
ATOM 2837 N N . SER A 1 363 ? 7.614 -5.322 16.070 1.00 96.25 363 SER A N 1
ATOM 2838 C CA . SER A 1 363 ? 6.251 -5.327 16.606 1.00 96.25 363 SER A CA 1
ATOM 2839 C C . SER A 1 363 ? 6.118 -4.317 17.734 1.00 96.25 363 SER A C 1
ATOM 2841 O O . SER A 1 363 ? 7.055 -4.151 18.515 1.00 96.25 363 SER A O 1
ATOM 2843 N N . THR A 1 364 ? 4.943 -3.728 17.883 1.00 97.00 364 THR A N 1
ATOM 2844 C CA . THR A 1 364 ? 4.622 -2.802 18.973 1.00 97.00 364 THR A CA 1
ATOM 2845 C C . THR A 1 364 ? 3.133 -2.883 19.322 1.00 97.00 364 THR A C 1
ATOM 2847 O O . THR A 1 364 ? 2.386 -3.616 18.668 1.00 97.00 364 THR A O 1
ATOM 2850 N N . PHE A 1 365 ? 2.699 -2.147 20.344 1.00 97.88 365 PHE A N 1
ATOM 2851 C CA . PHE A 1 365 ? 1.307 -2.148 20.788 1.00 97.88 365 PHE A CA 1
ATOM 2852 C C . PHE A 1 365 ? 0.409 -1.224 19.936 1.00 97.88 365 PHE A C 1
ATOM 2854 O O . PHE A 1 365 ? 0.793 -0.077 19.695 1.00 97.88 365 PHE A O 1
ATOM 2861 N N . PRO A 1 366 ? -0.801 -1.668 19.540 1.00 97.81 366 PRO A N 1
ATOM 2862 C CA . PRO A 1 366 ? -1.763 -0.902 18.748 1.00 97.81 366 PRO A CA 1
ATOM 2863 C C . PRO A 1 366 ? -2.115 0.473 19.318 1.00 97.81 366 PRO A C 1
ATOM 2865 O O . PRO A 1 366 ? -2.364 1.407 18.555 1.00 97.81 366 PRO A O 1
ATOM 2868 N N . TYR A 1 367 ? -2.132 0.612 20.648 1.00 97.56 367 TYR A N 1
ATOM 2869 C CA . TYR A 1 367 ? -2.576 1.846 21.297 1.00 97.56 367 TYR A CA 1
ATOM 2870 C C . TYR A 1 367 ? -1.611 3.023 21.132 1.00 97.56 367 TYR A C 1
ATOM 2872 O O . TYR A 1 367 ? -1.998 4.168 21.383 1.00 97.56 367 TYR A O 1
ATOM 2880 N N . TYR A 1 368 ? -0.364 2.782 20.725 1.00 97.81 368 TYR A N 1
ATOM 2881 C CA . TYR A 1 368 ? 0.616 3.850 20.576 1.00 97.81 368 TYR A CA 1
ATOM 2882 C C . TYR A 1 368 ? 0.210 4.853 19.496 1.00 97.81 368 TYR A C 1
ATOM 2884 O O . TYR A 1 368 ? 0.042 4.508 18.335 1.00 97.81 368 TYR A O 1
ATOM 2892 N N . SER A 1 369 ? 0.114 6.128 19.862 1.00 95.06 369 SER A N 1
ATOM 2893 C CA . SER A 1 369 ? -0.333 7.199 18.967 1.00 95.06 369 SER A CA 1
ATOM 2894 C C . SER A 1 369 ? 0.802 7.972 18.291 1.00 95.06 369 SER A C 1
ATOM 2896 O O . SER A 1 369 ? 0.555 9.024 17.713 1.00 95.06 369 SER A O 1
ATOM 2898 N N . ASN A 1 370 ? 2.046 7.483 18.357 1.00 96.38 370 ASN A N 1
ATOM 2899 C CA . ASN A 1 370 ? 3.243 8.095 17.761 1.00 96.38 370 ASN A CA 1
ATOM 2900 C C . ASN A 1 370 ? 3.694 7.411 16.455 1.00 96.38 370 ASN A C 1
ATOM 2902 O O . ASN A 1 370 ? 4.857 7.534 16.066 1.00 96.38 370 ASN A O 1
ATOM 2906 N N . TYR A 1 371 ? 2.783 6.694 15.798 1.00 97.94 371 TYR A N 1
ATOM 2907 C CA . TYR A 1 371 ? 3.023 5.999 14.539 1.00 97.94 371 TYR A CA 1
ATOM 2908 C C . TYR A 1 371 ? 2.194 6.624 13.423 1.00 97.94 371 TYR A C 1
ATOM 2910 O O . TYR A 1 371 ? 0.990 6.849 13.554 1.00 97.94 371 TYR A O 1
ATOM 2918 N N . SER A 1 372 ? 2.874 6.915 12.326 1.00 98.12 372 SER A N 1
ATOM 2919 C CA . SER A 1 372 ? 2.341 7.539 11.133 1.00 98.12 372 SER A CA 1
ATOM 2920 C C . SER A 1 372 ? 1.486 6.587 10.314 1.00 98.12 372 SER A C 1
ATOM 2922 O O . SER A 1 372 ? 1.822 5.416 10.117 1.00 98.12 372 SER A O 1
ATOM 2924 N N . VAL A 1 373 ? 0.394 7.135 9.788 1.00 98.56 373 VAL A N 1
ATOM 2925 C CA . VAL A 1 373 ? -0.546 6.433 8.917 1.00 98.56 373 VAL A CA 1
ATOM 2926 C C . VAL A 1 373 ? -0.356 6.914 7.486 1.00 98.56 373 VAL A C 1
ATOM 2928 O O . VAL A 1 373 ? -0.594 8.082 7.179 1.00 98.56 373 VAL A O 1
ATOM 2931 N N . ARG A 1 374 ? 0.032 5.994 6.601 1.00 98.25 374 ARG A N 1
ATOM 2932 C CA . ARG A 1 374 ? 0.090 6.215 5.153 1.00 98.25 374 ARG A CA 1
ATOM 2933 C C . ARG A 1 374 ? -0.895 5.272 4.462 1.00 98.25 374 ARG A C 1
ATOM 2935 O O . ARG A 1 374 ? -0.591 4.087 4.305 1.00 98.25 374 ARG A O 1
ATOM 2942 N N . PRO A 1 375 ? -2.086 5.773 4.091 1.00 98.75 375 PRO A N 1
ATOM 2943 C CA . PRO A 1 375 ? -3.092 4.984 3.396 1.00 98.75 375 PRO A CA 1
ATOM 2944 C C . PRO A 1 375 ? -2.520 4.318 2.152 1.00 98.75 375 PRO A C 1
ATOM 2946 O O . PRO A 1 375 ? -1.771 4.933 1.391 1.00 98.75 375 PRO A O 1
ATOM 2949 N N . THR A 1 376 ? -2.891 3.060 1.957 1.00 98.81 376 THR A N 1
ATOM 2950 C CA . THR A 1 376 ? -2.507 2.259 0.797 1.00 98.81 376 THR A CA 1
ATOM 2951 C C . THR A 1 376 ? -3.759 1.662 0.172 1.00 98.81 376 THR A C 1
ATOM 2953 O O . THR A 1 376 ? -4.650 1.212 0.891 1.00 98.81 376 THR A O 1
ATOM 2956 N N . LEU A 1 377 ? -3.856 1.668 -1.154 1.00 98.81 377 LEU A N 1
ATOM 2957 C CA . LEU A 1 377 ? -5.054 1.233 -1.874 1.00 98.81 377 LEU A CA 1
ATOM 2958 C C . LEU A 1 377 ? -4.709 0.638 -3.239 1.00 98.81 377 LEU A C 1
ATOM 2960 O O . LEU A 1 377 ? -3.606 0.845 -3.745 1.00 98.81 377 LEU A O 1
ATOM 2964 N N . TYR A 1 378 ? -5.662 -0.080 -3.831 1.00 98.88 378 TYR A N 1
ATOM 2965 C CA . TYR A 1 378 ? -5.568 -0.571 -5.204 1.00 98.88 378 TYR A CA 1
ATOM 2966 C C . TYR A 1 378 ? -6.446 0.270 -6.127 1.00 98.88 378 TYR A C 1
ATOM 2968 O O . TYR A 1 378 ? -7.579 0.607 -5.780 1.00 98.88 378 TYR A O 1
ATOM 2976 N N . LEU A 1 379 ? -5.924 0.612 -7.299 1.00 98.81 379 LEU A N 1
ATOM 2977 C CA . LEU A 1 379 ? -6.685 1.257 -8.364 1.00 98.81 379 LEU A CA 1
ATOM 2978 C C . LEU A 1 379 ? -7.385 0.195 -9.213 1.00 98.81 379 LEU A C 1
ATOM 2980 O O . LEU A 1 379 ? -6.850 -0.895 -9.407 1.00 98.81 379 LEU A O 1
ATOM 2984 N N . LYS A 1 380 ? -8.566 0.523 -9.742 1.00 98.19 380 LYS A N 1
ATOM 2985 C CA . LYS A 1 380 ? -9.256 -0.326 -10.723 1.00 98.19 380 LYS A CA 1
ATOM 2986 C C . LYS A 1 380 ? -8.404 -0.510 -11.979 1.00 98.19 380 LYS A C 1
ATOM 2988 O O . LYS A 1 380 ? -7.769 0.438 -12.437 1.00 98.19 380 LYS A O 1
ATOM 2993 N N . SER A 1 381 ? -8.485 -1.686 -12.594 1.00 95.44 381 SER A N 1
ATOM 2994 C CA . SER A 1 381 ? -7.759 -2.037 -13.827 1.00 95.44 381 SER A CA 1
ATOM 2995 C C . SER A 1 381 ? -8.089 -1.135 -15.026 1.00 95.44 381 SER A C 1
ATOM 2997 O O . SER A 1 381 ? -7.284 -0.988 -15.941 1.00 95.44 381 SER A O 1
ATOM 2999 N N . SER A 1 382 ? -9.252 -0.474 -15.017 1.00 94.94 382 SER A N 1
ATOM 3000 C CA . SER A 1 382 ? -9.639 0.506 -16.039 1.00 94.94 382 SER A CA 1
ATOM 3001 C C . SER A 1 382 ? -8.882 1.837 -15.956 1.00 94.94 382 SER A C 1
ATOM 3003 O O . SER A 1 382 ? -9.037 2.672 -16.846 1.00 94.94 382 SER A O 1
ATOM 3005 N N . ILE A 1 383 ? -8.138 2.085 -14.873 1.00 97.50 383 ILE A N 1
ATOM 3006 C CA . ILE A 1 383 ? -7.353 3.308 -14.700 1.00 97.50 383 ILE A CA 1
ATOM 3007 C C . ILE A 1 383 ? -6.031 3.171 -15.452 1.00 97.50 383 ILE A C 1
ATOM 3009 O O . ILE A 1 383 ? -5.332 2.169 -15.328 1.00 97.50 383 ILE A O 1
ATOM 3013 N N . SER A 1 384 ? -5.664 4.205 -16.207 1.00 96.69 384 SER A N 1
ATOM 3014 C CA . SER A 1 384 ? -4.411 4.234 -16.960 1.00 96.69 384 SER A CA 1
ATOM 3015 C C . SER A 1 384 ? -3.664 5.550 -16.778 1.00 96.69 384 SER A C 1
ATOM 3017 O O . SER A 1 384 ? -4.251 6.575 -16.424 1.00 96.69 384 SER A O 1
ATOM 3019 N N . ILE A 1 385 ? -2.368 5.547 -17.076 1.00 97.44 385 ILE A N 1
ATOM 3020 C CA . ILE A 1 385 ? -1.574 6.777 -17.154 1.00 97.44 385 ILE A CA 1
ATOM 3021 C C . ILE A 1 385 ? -1.889 7.496 -18.471 1.00 97.44 385 ILE A C 1
ATOM 3023 O O . ILE A 1 385 ? -1.909 6.883 -19.537 1.00 97.44 385 ILE A O 1
ATOM 3027 N N . SER A 1 386 ? -2.130 8.807 -18.412 1.00 95.06 386 SER A N 1
ATOM 3028 C CA . SER A 1 386 ? -2.325 9.655 -19.594 1.00 95.06 386 SER A CA 1
ATOM 3029 C C . SER A 1 386 ? -1.050 10.370 -20.042 1.00 95.06 386 SER A C 1
ATOM 3031 O O . SER A 1 386 ? -0.864 10.586 -21.235 1.00 95.06 386 SER A O 1
ATOM 3033 N N . LYS A 1 387 ? -0.200 10.794 -19.096 1.00 95.31 387 LYS A N 1
ATOM 3034 C CA . LYS A 1 387 ? 1.088 11.476 -19.333 1.00 95.31 387 LYS A CA 1
ATOM 3035 C C . LYS A 1 387 ? 1.912 11.543 -18.039 1.00 95.31 387 LYS A C 1
ATOM 3037 O O . LYS A 1 387 ? 1.453 11.069 -17.003 1.00 95.31 387 LYS A O 1
ATOM 3042 N N . GLY A 1 388 ? 3.086 12.168 -18.102 1.00 96.38 388 GLY A N 1
ATOM 3043 C CA . GLY A 1 388 ? 4.052 12.237 -17.002 1.00 96.38 388 GLY A CA 1
ATOM 3044 C C . GLY A 1 388 ? 5.108 11.138 -17.112 1.00 96.38 388 GLY A C 1
ATOM 3045 O O . GLY A 1 388 ? 4.885 10.117 -17.772 1.00 96.38 388 GLY A O 1
ATOM 3046 N N . ASP A 1 389 ? 6.263 11.369 -16.497 1.00 95.88 389 ASP A N 1
ATOM 3047 C CA . ASP A 1 389 ? 7.375 10.410 -16.457 1.00 95.88 389 ASP A CA 1
ATOM 3048 C C . ASP A 1 389 ? 7.495 9.695 -15.104 1.00 95.88 389 ASP A C 1
ATOM 3050 O O . ASP A 1 389 ? 8.179 8.676 -15.029 1.00 95.88 389 ASP A O 1
ATOM 3054 N N . GLY A 1 390 ? 6.764 10.158 -14.084 1.00 97.94 390 GLY A N 1
ATOM 3055 C CA . GLY A 1 390 ? 6.733 9.560 -12.751 1.00 97.94 390 GLY A CA 1
ATOM 3056 C C . GLY A 1 390 ? 7.765 10.154 -11.796 1.00 97.94 390 GLY A C 1
ATOM 3057 O O . GLY A 1 390 ? 7.813 9.763 -10.631 1.00 97.94 390 GLY A O 1
ATOM 3058 N N . SER A 1 391 ? 8.582 11.107 -12.241 1.00 98.00 391 SER A N 1
ATOM 3059 C CA . SER A 1 391 ? 9.468 11.864 -11.358 1.00 98.00 391 SER A CA 1
ATOM 3060 C C . SER A 1 391 ? 8.674 12.757 -10.397 1.00 98.00 391 SER A C 1
ATOM 3062 O O . SER A 1 391 ? 7.496 13.053 -10.602 1.00 98.00 391 SER A O 1
ATOM 3064 N N . SER A 1 392 ? 9.321 13.237 -9.334 1.00 97.25 392 SER A N 1
ATOM 3065 C CA . SER A 1 392 ? 8.678 14.125 -8.352 1.00 97.25 392 SER A CA 1
ATOM 3066 C C . SER A 1 392 ? 8.212 15.461 -8.945 1.00 97.25 392 SER A C 1
ATOM 3068 O O . SER A 1 392 ? 7.250 16.050 -8.441 1.00 97.25 392 SER A O 1
ATOM 3070 N N . SER A 1 393 ? 8.887 15.948 -9.990 1.00 97.56 393 SER A N 1
ATOM 3071 C CA . SER A 1 393 ? 8.577 17.192 -10.703 1.00 97.56 393 SER A CA 1
ATOM 3072 C C . SER A 1 393 ? 7.594 16.992 -11.858 1.00 97.56 393 SER A C 1
ATOM 3074 O O . SER A 1 393 ? 6.931 17.950 -12.252 1.00 97.56 393 SER A O 1
ATOM 3076 N N . ASN A 1 394 ? 7.464 15.766 -12.371 1.00 98.06 394 ASN A N 1
ATOM 3077 C CA . ASN A 1 394 ? 6.499 15.401 -13.403 1.00 98.06 394 ASN A CA 1
ATOM 3078 C C . ASN A 1 394 ? 5.796 14.058 -13.087 1.00 98.06 394 ASN A C 1
ATOM 3080 O O . ASN A 1 394 ? 5.951 13.081 -13.835 1.00 98.06 394 ASN A O 1
ATOM 3084 N N . PRO A 1 395 ? 5.004 13.992 -11.991 1.00 98.62 395 PRO A N 1
ATOM 3085 C CA . PRO A 1 395 ? 4.287 12.778 -11.614 1.00 98.62 395 PRO A CA 1
ATOM 3086 C C . PRO A 1 395 ? 3.382 12.261 -12.731 1.00 98.62 395 PRO A C 1
ATOM 3088 O O . PRO A 1 395 ? 2.855 13.032 -13.541 1.00 98.62 395 PRO A O 1
ATOM 3091 N N . TYR A 1 396 ? 3.135 10.953 -12.737 1.00 98.62 396 TYR A N 1
ATOM 3092 C CA . TYR A 1 396 ? 2.144 10.369 -13.628 1.00 98.62 396 TYR A CA 1
ATOM 3093 C C . TYR A 1 396 ? 0.769 10.999 -13.406 1.00 98.62 396 TYR A C 1
ATOM 3095 O O . TYR A 1 396 ? 0.315 11.175 -12.275 1.00 98.62 396 TYR A O 1
ATOM 3103 N N . GLN A 1 397 ? 0.096 11.313 -14.508 1.00 98.44 397 GLN A N 1
ATOM 3104 C CA . GLN A 1 397 ? -1.284 11.784 -14.520 1.00 98.44 397 GLN A CA 1
ATOM 3105 C C . GLN A 1 397 ? -2.205 10.634 -14.890 1.00 98.44 397 GLN A C 1
ATOM 3107 O O . GLN A 1 397 ? -1.924 9.897 -15.838 1.00 98.44 397 GLN A O 1
ATOM 3112 N N . LEU A 1 398 ? -3.302 10.489 -14.154 1.00 97.88 398 LEU A N 1
ATOM 3113 C CA . LEU A 1 398 ? -4.258 9.407 -14.345 1.00 97.88 398 LEU A CA 1
ATOM 3114 C C . LEU A 1 398 ? -5.385 9.829 -15.278 1.00 97.88 398 LEU A C 1
ATOM 3116 O O . LEU A 1 398 ? -5.933 10.925 -15.165 1.00 97.88 398 LEU A O 1
ATOM 3120 N N . LYS A 1 399 ? -5.799 8.920 -16.153 1.00 94.94 399 LYS A N 1
ATOM 3121 C CA . LYS A 1 399 ? -7.067 9.027 -16.860 1.00 94.94 399 LYS A CA 1
ATOM 3122 C C . LYS A 1 399 ? -8.155 8.391 -15.998 1.00 94.94 399 LYS A C 1
ATOM 3124 O O . LYS A 1 399 ? -8.288 7.170 -15.969 1.00 94.94 399 LYS A O 1
ATOM 3129 N N . LEU A 1 400 ? -8.910 9.226 -15.286 1.00 88.94 400 LEU A N 1
ATOM 3130 C CA . LEU A 1 400 ? -10.140 8.808 -14.614 1.00 88.94 400 LEU A CA 1
ATOM 3131 C C . LEU A 1 400 ? -11.322 9.121 -15.535 1.00 88.94 400 LEU A C 1
ATOM 3133 O O . LEU A 1 400 ? -11.420 10.244 -16.032 1.00 88.94 400 LEU A O 1
ATOM 3137 N N . ASN A 1 401 ? -12.163 8.119 -15.792 1.00 63.22 401 ASN A N 1
ATOM 3138 C CA . ASN A 1 401 ? -13.390 8.268 -16.578 1.00 63.22 401 ASN A CA 1
ATOM 3139 C C . ASN A 1 401 ? -14.584 8.583 -15.680 1.00 63.22 401 ASN A C 1
ATOM 3141 O O . ASN A 1 401 ? -14.628 8.028 -14.556 1.00 63.22 401 ASN A O 1
#

Nearest PDB structures (foldseek):
  3k8z-assembly1_F  TM=3.795E-01  e=3.447E+00  Bacillus subtilis
  3k8z-assembly1_D  TM=3.823E-01  e=4.350E+00  Bacillus subtilis
  3k8z-assembly1_E  TM=3.822E-01  e=4.350E+00  Bacillus subtilis
  4p10-assembly1_A  TM=2.806E-01  e=9.819E+00  Homo sapiens

Solvent-accessible surface area (backbone atoms only — not comparable to full-atom values): 20631 Å² total; per-residue (Å²): 124,48,29,22,53,79,84,43,85,39,99,61,76,82,54,86,82,69,53,51,40,80,71,50,62,51,46,44,83,76,26,46,62,45,79,37,81,86,79,64,44,78,47,78,42,68,72,84,60,92,72,56,46,36,43,34,31,32,77,55,56,60,51,44,86,38,75,57,82,68,56,86,33,43,47,48,89,52,99,78,53,28,46,27,41,18,18,46,80,49,56,34,26,27,50,39,60,40,81,37,70,93,58,73,44,85,91,31,25,42,65,25,33,49,50,28,32,36,63,65,43,36,32,68,88,68,51,65,42,59,30,40,32,35,32,44,64,62,62,83,45,56,42,19,48,6,26,28,16,45,72,30,76,85,8,83,33,83,42,5,26,43,47,64,69,79,17,39,40,45,35,29,43,28,52,68,90,54,60,42,89,72,45,48,72,57,96,53,30,35,20,32,76,83,67,46,55,71,48,46,35,55,9,13,32,52,64,21,30,65,23,40,46,53,38,72,34,56,62,96,52,87,70,67,64,55,78,42,76,15,66,86,76,24,42,70,44,64,72,51,62,68,42,47,31,49,24,54,43,60,35,4,15,50,79,68,38,81,39,62,91,40,14,16,30,66,44,40,48,49,25,29,70,28,79,49,42,28,90,92,53,65,44,56,46,60,44,50,56,50,40,46,42,66,27,59,52,53,58,16,30,42,23,47,96,85,44,40,36,71,57,48,50,59,39,14,35,44,57,29,52,80,40,61,55,29,42,65,14,13,58,78,57,47,73,90,36,33,31,56,34,58,34,21,28,23,81,38,62,34,24,29,33,29,44,37,40,66,51,18,44,45,74,44,51,18,41,50,48,80,25,27,42,38,54,17,36,34,37,37,71,88,43,31,61,71,46,62,74,7,34,90,94,39,34,24,33,56,46,82,130

pLDDT: mean 95.36, std 5.53, range [58.44, 98.94]